Protein AF-A0AAP0GUN0-F1 (afdb_monomer_lite)

InterPro domains:
  IPR056070 Domain of unknown function DUF7653 [PF24670] (326-446)

pLDDT: mean 72.58, std 22.95, range [27.91, 98.5]

Secondary structure (DSSP, 8-state):
------------------------------------SHHHHHHHHHHHHHHHHHHHHHHTT-S-----SSHHHHHHHHHHHHHHHHHHHHHS------SHHHHHHHHHHHHHHTS--PPP-------S-HHHHHHHHHHHHHHHHHHHHHHHHHHHHHHHHHHHHHHHHHHHHHHHHHHHHHHHHHHHHHHHHHHHHHHHHHHHHHHHHHHHHHHHHHHHHHHHHHHHHHHHHHHHHHHHHHHHHHHHHHHHHHHHHHHHHHHHHHHHHHHHHHHHHHHHHHHHHHHHHHHHHHHHHHHHHHHHHHHHHHHHHHHHHHHHHHHHHHHHHHHHHHHHHHHHHHHHHHHHHHHHHHHT-SS--S-SHHHHHHHHHHHHHIIIIIHHHHHHHHHHHHHHHHHHHHS----TTHHHHHHHHHHHHHHHHHHHHHHHHHHHHHHHTTS------------SHHHHHHHHHHHHHHHHHHHHHHHHHHHHHHHHHHHHHHHHHHHHHHHHHHHHHHHHHHHHHHHHHHHHHHHHHHHHHHHHHHHHHHHHHHHHHHHHHHHHHHHHHHHHHHHHHHHHHHHHHHHHHHHHHHHHHHHHHHHHHHHHHHHHHHHTTSPP--------------SS-HHHHHHHHHHHHHHHHTT--SS-TT-----TTS-------TT-----TT---PPPTTHHHHHHHHHHHHHHHH------GGGHHHHHHHHHHHHHHTT-

Structure (mmCIF, N/CA/C/O backbone):
data_AF-A0AAP0GUN0-F1
#
_entry.id   AF-A0AAP0GUN0-F1
#
loop_
_atom_site.group_PDB
_atom_site.id
_atom_site.type_symbol
_atom_site.label_atom_id
_atom_site.label_alt_id
_atom_site.label_comp_id
_atom_site.label_asym_id
_atom_site.label_entity_id
_atom_site.label_seq_id
_atom_site.pdbx_PDB_ins_code
_atom_site.Cartn_x
_atom_site.Cartn_y
_atom_site.Cartn_z
_atom_site.occupancy
_atom_site.B_iso_or_equiv
_atom_site.auth_seq_id
_atom_site.auth_comp_id
_atom_site.auth_asym_id
_atom_site.auth_atom_id
_atom_site.pdbx_PDB_model_num
ATOM 1 N N . MET A 1 1 ? -52.239 26.503 11.716 1.00 34.12 1 MET A N 1
ATOM 2 C CA . MET A 1 1 ? -51.656 26.852 13.036 1.00 34.12 1 MET A CA 1
ATOM 3 C C . MET A 1 1 ? -50.147 26.612 12.945 1.00 34.12 1 MET A C 1
ATOM 5 O O . MET A 1 1 ? -49.777 25.523 12.548 1.00 34.12 1 MET A O 1
ATOM 9 N N . LYS A 1 2 ? -49.296 27.656 12.935 1.00 32.75 2 LYS A N 1
ATOM 10 C CA . LYS A 1 2 ? -48.496 28.153 14.092 1.00 32.75 2 LYS A CA 1
ATOM 11 C C . LYS A 1 2 ? -47.650 27.011 14.714 1.00 32.75 2 LYS A C 1
ATOM 13 O O . LYS A 1 2 ? -48.252 26.089 15.230 1.00 32.75 2 LYS A O 1
ATOM 18 N N . LYS A 1 3 ? -46.307 26.998 14.733 1.00 32.31 3 LYS A N 1
ATOM 19 C CA . LYS A 1 3 ? -45.309 28.076 14.912 1.00 32.31 3 LYS A CA 1
ATOM 20 C C . LYS A 1 3 ? -43.920 27.690 14.353 1.00 32.31 3 LYS A C 1
ATOM 22 O O . LYS A 1 3 ? -43.473 26.567 14.540 1.00 32.31 3 LYS A O 1
ATOM 27 N N . LYS A 1 4 ? -43.237 28.687 13.774 1.00 42.22 4 LYS A N 1
ATOM 28 C CA . LYS A 1 4 ? -41.769 28.820 13.670 1.00 42.22 4 LYS A CA 1
ATOM 29 C C . LYS A 1 4 ? -41.182 29.244 15.028 1.00 42.22 4 LYS A C 1
ATOM 31 O O . LYS A 1 4 ? -41.789 30.092 15.674 1.00 42.22 4 LYS A O 1
ATOM 36 N N . LEU A 1 5 ? -39.997 28.738 15.368 1.00 31.75 5 LEU A N 1
ATOM 37 C CA . LEU A 1 5 ? -38.973 29.270 16.299 1.00 31.75 5 LEU A CA 1
ATOM 38 C C . LEU A 1 5 ? -37.693 28.471 15.936 1.00 31.75 5 LEU A C 1
ATOM 40 O O . LEU A 1 5 ? -37.781 27.251 15.940 1.00 31.75 5 LEU A O 1
ATOM 44 N N . LEU A 1 6 ? -36.547 28.955 15.434 1.00 35.38 6 LEU A N 1
ATOM 45 C CA . LEU A 1 6 ? -35.685 30.133 15.644 1.00 35.38 6 LEU A CA 1
ATOM 46 C C . LEU A 1 6 ? -35.148 30.309 17.075 1.00 35.38 6 LEU A C 1
ATOM 48 O O . LEU A 1 6 ? -35.860 30.811 17.937 1.00 35.38 6 LEU A O 1
ATOM 52 N N . PHE A 1 7 ? -33.863 29.967 17.251 1.00 27.91 7 PHE A N 1
ATOM 53 C CA . PHE A 1 7 ? -32.903 30.493 18.240 1.00 27.91 7 PHE A CA 1
ATOM 54 C C . PHE A 1 7 ? -31.484 30.278 17.652 1.00 27.91 7 PHE A C 1
ATOM 56 O O . PHE A 1 7 ? -31.172 29.157 17.269 1.00 27.91 7 PHE A O 1
ATOM 63 N N . PHE A 1 8 ? -30.730 31.299 17.217 1.00 30.34 8 PHE A N 1
ATOM 64 C CA . PHE A 1 8 ? -29.880 32.275 17.935 1.00 30.34 8 PHE A CA 1
ATOM 65 C C . PHE A 1 8 ? -28.682 31.675 18.693 1.00 30.34 8 PHE A C 1
ATOM 67 O O . PHE A 1 8 ? -28.845 31.132 19.779 1.00 30.34 8 PHE A O 1
ATOM 74 N N . MET A 1 9 ? -27.470 31.908 18.176 1.00 28.75 9 MET A N 1
ATOM 75 C CA . MET A 1 9 ? -26.288 32.179 18.998 1.00 28.75 9 MET A CA 1
ATOM 76 C C . MET A 1 9 ? -25.551 33.394 18.430 1.00 28.75 9 MET A C 1
ATOM 78 O O . MET A 1 9 ? -25.310 33.516 17.231 1.00 28.75 9 MET A O 1
ATOM 82 N N . SER A 1 10 ? -25.303 34.320 19.343 1.00 28.45 10 SER A N 1
ATOM 83 C CA . SER A 1 10 ? -24.866 35.694 19.162 1.00 28.45 10 SER A CA 1
ATOM 84 C C . SER A 1 10 ? -23.376 35.807 18.841 1.00 28.45 10 SER A C 1
ATOM 86 O O . SER A 1 10 ? -22.557 35.041 19.340 1.00 28.45 10 SER A O 1
ATOM 88 N N . SER A 1 11 ? -22.999 36.839 18.091 1.00 28.36 11 SER A N 1
ATOM 89 C CA . SER A 1 11 ? -21.632 37.366 18.073 1.00 28.36 11 SER A CA 1
ATOM 90 C C . SER A 1 11 ? -21.704 38.886 18.047 1.00 28.36 11 SER A C 1
ATOM 92 O O . SER A 1 11 ? -22.058 39.496 17.041 1.00 28.36 11 SER A O 1
ATOM 94 N N . THR A 1 12 ? -21.417 39.497 19.192 1.00 30.53 12 THR A N 1
ATOM 95 C CA . THR A 1 12 ? -21.241 40.941 19.345 1.00 30.53 12 THR A CA 1
ATOM 96 C C . THR A 1 12 ? -19.766 41.301 19.176 1.00 30.53 12 THR A C 1
ATOM 98 O O . THR A 1 12 ? -18.945 40.999 20.034 1.00 30.53 12 THR A O 1
ATOM 101 N N . SER A 1 13 ? -19.478 41.915 18.027 1.00 30.41 13 SER A N 1
ATOM 102 C CA . SER A 1 13 ? -18.683 43.132 17.795 1.00 30.41 13 SER A CA 1
ATOM 103 C C . SER A 1 13 ? -17.649 43.583 18.839 1.00 30.41 13 SER A C 1
ATOM 105 O O . SER A 1 13 ? -18.013 43.943 19.955 1.00 30.41 13 SER A O 1
ATOM 107 N N . SER A 1 14 ? -16.412 43.814 18.373 1.00 30.00 14 SER A N 1
ATOM 108 C CA . SER A 1 14 ? -15.672 45.055 18.669 1.00 30.00 14 SER A CA 1
ATOM 109 C C . SER A 1 14 ? -14.492 45.286 17.704 1.00 30.00 14 SER A C 1
ATOM 111 O O . SER A 1 14 ? -13.454 44.646 17.824 1.00 30.00 14 SER A O 1
ATOM 113 N N . ASN A 1 15 ? -14.706 46.223 16.774 1.00 32.03 15 ASN A N 1
ATOM 114 C CA . ASN A 1 15 ? -13.810 47.179 16.097 1.00 32.03 15 ASN A CA 1
ATOM 115 C C . ASN A 1 15 ? -12.277 47.071 16.178 1.00 32.03 15 ASN A C 1
ATOM 117 O O . ASN A 1 15 ? -11.688 46.967 17.249 1.00 32.03 15 ASN A O 1
ATOM 121 N N . GLY A 1 16 ? -11.643 47.385 15.039 1.00 27.91 16 GLY A N 1
ATOM 122 C CA . GLY A 1 16 ? -10.267 47.881 15.010 1.00 27.91 16 GLY A CA 1
ATOM 123 C C . GLY A 1 16 ? -9.667 48.027 13.612 1.00 27.91 16 GLY A C 1
ATOM 124 O O . GLY A 1 16 ? -8.739 47.313 13.260 1.00 27.91 16 GLY A O 1
ATOM 125 N N . SER A 1 17 ? -10.195 48.944 12.803 1.00 37.00 17 SER A N 1
ATOM 126 C CA . SER A 1 17 ? -9.575 49.409 11.555 1.00 37.00 17 SER A CA 1
ATOM 127 C C . SER A 1 17 ? -8.197 50.034 11.800 1.00 37.00 17 SER A C 1
ATOM 129 O O . SER A 1 17 ? -8.114 50.943 12.618 1.00 37.00 17 SER A O 1
ATOM 131 N N . ASN A 1 18 ? -7.169 49.647 11.034 1.00 30.67 18 ASN A N 1
ATOM 132 C CA . ASN A 1 18 ? -6.021 50.508 10.722 1.00 30.67 18 ASN A CA 1
ATOM 133 C C . ASN A 1 18 ? -5.347 50.081 9.406 1.00 30.67 18 ASN A C 1
ATOM 135 O O . ASN A 1 18 ? -4.685 49.050 9.320 1.00 30.67 18 ASN A O 1
ATOM 139 N N . LYS A 1 19 ? -5.520 50.920 8.376 1.00 40.62 19 LYS A N 1
ATOM 140 C CA . LYS A 1 19 ? -4.608 51.045 7.234 1.00 40.62 19 LYS A CA 1
ATOM 141 C C . LYS A 1 19 ? -3.414 51.878 7.696 1.00 40.62 19 LYS A C 1
ATOM 143 O O . LYS A 1 19 ? -3.620 53.024 8.076 1.00 40.62 19 LYS A O 1
ATOM 148 N N . LEU A 1 20 ? -2.196 51.357 7.583 1.00 30.36 20 LEU A N 1
ATOM 149 C CA . LEU A 1 20 ? -0.983 52.162 7.417 1.00 30.36 20 LEU A CA 1
ATOM 150 C C . LEU A 1 20 ? 0.140 51.285 6.851 1.00 30.36 20 LEU A C 1
ATOM 152 O O . LEU A 1 20 ? 0.294 50.126 7.225 1.00 30.36 20 LEU A O 1
ATOM 156 N N . ALA A 1 21 ? 0.851 51.859 5.883 1.00 40.03 21 ALA A N 1
ATOM 157 C CA . ALA A 1 21 ? 1.939 51.262 5.119 1.00 40.03 21 ALA A CA 1
ATOM 158 C C . ALA A 1 21 ? 3.135 50.835 5.993 1.00 40.03 21 ALA A C 1
ATOM 160 O O . ALA A 1 21 ? 3.287 51.312 7.119 1.00 40.03 21 ALA A O 1
ATOM 161 N N . PRO A 1 22 ? 4.065 50.058 5.412 1.00 31.52 22 PRO A N 1
ATOM 162 C CA . PRO A 1 22 ? 5.413 50.608 5.341 1.00 31.52 22 PRO A CA 1
ATOM 163 C C . PRO A 1 22 ? 6.081 50.432 3.973 1.00 31.52 22 PRO A C 1
ATOM 165 O O . PRO A 1 22 ? 5.889 49.466 3.237 1.00 31.52 22 PRO A O 1
ATOM 168 N N . SER A 1 23 ? 6.887 51.438 3.672 1.00 29.81 23 SER A N 1
ATOM 169 C CA . SER A 1 23 ? 7.844 51.561 2.582 1.00 29.81 23 SER A CA 1
ATOM 170 C C . SER A 1 23 ? 9.169 50.821 2.933 1.00 29.81 23 SER A C 1
ATOM 172 O O . SER A 1 23 ? 9.211 50.077 3.910 1.00 29.81 23 SER A O 1
ATOM 174 N N . PRO A 1 24 ? 10.252 50.909 2.138 1.00 49.31 24 PRO A N 1
ATOM 175 C CA . PRO A 1 24 ? 10.804 49.770 1.405 1.00 49.31 24 PRO A CA 1
ATOM 176 C C . PRO A 1 24 ? 12.186 49.334 1.925 1.00 49.31 24 PRO A C 1
ATOM 178 O O . PRO A 1 24 ? 12.994 50.172 2.316 1.00 49.31 24 PRO A O 1
ATOM 181 N N . SER A 1 25 ? 12.548 48.047 1.856 1.00 29.64 25 SER A N 1
ATOM 182 C CA . SER A 1 25 ? 13.973 47.674 1.735 1.00 29.64 25 SER A CA 1
ATOM 183 C C . SER A 1 25 ? 14.222 46.215 1.334 1.00 29.64 25 SER A C 1
ATOM 185 O O . SER A 1 25 ? 13.905 45.287 2.065 1.00 29.64 25 SER A O 1
ATOM 187 N N . LYS A 1 26 ? 14.951 46.087 0.215 1.00 31.64 26 LYS A N 1
ATOM 188 C CA . LYS A 1 26 ? 15.880 45.008 -0.171 1.00 31.64 26 LYS A CA 1
ATOM 189 C C . LYS A 1 26 ? 15.280 43.659 -0.592 1.00 31.64 26 LYS A C 1
ATOM 191 O O . LYS A 1 26 ? 15.507 42.633 0.037 1.00 31.64 26 LYS A O 1
ATOM 196 N N . ALA A 1 27 ? 14.682 43.661 -1.784 1.00 29.14 27 ALA A N 1
ATOM 197 C CA . ALA A 1 27 ? 14.725 42.508 -2.681 1.00 29.14 27 ALA A CA 1
ATOM 198 C C . ALA A 1 27 ? 16.057 42.511 -3.459 1.00 29.14 27 ALA A C 1
ATOM 200 O O . ALA A 1 27 ? 16.428 43.522 -4.059 1.00 29.14 27 ALA A O 1
ATOM 201 N N . LYS A 1 28 ? 16.777 41.383 -3.440 1.00 34.69 28 LYS A N 1
ATOM 202 C CA . LYS A 1 28 ? 17.797 41.047 -4.441 1.00 34.69 28 LYS A CA 1
ATOM 203 C C . LYS A 1 28 ? 17.108 40.276 -5.569 1.00 34.69 28 LYS A C 1
ATOM 205 O O . LYS A 1 28 ? 16.331 39.365 -5.311 1.00 34.69 28 LYS A O 1
ATOM 210 N N . HIS A 1 29 ? 17.408 40.721 -6.782 1.00 37.25 29 HIS A N 1
ATOM 211 C CA . HIS A 1 29 ? 16.988 40.246 -8.097 1.00 37.25 29 HIS A CA 1
ATOM 212 C C . HIS A 1 29 ? 16.819 38.730 -8.257 1.00 37.25 29 HIS A C 1
ATOM 214 O O . HIS A 1 29 ? 17.721 37.985 -7.895 1.00 37.25 29 HIS A O 1
ATOM 220 N N . PHE A 1 30 ? 15.747 38.326 -8.947 1.00 29.75 30 PHE A N 1
ATOM 221 C CA . PHE A 1 30 ? 15.824 37.617 -10.234 1.00 29.75 30 PHE A CA 1
ATOM 222 C C . PHE A 1 30 ? 14.534 37.899 -11.032 1.00 29.75 30 PHE A C 1
ATOM 224 O O . PHE A 1 30 ? 13.430 37.762 -10.513 1.00 29.75 30 PHE A O 1
ATOM 231 N N . ASN A 1 31 ? 14.697 38.407 -12.256 1.00 30.55 31 ASN A N 1
ATOM 232 C CA . ASN A 1 31 ? 13.640 38.972 -13.099 1.00 30.55 31 ASN A CA 1
ATOM 233 C C . ASN A 1 31 ? 12.749 37.901 -13.746 1.00 30.55 31 ASN A C 1
ATOM 235 O O . ASN A 1 31 ? 13.247 36.894 -14.243 1.00 30.55 31 ASN A O 1
ATOM 239 N N . SER A 1 32 ? 11.453 38.209 -13.848 1.00 32.53 32 SER A N 1
ATOM 240 C CA . SER A 1 32 ? 10.563 37.701 -14.893 1.00 32.53 32 SER A CA 1
ATOM 241 C C . SER A 1 32 ? 10.527 38.694 -16.059 1.00 32.53 32 SER A C 1
ATOM 243 O O . SER A 1 32 ? 10.221 39.866 -15.841 1.00 32.53 32 SER A O 1
ATOM 245 N N . GLU A 1 33 ? 10.730 38.226 -17.287 1.00 30.62 33 GLU A N 1
ATOM 246 C CA . GLU A 1 33 ? 10.251 38.897 -18.499 1.00 30.62 33 GLU A CA 1
ATOM 247 C C . GLU A 1 33 ? 9.205 37.991 -19.155 1.00 30.62 33 GLU A C 1
ATOM 249 O O . GLU A 1 33 ? 9.537 37.010 -19.806 1.00 30.62 33 GLU A O 1
ATOM 254 N N . ASN A 1 34 ? 7.927 38.318 -18.965 1.00 36.47 34 ASN A N 1
ATOM 255 C CA . ASN A 1 34 ? 6.824 37.807 -19.774 1.00 36.47 34 ASN A CA 1
ATOM 256 C C . ASN A 1 34 ? 6.058 39.014 -20.319 1.00 36.47 34 ASN A C 1
ATOM 258 O O . ASN A 1 34 ? 5.115 39.502 -19.704 1.00 36.47 34 ASN A O 1
ATOM 262 N N . SER A 1 35 ? 6.488 39.506 -21.480 1.00 44.06 35 SER A N 1
ATOM 263 C CA . SER A 1 35 ? 5.664 40.345 -22.357 1.00 44.06 35 SER A CA 1
ATOM 264 C C . SER A 1 35 ? 6.167 40.227 -23.799 1.00 44.06 35 SER A C 1
ATOM 266 O O . SER A 1 35 ? 6.931 41.055 -24.272 1.00 44.06 35 SER A O 1
ATOM 268 N N . SER A 1 36 ? 5.808 39.142 -24.496 1.00 41.19 36 SER A N 1
ATOM 269 C CA . SER A 1 36 ? 6.026 39.035 -25.955 1.00 41.19 36 SER A CA 1
ATOM 270 C C . SER A 1 36 ? 5.152 37.968 -26.642 1.00 41.19 36 SER A C 1
ATOM 272 O O . SER A 1 36 ? 5.538 37.378 -27.647 1.00 41.19 36 SER A O 1
ATOM 274 N N . SER A 1 37 ? 3.964 37.663 -26.105 1.00 42.03 37 SER A N 1
ATOM 275 C CA . SER A 1 37 ? 3.093 36.630 -26.703 1.00 42.03 37 SER A CA 1
ATOM 276 C C . SER A 1 37 ? 2.198 37.169 -27.829 1.00 42.03 37 SER A C 1
ATOM 278 O O . SER A 1 37 ? 1.919 36.453 -28.791 1.00 42.03 37 SER A O 1
ATOM 280 N N . ASP A 1 38 ? 1.802 38.444 -27.782 1.00 43.78 38 ASP A N 1
ATOM 281 C CA . ASP A 1 38 ? 0.770 38.956 -28.698 1.00 43.78 38 ASP A CA 1
ATOM 282 C C . ASP A 1 38 ? 1.316 39.364 -30.080 1.00 43.78 38 ASP A C 1
ATOM 284 O O . ASP A 1 38 ? 0.616 39.258 -31.089 1.00 43.78 38 ASP A O 1
ATOM 288 N N . GLY A 1 39 ? 2.601 39.728 -30.177 1.00 41.88 39 GLY A N 1
ATOM 289 C CA . GLY A 1 39 ? 3.251 40.040 -31.460 1.00 41.88 39 GLY A CA 1
ATOM 290 C C . GLY A 1 39 ? 3.504 38.808 -32.342 1.00 41.88 39 GLY A C 1
ATOM 291 O O . GLY A 1 39 ? 3.409 38.877 -33.570 1.00 41.88 39 GLY A O 1
ATOM 292 N N . LEU A 1 40 ? 3.762 37.649 -31.728 1.00 45.19 40 LEU A N 1
ATOM 293 C CA . LEU A 1 40 ? 4.056 36.395 -32.435 1.00 45.19 40 LEU A CA 1
ATOM 294 C C . LEU A 1 40 ? 2.802 35.725 -33.013 1.00 45.19 40 LEU A C 1
ATOM 296 O O . LEU A 1 40 ? 2.883 35.018 -34.021 1.00 45.19 40 LEU A O 1
ATOM 300 N N . GLN A 1 41 ? 1.630 35.975 -32.427 1.00 45.09 41 GLN A N 1
ATOM 301 C CA . GLN A 1 41 ? 0.368 35.411 -32.908 1.00 45.09 41 GLN A CA 1
ATOM 302 C C . GLN A 1 41 ? -0.175 36.163 -34.136 1.00 45.09 41 GLN A C 1
ATOM 304 O O . GLN A 1 41 ? -0.674 35.532 -35.072 1.00 45.09 41 GLN A O 1
ATOM 309 N N . ALA A 1 42 ? 0.022 37.486 -34.200 1.00 42.53 42 ALA A N 1
ATOM 310 C CA . ALA A 1 42 ? -0.305 38.298 -35.375 1.00 42.53 42 ALA A CA 1
ATOM 311 C C . ALA A 1 42 ? 0.614 37.990 -36.577 1.00 42.53 42 ALA A C 1
ATOM 313 O O . ALA A 1 42 ? 0.143 37.872 -37.713 1.00 42.53 42 ALA A O 1
ATOM 314 N N . ALA A 1 43 ? 1.910 37.756 -36.330 1.00 43.44 43 ALA A N 1
ATOM 315 C CA . ALA A 1 43 ? 2.864 37.343 -37.363 1.00 43.44 43 ALA A CA 1
ATOM 316 C C . ALA A 1 43 ? 2.565 35.932 -37.911 1.00 43.44 43 ALA A C 1
ATOM 318 O O . ALA A 1 43 ? 2.613 35.716 -39.124 1.00 43.44 43 ALA A O 1
ATOM 319 N N . A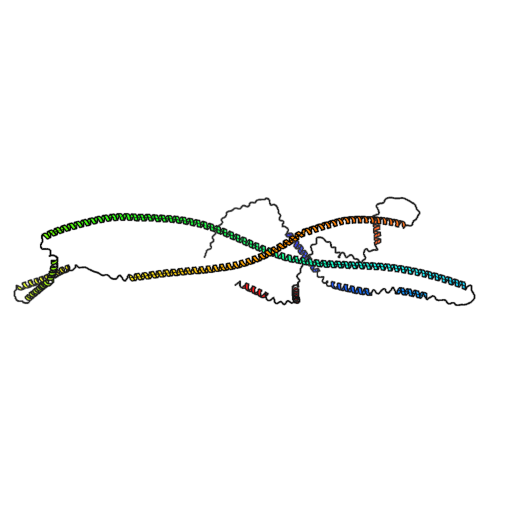RG A 1 44 ? 2.164 34.984 -37.047 1.00 46.84 44 ARG A N 1
ATOM 320 C CA . ARG A 1 44 ? 1.765 33.624 -37.460 1.00 46.84 44 ARG A CA 1
ATOM 321 C C . ARG A 1 44 ? 0.519 33.604 -38.347 1.00 46.84 44 ARG A C 1
ATOM 323 O O . ARG A 1 44 ? 0.487 32.839 -39.310 1.00 46.84 44 ARG A O 1
ATOM 330 N N . LYS A 1 45 ? -0.472 34.464 -38.087 1.00 46.75 45 LYS A N 1
ATOM 331 C CA . LYS A 1 45 ? -1.671 34.573 -38.939 1.00 46.75 45 LYS A CA 1
ATOM 332 C C . LYS A 1 45 ? -1.350 35.145 -40.325 1.00 46.75 45 LYS A C 1
ATOM 334 O O . LYS A 1 45 ? -1.757 34.556 -41.320 1.00 46.75 45 LYS A O 1
ATOM 339 N N . SER A 1 46 ? -0.535 36.202 -40.409 1.00 48.53 46 SER A N 1
ATOM 340 C CA . SER A 1 46 ? -0.142 36.812 -41.695 1.00 48.53 46 SER A CA 1
ATOM 341 C C . SER A 1 46 ? 0.710 35.880 -42.573 1.00 48.53 46 SER A C 1
ATOM 343 O O . SER A 1 46 ? 0.585 35.883 -43.799 1.00 48.53 46 SER A O 1
ATOM 345 N N . ILE A 1 47 ? 1.554 35.045 -41.958 1.00 47.91 47 ILE A N 1
ATOM 346 C CA . ILE A 1 47 ? 2.365 34.045 -42.668 1.00 47.91 47 ILE A CA 1
ATOM 347 C C . ILE A 1 47 ? 1.496 32.871 -43.142 1.00 47.91 47 ILE A C 1
ATOM 349 O O . ILE A 1 47 ? 1.676 32.402 -44.264 1.00 47.91 47 ILE A O 1
ATOM 353 N N . SER A 1 48 ? 0.511 32.445 -42.344 1.00 44.62 48 SER A N 1
ATOM 354 C CA . SER A 1 48 ? -0.435 31.378 -42.703 1.00 44.62 48 SER A CA 1
ATOM 355 C C . SER A 1 48 ? -1.350 31.766 -43.877 1.00 44.62 48 SER A C 1
ATOM 357 O O . SER A 1 48 ? -1.547 30.972 -44.799 1.00 44.62 48 SER A O 1
ATOM 359 N N . GLU A 1 49 ? -1.819 33.016 -43.920 1.00 43.31 49 GLU A N 1
ATOM 360 C CA . GLU A 1 49 ? -2.661 33.537 -45.007 1.00 43.31 49 GLU A CA 1
ATOM 361 C C . GLU A 1 49 ? -1.871 33.709 -46.319 1.00 43.31 49 GLU A C 1
ATOM 363 O O . GLU A 1 49 ? -2.342 33.343 -47.400 1.00 43.31 49 GLU A O 1
ATOM 368 N N . LYS A 1 50 ? -0.608 34.158 -46.229 1.00 44.91 50 LYS A N 1
ATOM 369 C CA . LYS A 1 50 ? 0.313 34.239 -47.378 1.00 44.91 50 LYS A CA 1
ATOM 370 C C . LYS A 1 50 ? 0.753 32.860 -47.884 1.00 44.91 50 LYS A C 1
ATOM 372 O O . LYS A 1 50 ? 0.962 32.708 -49.089 1.00 44.91 50 LYS A O 1
ATOM 377 N N . LEU A 1 51 ? 0.854 31.852 -47.009 1.00 47.25 51 LEU A N 1
ATOM 378 C CA . LEU A 1 51 ? 1.102 30.462 -47.407 1.00 47.25 51 LEU A CA 1
ATOM 379 C C . LEU A 1 51 ? -0.108 29.853 -48.125 1.00 47.25 51 LEU A C 1
ATOM 381 O O . LEU A 1 51 ? 0.087 29.210 -49.150 1.00 47.25 51 LEU A O 1
ATOM 385 N N . CYS A 1 52 ? -1.341 30.098 -47.666 1.00 41.06 52 CYS A N 1
ATOM 386 C CA . CYS A 1 52 ? -2.553 29.562 -48.305 1.00 41.06 52 CYS A CA 1
ATOM 387 C C . CYS A 1 52 ? -2.768 30.098 -49.731 1.00 41.06 52 CYS A C 1
ATOM 389 O O . CYS A 1 52 ? -3.115 29.336 -50.635 1.00 41.06 52 CYS A O 1
ATOM 391 N N . ILE A 1 53 ? -2.490 31.384 -49.975 1.00 45.16 53 ILE A N 1
ATOM 392 C CA . ILE A 1 53 ? -2.594 31.981 -51.320 1.00 45.16 53 ILE A CA 1
ATOM 393 C C . ILE A 1 53 ? -1.514 31.419 -52.263 1.00 45.16 53 ILE A C 1
ATOM 395 O O . ILE A 1 53 ? -1.761 31.220 -53.454 1.00 45.16 53 ILE A O 1
ATOM 399 N N . LYS A 1 54 ? -0.322 31.100 -51.740 1.00 43.34 54 LYS A N 1
ATOM 400 C CA . LYS A 1 54 ? 0.773 30.500 -52.518 1.00 43.34 54 LYS A CA 1
ATOM 401 C C . LYS A 1 54 ? 0.553 29.000 -52.764 1.00 43.34 54 LYS A C 1
ATOM 403 O O . LYS A 1 54 ? 0.886 28.516 -53.840 1.00 43.34 54 LYS A O 1
ATOM 408 N N . PHE A 1 55 ? -0.079 28.301 -51.819 1.00 40.03 55 PHE A N 1
ATOM 409 C CA . PHE A 1 55 ? -0.446 26.885 -51.911 1.00 40.03 55 PHE A CA 1
ATOM 410 C C . PHE A 1 55 ? -1.536 26.641 -52.970 1.00 40.03 55 PHE A C 1
ATOM 412 O O . PHE A 1 55 ? -1.383 25.767 -53.820 1.00 40.03 55 PHE A O 1
ATOM 419 N N . ASN A 1 56 ? -2.568 27.492 -53.031 1.00 37.66 56 ASN A N 1
ATOM 420 C CA . ASN A 1 56 ? -3.609 27.395 -54.067 1.00 37.66 56 ASN A CA 1
ATOM 421 C C . ASN A 1 56 ? -3.100 27.735 -55.481 1.00 37.66 56 ASN A C 1
ATOM 423 O O . ASN A 1 56 ? -3.599 27.195 -56.466 1.00 37.66 56 ASN A O 1
ATOM 427 N N . LYS A 1 57 ? -2.056 28.567 -55.601 1.00 39.38 57 LYS A N 1
ATOM 428 C CA . LYS A 1 57 ? -1.435 28.898 -56.896 1.00 39.38 57 LYS A CA 1
ATOM 429 C C . LYS A 1 57 ? -0.568 27.760 -57.459 1.00 39.38 57 LYS A C 1
ATOM 431 O O . LYS A 1 57 ? -0.419 27.669 -58.671 1.00 39.38 57 LYS A O 1
ATOM 436 N N . VAL A 1 58 ? -0.035 26.889 -56.596 1.00 45.03 58 VAL A N 1
ATOM 437 C CA . VAL A 1 58 ? 0.790 25.723 -56.975 1.00 45.03 58 VAL A CA 1
ATOM 438 C C . VAL A 1 58 ? -0.072 24.496 -57.302 1.00 45.03 58 VAL A C 1
ATOM 440 O O . VAL A 1 58 ? 0.270 23.726 -58.199 1.00 45.03 58 VAL A O 1
ATOM 443 N N . MET A 1 59 ? -1.233 24.350 -56.653 1.00 36.69 59 MET A N 1
ATOM 444 C CA . MET A 1 59 ? -2.178 23.257 -56.925 1.00 36.69 59 MET A CA 1
ATOM 445 C C . MET A 1 59 ? -2.809 23.333 -58.327 1.00 36.69 59 MET A C 1
ATOM 447 O O . MET A 1 59 ? -3.061 22.297 -58.934 1.00 36.69 59 MET A O 1
ATOM 451 N N . HIS A 1 60 ? -2.999 24.530 -58.895 1.00 37.28 60 HIS A N 1
ATOM 452 C CA . HIS A 1 60 ? -3.533 24.673 -60.258 1.00 37.28 60 HIS A CA 1
ATOM 453 C C . HIS A 1 60 ? -2.500 24.463 -61.379 1.00 37.28 60 HIS A C 1
ATOM 455 O O . HIS A 1 60 ? -2.891 24.230 -62.519 1.00 37.28 60 HIS A O 1
ATOM 461 N N . SER A 1 61 ? -1.197 24.470 -61.077 1.00 36.38 61 SER A N 1
ATOM 462 C CA . SER A 1 61 ? -0.133 24.156 -62.049 1.00 36.38 61 SER A CA 1
ATOM 463 C C . SER A 1 61 ? 0.269 22.674 -62.082 1.00 36.38 61 SER A C 1
ATOM 465 O O . SER A 1 61 ? 1.047 22.274 -62.941 1.00 36.38 61 SER A O 1
ATOM 467 N N . GLY A 1 62 ? -0.253 21.848 -61.167 1.00 38.72 62 GLY A N 1
ATOM 468 C CA . GLY A 1 62 ? 0.103 20.428 -61.028 1.00 38.72 62 GLY A CA 1
ATOM 469 C C . GLY A 1 62 ? -0.676 19.451 -61.919 1.00 38.72 62 GLY A C 1
ATOM 470 O O . GLY A 1 62 ? -0.426 18.252 -61.854 1.00 38.72 62 GLY A O 1
ATOM 471 N N . GLN A 1 63 ? -1.602 19.927 -62.758 1.00 41.12 63 GLN A N 1
ATOM 472 C CA . GLN A 1 63 ? -2.461 19.068 -63.590 1.00 41.12 63 GLN A CA 1
ATOM 473 C C . GLN A 1 63 ? -1.874 18.748 -64.985 1.00 41.12 63 GLN A C 1
ATOM 475 O O . GLN A 1 63 ? -2.597 18.293 -65.867 1.00 41.12 63 GLN A O 1
ATOM 480 N N . GLN A 1 64 ? -0.574 18.953 -65.212 1.00 43.12 64 GLN A N 1
ATOM 481 C CA . GLN A 1 64 ? 0.096 18.623 -66.480 1.00 43.12 64 GLN A CA 1
ATOM 482 C C . GLN A 1 64 ? 1.341 17.751 -66.276 1.00 43.12 64 GLN A C 1
ATOM 484 O O . GLN A 1 64 ? 2.433 18.166 -66.629 1.00 43.12 64 GLN A O 1
ATOM 489 N N . VAL A 1 65 ? 1.205 16.542 -65.724 1.00 36.44 65 VAL A N 1
ATOM 490 C CA . VAL A 1 65 ? 2.199 15.470 -65.940 1.00 36.44 65 VAL A CA 1
ATOM 491 C C . VAL A 1 65 ? 1.488 14.111 -65.894 1.00 36.44 65 VAL A C 1
ATOM 493 O O . VAL A 1 65 ? 1.451 13.435 -64.870 1.00 36.44 65 VAL A O 1
ATOM 496 N N . LYS A 1 66 ? 0.886 13.713 -67.018 1.00 45.47 66 LYS A N 1
ATOM 497 C CA . LYS A 1 66 ? 0.554 12.315 -67.329 1.00 45.47 66 LYS A CA 1
ATOM 498 C C . LYS A 1 66 ? 1.432 11.877 -68.501 1.00 45.47 66 LYS A C 1
ATOM 500 O O . LYS A 1 66 ? 0.896 11.635 -69.561 1.00 45.47 66 LYS A O 1
ATOM 505 N N . ASP A 1 67 ? 2.751 11.814 -68.333 1.00 37.56 67 ASP A N 1
ATOM 506 C CA . ASP A 1 67 ? 3.655 11.313 -69.383 1.00 37.56 67 ASP A CA 1
ATOM 507 C C . ASP A 1 67 ? 4.937 10.730 -68.765 1.00 37.56 67 ASP A C 1
ATOM 509 O O . ASP A 1 67 ? 6.025 11.275 -68.908 1.00 37.56 67 ASP A O 1
ATOM 513 N N . LEU A 1 68 ? 4.821 9.621 -68.028 1.00 41.41 68 LEU A N 1
ATOM 514 C CA . LEU A 1 68 ? 5.980 8.818 -67.598 1.00 41.41 68 LEU A CA 1
ATOM 515 C C . LEU A 1 68 ? 5.743 7.312 -67.797 1.00 41.41 68 LEU A C 1
ATOM 517 O O . LEU A 1 68 ? 6.193 6.487 -67.011 1.00 41.41 68 LEU A O 1
ATOM 521 N N . GLN A 1 69 ? 5.075 6.959 -68.899 1.00 42.91 69 GLN A N 1
ATOM 522 C CA . GLN A 1 69 ? 5.081 5.603 -69.467 1.00 42.91 69 GLN A CA 1
ATOM 523 C C . GLN A 1 69 ? 6.106 5.473 -70.622 1.00 42.91 69 GLN A C 1
ATOM 525 O O . GLN A 1 69 ? 6.143 4.456 -71.293 1.00 42.91 69 GLN A O 1
ATOM 530 N N . SER A 1 70 ? 6.945 6.489 -70.881 1.00 52.75 70 SER A N 1
ATOM 531 C CA . SER A 1 70 ? 7.826 6.544 -72.065 1.00 52.75 70 SER A CA 1
ATOM 532 C C . SER A 1 70 ? 9.278 6.105 -71.824 1.00 52.75 70 SER A C 1
ATOM 534 O O . SER A 1 70 ? 10.025 5.909 -72.778 1.00 52.75 70 SER A O 1
ATOM 536 N N . VAL A 1 71 ? 9.717 5.920 -70.574 1.00 42.38 71 VAL A N 1
ATOM 537 C CA . VAL A 1 71 ? 11.138 5.635 -70.278 1.00 42.38 71 VAL A CA 1
ATOM 538 C C . VAL A 1 71 ? 11.488 4.149 -70.463 1.00 42.38 71 VAL A C 1
ATOM 540 O O . VAL A 1 71 ? 12.599 3.838 -70.898 1.00 42.38 71 VAL A O 1
ATOM 543 N N . SER A 1 72 ? 10.547 3.223 -70.227 1.00 45.44 72 SER A N 1
ATOM 544 C CA . SER A 1 72 ? 10.740 1.799 -70.561 1.00 45.44 72 SER A CA 1
ATOM 545 C C . SER A 1 72 ? 10.796 1.566 -72.071 1.00 45.44 72 SER A C 1
ATOM 547 O O . SER A 1 72 ? 11.581 0.744 -72.541 1.00 45.44 72 SER A O 1
ATOM 549 N N . ASP A 1 73 ? 10.030 2.349 -72.830 1.00 44.22 73 ASP A N 1
ATOM 550 C CA . ASP A 1 73 ? 9.952 2.241 -74.287 1.00 44.22 73 ASP A CA 1
ATOM 551 C C . ASP A 1 73 ? 11.225 2.782 -74.949 1.00 44.22 73 ASP A C 1
ATOM 553 O O . ASP A 1 73 ? 11.730 2.191 -75.900 1.00 44.22 73 ASP A O 1
ATOM 557 N N . VAL A 1 74 ? 11.842 3.826 -74.378 1.00 47.47 74 VAL A N 1
ATOM 558 C CA . VAL A 1 74 ? 13.137 4.357 -74.841 1.00 47.47 74 VAL A CA 1
ATOM 559 C C . VAL A 1 74 ? 14.279 3.360 -74.616 1.00 47.47 74 VAL A C 1
ATOM 561 O O . VAL A 1 74 ? 15.178 3.273 -75.453 1.00 47.47 74 VAL A O 1
ATOM 564 N N . LYS A 1 75 ? 14.247 2.548 -73.550 1.00 41.69 75 LYS A N 1
ATOM 565 C CA . LYS A 1 75 ? 15.288 1.535 -73.308 1.00 41.69 75 LYS A CA 1
ATOM 566 C C . LYS A 1 75 ? 15.225 0.390 -74.326 1.00 41.69 75 LYS A C 1
ATOM 568 O O . LYS A 1 75 ? 16.260 0.001 -74.864 1.00 41.69 75 LYS A O 1
ATOM 573 N N . VAL A 1 76 ? 14.018 -0.064 -74.671 1.00 52.22 76 VAL A N 1
ATOM 574 C CA . VAL A 1 76 ? 13.796 -1.071 -75.725 1.00 52.22 76 VAL A CA 1
ATOM 575 C C . VAL A 1 76 ? 14.096 -0.498 -77.121 1.00 52.22 76 VAL A C 1
ATOM 577 O O . VAL A 1 76 ? 14.654 -1.199 -77.965 1.00 52.22 76 VAL A O 1
ATOM 580 N N . GLN A 1 77 ? 13.826 0.791 -77.361 1.00 45.06 77 GLN A N 1
ATOM 581 C CA . GLN A 1 77 ? 14.156 1.477 -78.618 1.00 45.06 77 GLN A CA 1
ATOM 582 C C . GLN A 1 77 ? 15.675 1.641 -78.819 1.00 45.06 77 GLN A C 1
ATOM 584 O O . GLN A 1 77 ? 16.168 1.478 -79.934 1.00 45.06 77 GLN A O 1
ATOM 589 N N . VAL A 1 78 ? 16.432 1.940 -77.757 1.00 46.31 78 VAL A N 1
ATOM 590 C CA . VAL A 1 78 ? 17.898 2.106 -77.810 1.00 46.31 78 VAL A CA 1
ATOM 591 C C . VAL A 1 78 ? 18.604 0.767 -78.019 1.00 46.31 78 VAL A C 1
ATOM 593 O O . VAL A 1 78 ? 19.524 0.688 -78.835 1.00 46.31 78 VAL A O 1
ATOM 596 N N . ASP A 1 79 ? 18.131 -0.300 -77.373 1.00 44.59 79 ASP A N 1
ATOM 597 C CA . ASP A 1 79 ? 18.700 -1.637 -77.555 1.00 44.59 79 ASP A CA 1
ATOM 598 C C . ASP A 1 79 ? 18.345 -2.209 -78.958 1.00 44.59 79 ASP A C 1
ATOM 600 O O . ASP A 1 79 ? 19.170 -2.883 -79.583 1.00 44.59 79 ASP A O 1
ATOM 604 N N . LYS A 1 80 ? 17.188 -1.834 -79.539 1.00 45.00 80 LYS A N 1
ATOM 605 C CA . LYS A 1 80 ? 16.802 -2.152 -80.932 1.00 45.00 80 LYS A CA 1
ATOM 606 C C . LYS A 1 80 ? 17.595 -1.351 -81.979 1.00 45.00 80 LYS A C 1
ATOM 608 O O . LYS A 1 80 ? 18.066 -1.924 -82.960 1.00 45.00 80 LYS A O 1
ATOM 613 N N . MET A 1 81 ? 17.829 -0.054 -81.754 1.00 46.53 81 MET A N 1
ATOM 614 C CA . MET A 1 81 ? 18.667 0.778 -82.634 1.00 46.53 81 MET A CA 1
ATOM 615 C C . MET A 1 81 ? 20.154 0.386 -82.580 1.00 46.53 81 MET A C 1
ATOM 617 O O . MET A 1 81 ? 20.850 0.505 -83.590 1.00 46.53 81 MET A O 1
ATOM 621 N N . GLY A 1 82 ? 20.638 -0.128 -81.443 1.00 48.53 82 GLY A N 1
ATOM 622 C CA . GLY A 1 82 ? 21.996 -0.666 -81.302 1.00 48.53 82 GLY A CA 1
ATOM 623 C C . GLY A 1 82 ? 22.231 -1.933 -82.133 1.00 48.53 82 GLY A C 1
ATOM 624 O O . GLY A 1 82 ? 23.249 -2.037 -82.822 1.00 48.53 82 GLY A O 1
ATOM 625 N N . ALA A 1 83 ? 21.265 -2.857 -82.144 1.00 46.81 83 ALA A N 1
ATOM 626 C CA . ALA A 1 83 ? 21.327 -4.079 -82.950 1.00 46.81 83 ALA A CA 1
ATOM 627 C C . ALA A 1 83 ? 21.172 -3.801 -84.460 1.00 46.81 83 ALA A C 1
ATOM 629 O O . ALA A 1 83 ? 21.890 -4.375 -85.283 1.00 46.81 83 ALA A O 1
ATOM 630 N N . GLU A 1 84 ? 20.302 -2.864 -84.846 1.00 44.31 84 GLU A N 1
ATOM 631 C CA . GLU A 1 84 ? 20.133 -2.470 -86.251 1.00 44.31 84 GLU A CA 1
ATOM 632 C C . GLU A 1 84 ? 21.336 -1.673 -86.799 1.00 44.31 84 GLU A C 1
ATOM 634 O O . GLU A 1 84 ? 21.650 -1.783 -87.984 1.00 44.31 84 GLU A O 1
ATOM 639 N N . SER A 1 85 ? 22.051 -0.917 -85.954 1.00 44.44 85 SER A N 1
ATOM 640 C CA . SER A 1 85 ? 23.263 -0.174 -86.340 1.00 44.44 85 SER A CA 1
ATOM 641 C C . SER A 1 85 ? 24.469 -1.095 -86.566 1.00 44.44 85 SER A C 1
ATOM 643 O O . SER A 1 85 ? 25.176 -0.948 -87.561 1.00 44.44 85 SER A O 1
ATOM 645 N N . LEU A 1 86 ? 24.653 -2.122 -85.724 1.00 43.38 86 LEU A N 1
ATOM 646 C CA . LEU A 1 86 ? 25.697 -3.138 -85.926 1.00 43.38 86 LEU A CA 1
ATOM 647 C C . LEU A 1 86 ? 25.448 -3.992 -87.181 1.00 43.38 86 LEU A C 1
ATOM 649 O O . LEU A 1 86 ? 26.399 -4.352 -87.873 1.00 43.38 86 LEU A O 1
ATOM 653 N N . THR A 1 87 ? 24.182 -4.248 -87.523 1.00 46.94 87 THR A N 1
ATOM 654 C CA . THR A 1 87 ? 23.810 -4.988 -88.742 1.00 46.94 87 THR A CA 1
ATOM 655 C C . THR A 1 87 ? 23.985 -4.131 -90.007 1.00 46.94 87 THR A C 1
ATOM 657 O O . THR A 1 87 ? 24.426 -4.640 -91.034 1.00 46.94 87 THR A O 1
ATOM 660 N N . ARG A 1 88 ? 23.743 -2.810 -89.932 1.00 45.03 88 ARG A N 1
ATOM 661 C CA . ARG A 1 88 ? 24.040 -1.858 -91.022 1.00 45.03 88 ARG A CA 1
ATOM 662 C C . ARG A 1 88 ? 25.546 -1.651 -91.234 1.00 45.03 88 ARG A C 1
ATOM 664 O O . ARG A 1 88 ? 25.998 -1.673 -92.372 1.00 45.03 88 ARG A O 1
ATOM 671 N N . SER A 1 89 ? 26.341 -1.551 -90.165 1.00 42.22 89 SER A N 1
ATOM 672 C CA . SER A 1 89 ? 27.802 -1.410 -90.281 1.00 42.22 89 SER A CA 1
ATOM 673 C C . SER A 1 89 ? 28.515 -2.680 -90.769 1.00 42.22 89 SER A C 1
ATOM 675 O O . SER A 1 89 ? 29.561 -2.569 -91.400 1.00 42.22 89 SER A O 1
ATOM 677 N N . LEU A 1 90 ? 27.957 -3.877 -90.547 1.00 44.41 90 LEU A N 1
ATOM 678 C CA . LEU A 1 90 ? 28.475 -5.124 -91.136 1.00 44.41 90 LEU A CA 1
ATOM 679 C C . LEU A 1 90 ? 28.121 -5.286 -92.628 1.00 44.41 90 LEU A C 1
ATOM 681 O O . LEU A 1 90 ? 28.834 -5.992 -93.340 1.00 44.41 90 LEU A O 1
ATOM 685 N N . GLN A 1 91 ? 27.080 -4.606 -93.123 1.00 45.38 91 GLN A N 1
ATOM 686 C CA . GLN A 1 91 ? 26.712 -4.576 -94.546 1.00 45.38 91 GLN A CA 1
ATOM 687 C C . GLN A 1 91 ? 27.578 -3.581 -95.353 1.00 45.38 91 GLN A C 1
ATOM 689 O O . GLN A 1 91 ? 27.885 -3.843 -96.515 1.00 45.38 91 GLN A O 1
ATOM 694 N N . ASP A 1 92 ? 28.045 -2.498 -94.719 1.00 37.28 92 ASP A N 1
ATOM 695 C CA . ASP A 1 92 ? 28.904 -1.469 -95.335 1.00 37.28 92 ASP A CA 1
ATOM 696 C C . ASP A 1 92 ? 30.413 -1.808 -95.301 1.00 37.28 92 ASP A C 1
ATOM 698 O O . ASP A 1 92 ? 31.237 -1.098 -95.879 1.00 37.28 92 ASP A O 1
ATOM 702 N N . CYS A 1 93 ? 30.801 -2.936 -94.692 1.00 39.00 93 CYS A N 1
ATOM 703 C CA . CYS A 1 93 ? 32.177 -3.452 -94.680 1.00 39.00 93 CYS A CA 1
ATOM 704 C C . CYS A 1 93 ? 32.457 -4.521 -95.760 1.00 39.00 93 CYS A C 1
ATOM 706 O O . CYS A 1 93 ? 33.276 -5.414 -95.554 1.00 39.00 93 CYS A O 1
ATOM 708 N N . LYS A 1 94 ? 31.846 -4.410 -96.948 1.00 45.69 94 LYS A N 1
ATOM 709 C CA . LYS A 1 94 ? 32.355 -5.035 -98.188 1.00 45.69 94 LYS A CA 1
ATOM 710 C C . LYS A 1 94 ? 32.977 -3.980 -99.103 1.00 45.69 94 LYS A C 1
ATOM 712 O O . LYS A 1 94 ? 32.478 -3.714 -100.185 1.00 45.69 94 LYS A O 1
ATOM 717 N N . CYS A 1 95 ? 34.087 -3.387 -98.677 1.00 39.91 95 CYS A N 1
ATOM 718 C CA . CYS A 1 95 ? 34.951 -2.609 -99.564 1.00 39.91 95 CYS A CA 1
ATOM 719 C C . CYS A 1 95 ? 36.399 -2.668 -99.068 1.00 39.91 95 CYS A C 1
ATOM 721 O O . CYS A 1 95 ? 36.848 -1.816 -98.308 1.00 39.91 95 CYS A O 1
ATOM 723 N N . SER A 1 96 ? 37.129 -3.703 -99.485 1.00 43.97 96 SER A N 1
ATOM 724 C CA . SER A 1 96 ? 38.554 -3.616 -99.857 1.00 43.97 96 SER A CA 1
ATOM 725 C C . SER A 1 96 ? 39.079 -4.962 -100.379 1.00 43.97 96 SER A C 1
ATOM 727 O O . SER A 1 96 ? 40.113 -5.455 -99.954 1.00 43.97 96 SER A O 1
ATOM 729 N N . GLU A 1 97 ? 38.412 -5.517 -101.393 1.00 39.69 97 GLU A N 1
ATOM 730 C CA . GLU A 1 97 ? 39.038 -6.452 -102.351 1.00 39.69 97 GLU A CA 1
ATOM 731 C C . GLU A 1 97 ? 39.689 -5.685 -103.527 1.00 39.69 97 GLU A C 1
ATOM 733 O O . GLU A 1 97 ? 39.880 -6.202 -104.618 1.00 39.69 97 GLU A O 1
ATOM 738 N N . GLY A 1 98 ? 40.036 -4.409 -103.316 1.00 41.88 98 GLY A N 1
ATOM 739 C CA . GLY A 1 98 ? 40.532 -3.496 -104.354 1.00 41.88 98 GLY A CA 1
ATOM 740 C C . GLY A 1 98 ? 42.052 -3.334 -104.420 1.00 41.88 98 GLY A C 1
ATOM 741 O O . GLY A 1 98 ? 42.517 -2.450 -105.128 1.00 41.88 98 GLY A O 1
ATOM 742 N N . VAL A 1 99 ? 42.829 -4.132 -103.677 1.00 44.75 99 VAL A N 1
ATOM 743 C CA . VAL A 1 99 ? 44.308 -4.052 -103.690 1.00 44.75 99 VAL A CA 1
ATOM 744 C C . VAL A 1 99 ? 44.944 -5.184 -104.509 1.00 44.75 99 VAL A C 1
ATOM 746 O O . VAL A 1 99 ? 46.074 -5.044 -104.957 1.00 44.75 99 VAL A O 1
ATOM 749 N N . VAL A 1 100 ? 44.207 -6.258 -104.818 1.00 45.16 100 VAL A N 1
ATOM 750 C CA . VAL A 1 100 ? 44.712 -7.370 -105.653 1.00 45.16 100 VAL A CA 1
ATOM 751 C C . VAL A 1 100 ? 44.450 -7.139 -107.156 1.00 45.16 100 VAL A C 1
ATOM 753 O O . VAL A 1 100 ? 45.215 -7.596 -108.002 1.00 45.16 100 VAL A O 1
ATOM 756 N N . GLU A 1 101 ? 43.438 -6.344 -107.525 1.00 42.34 101 GLU A N 1
ATOM 757 C CA . GLU A 1 101 ? 43.132 -6.030 -108.935 1.00 42.34 101 GLU A CA 1
ATOM 758 C C . GLU A 1 101 ? 44.032 -4.950 -109.564 1.00 42.34 101 GLU A C 1
ATOM 760 O O . GLU A 1 101 ? 44.136 -4.869 -110.791 1.00 42.34 101 GLU A O 1
ATOM 765 N N . SER A 1 102 ? 44.697 -4.120 -108.758 1.00 45.34 102 SER A N 1
ATOM 766 C CA . SER A 1 102 ? 45.638 -3.098 -109.241 1.00 45.34 102 SER A CA 1
ATOM 767 C C . SER A 1 102 ? 47.006 -3.676 -109.612 1.00 45.34 102 SER A C 1
ATOM 769 O O . SER A 1 102 ? 47.603 -3.218 -110.588 1.00 45.34 102 SER A O 1
ATOM 771 N N . ASP A 1 103 ? 47.457 -4.724 -108.917 1.00 42.56 103 ASP A N 1
ATOM 772 C CA . ASP A 1 103 ? 48.713 -5.415 -109.238 1.00 42.56 103 ASP A CA 1
ATOM 773 C C . ASP A 1 103 ? 48.555 -6.318 -110.476 1.00 42.56 103 ASP A C 1
ATOM 775 O O . ASP A 1 103 ? 49.414 -6.318 -111.355 1.00 42.56 103 ASP A O 1
ATOM 779 N N . SER A 1 104 ? 47.396 -6.971 -110.648 1.00 50.47 104 SER A N 1
ATOM 780 C CA . SER A 1 104 ? 47.075 -7.758 -111.855 1.00 50.47 104 SER A CA 1
ATOM 781 C C . SER A 1 104 ? 47.030 -6.911 -113.141 1.00 50.47 104 SER A C 1
ATOM 783 O O . SER A 1 104 ? 47.514 -7.342 -114.191 1.00 50.47 104 SER A O 1
ATOM 785 N N . LYS A 1 105 ? 46.511 -5.675 -113.073 1.00 50.31 105 LYS A N 1
ATOM 786 C CA . LYS A 1 105 ? 46.467 -4.753 -114.226 1.00 50.31 105 LYS A CA 1
ATOM 787 C C . LYS A 1 105 ? 47.841 -4.160 -114.562 1.00 50.31 105 LYS A C 1
ATOM 789 O O . LYS A 1 105 ? 48.114 -3.909 -115.734 1.00 50.31 105 LYS A O 1
ATOM 794 N N . ALA A 1 106 ? 48.719 -3.978 -113.574 1.00 50.34 106 ALA A N 1
ATOM 795 C CA . ALA A 1 106 ? 50.096 -3.534 -113.797 1.00 50.34 106 ALA A CA 1
ATOM 796 C C . ALA A 1 106 ? 50.982 -4.644 -114.405 1.00 50.34 106 ALA A C 1
ATOM 798 O O . ALA A 1 106 ? 51.810 -4.353 -115.271 1.00 50.34 106 ALA A O 1
ATOM 799 N N . GLU A 1 107 ? 50.767 -5.909 -114.021 1.00 51.41 107 GLU A N 1
ATOM 800 C CA . GLU A 1 107 ? 51.423 -7.085 -114.617 1.00 51.41 107 GLU A CA 1
ATOM 801 C C . GLU A 1 107 ? 50.976 -7.291 -116.081 1.00 51.41 107 GLU A C 1
ATOM 803 O O . GLU A 1 107 ? 51.816 -7.443 -116.970 1.00 51.41 107 GLU A O 1
ATOM 808 N N . ALA A 1 108 ? 49.667 -7.179 -116.362 1.00 52.62 108 ALA A N 1
ATOM 809 C CA . ALA A 1 108 ? 49.092 -7.340 -117.705 1.00 52.62 108 ALA A CA 1
ATOM 810 C C . ALA A 1 108 ? 49.529 -6.245 -118.702 1.00 52.62 108 ALA A C 1
ATOM 812 O O . ALA A 1 108 ? 49.737 -6.524 -119.886 1.00 52.62 108 ALA A O 1
ATOM 813 N N . LEU A 1 109 ? 49.726 -5.004 -118.238 1.00 56.69 109 LEU A N 1
ATOM 814 C CA . LEU A 1 109 ? 50.232 -3.907 -119.076 1.00 56.69 109 LEU A CA 1
ATOM 815 C C . LEU A 1 109 ? 51.731 -4.047 -119.398 1.00 56.69 109 LEU A C 1
ATOM 817 O O . LEU A 1 109 ? 52.154 -3.656 -120.486 1.00 56.69 109 LEU A O 1
ATOM 821 N N . ARG A 1 110 ? 52.530 -4.672 -118.519 1.00 54.38 110 ARG A N 1
ATOM 822 C CA . ARG A 1 110 ? 53.937 -5.009 -118.813 1.00 54.38 110 ARG A CA 1
ATOM 823 C C . ARG A 1 110 ? 54.070 -6.153 -119.823 1.00 54.38 110 ARG A C 1
ATOM 825 O O . ARG A 1 110 ? 55.025 -6.157 -120.595 1.00 54.38 110 ARG A O 1
ATOM 832 N N . THR A 1 111 ? 53.113 -7.086 -119.875 1.00 57.81 111 THR A N 1
ATOM 833 C CA . THR A 1 111 ? 53.127 -8.193 -120.854 1.00 57.81 111 THR A CA 1
ATOM 834 C C . THR A 1 111 ? 52.676 -7.766 -122.259 1.00 57.81 111 THR A C 1
ATOM 836 O O . THR A 1 111 ? 53.137 -8.340 -123.244 1.00 57.81 111 THR A O 1
ATOM 839 N N . LEU A 1 112 ? 51.815 -6.747 -122.382 1.00 53.75 112 LEU A N 1
ATOM 840 C CA . LEU A 1 112 ? 51.338 -6.247 -123.682 1.00 53.75 112 LEU A CA 1
ATOM 841 C C . LEU A 1 112 ? 52.355 -5.338 -124.399 1.00 53.75 112 LEU A C 1
ATOM 843 O O . LEU A 1 112 ? 52.479 -5.425 -125.616 1.00 53.75 112 LEU A O 1
ATOM 847 N N . LEU A 1 113 ? 53.159 -4.558 -123.666 1.00 52.56 113 LEU A N 1
ATOM 848 C CA . LEU A 1 113 ? 54.218 -3.706 -124.240 1.00 52.56 113 LEU A CA 1
ATOM 849 C C . LEU A 1 113 ? 55.436 -4.487 -124.779 1.00 52.56 113 LEU A C 1
ATOM 851 O O . LEU A 1 113 ? 56.178 -3.972 -125.610 1.00 52.56 113 LEU A O 1
ATOM 855 N N . ALA A 1 114 ? 55.635 -5.745 -124.366 1.00 51.03 114 ALA A N 1
ATOM 856 C CA . ALA A 1 114 ? 56.722 -6.597 -124.862 1.00 51.03 114 ALA A CA 1
ATOM 857 C C . ALA A 1 114 ? 56.401 -7.319 -126.191 1.00 51.03 114 ALA A C 1
ATOM 859 O O . ALA A 1 114 ? 57.291 -7.930 -126.782 1.00 51.03 114 ALA A O 1
ATOM 860 N N . ARG A 1 115 ? 55.151 -7.257 -126.683 1.00 50.94 115 ARG A N 1
ATOM 861 C CA . ARG A 1 115 ? 54.688 -7.988 -127.882 1.00 50.94 115 ARG A CA 1
ATOM 862 C C . ARG A 1 115 ? 54.586 -7.124 -129.149 1.00 50.94 115 ARG A C 1
ATOM 864 O O . ARG A 1 115 ? 54.293 -7.652 -130.216 1.00 50.94 115 ARG A O 1
ATOM 871 N N . GLU A 1 116 ? 54.890 -5.829 -129.066 1.00 41.81 116 GLU A N 1
ATOM 872 C CA . GLU A 1 116 ? 54.721 -4.864 -130.164 1.00 41.81 116 GLU A CA 1
ATOM 873 C C . GLU A 1 116 ? 56.061 -4.251 -130.621 1.00 41.81 116 GLU A C 1
ATOM 875 O O . GLU A 1 116 ? 56.209 -3.046 -130.784 1.00 41.81 116 GLU A O 1
ATOM 880 N N . LYS A 1 117 ? 57.076 -5.100 -130.845 1.00 42.53 117 LYS A N 1
ATOM 881 C CA . LYS A 1 117 ? 58.217 -4.773 -131.718 1.00 42.53 117 LYS A CA 1
ATOM 882 C C . LYS A 1 117 ? 57.980 -5.426 -133.079 1.00 42.53 117 LYS A C 1
ATOM 884 O O . LYS A 1 117 ? 58.366 -6.567 -133.318 1.00 42.53 117 LYS A O 1
ATOM 889 N N . LEU A 1 118 ? 57.276 -4.703 -133.947 1.00 39.75 118 LEU A N 1
ATOM 890 C CA . LEU A 1 118 ? 57.093 -5.044 -135.355 1.00 39.75 118 LEU A CA 1
ATOM 891 C C . LEU A 1 118 ? 58.442 -4.981 -136.088 1.00 39.75 118 LEU A C 1
ATOM 893 O O . LEU A 1 118 ? 59.113 -3.954 -136.097 1.00 39.75 118 LEU A O 1
ATOM 897 N N . SER A 1 119 ? 58.806 -6.107 -136.700 1.00 37.75 119 SER A N 1
ATOM 898 C CA . SER A 1 119 ? 59.859 -6.261 -137.706 1.00 37.75 119 SER A CA 1
ATOM 899 C C . SER A 1 119 ? 59.497 -5.484 -138.985 1.00 37.75 119 SER A C 1
ATOM 901 O O . SER A 1 119 ? 58.405 -5.690 -139.523 1.00 37.75 119 SER A O 1
ATOM 903 N N . PRO A 1 120 ? 60.399 -4.642 -139.524 1.00 41.59 120 PRO A N 1
ATOM 904 C CA . PRO A 1 120 ? 60.339 -4.234 -140.920 1.00 41.59 120 PRO A CA 1
ATOM 905 C C . PRO A 1 120 ? 61.194 -5.170 -141.782 1.00 41.59 120 PRO A C 1
ATOM 907 O O . PRO A 1 120 ? 62.385 -5.356 -141.549 1.00 41.59 120 PRO A O 1
ATOM 910 N N . LYS A 1 121 ? 60.509 -5.757 -142.761 1.00 39.59 121 LYS A N 1
ATOM 911 C CA . LYS A 1 121 ? 60.966 -6.598 -143.869 1.00 39.59 121 LYS A CA 1
ATOM 912 C C . LYS A 1 121 ? 62.208 -6.053 -144.587 1.00 39.59 121 LYS A C 1
ATOM 914 O O . LYS A 1 121 ? 62.217 -4.899 -145.006 1.00 39.59 121 LYS A O 1
ATOM 919 N N . GLU A 1 122 ? 63.176 -6.937 -144.816 1.00 32.62 122 GLU A N 1
ATOM 920 C CA . GLU A 1 122 ? 64.173 -6.821 -145.883 1.00 32.62 122 GLU A CA 1
ATOM 921 C C . GLU A 1 122 ? 63.467 -6.907 -147.246 1.00 32.62 122 GLU A C 1
ATOM 923 O O . GLU A 1 122 ? 62.654 -7.804 -147.483 1.00 32.62 122 GLU A O 1
ATOM 928 N N . VAL A 1 123 ? 63.746 -5.946 -148.126 1.00 41.50 123 VAL A N 1
ATOM 929 C CA . VAL A 1 123 ? 63.411 -5.990 -149.553 1.00 41.50 123 VAL A CA 1
ATOM 930 C C . VAL A 1 123 ? 64.669 -5.559 -150.295 1.00 41.50 123 VAL A C 1
ATOM 932 O O . VAL A 1 123 ? 65.035 -4.384 -150.268 1.00 41.50 123 VAL A O 1
ATOM 935 N N . ASP A 1 124 ? 65.329 -6.533 -150.915 1.00 34.72 124 ASP A N 1
ATOM 936 C CA . ASP A 1 124 ? 66.433 -6.335 -151.847 1.00 34.72 124 ASP A CA 1
ATOM 937 C C . ASP A 1 124 ? 65.898 -5.744 -153.155 1.00 34.72 124 ASP A C 1
ATOM 939 O O . ASP A 1 124 ? 65.073 -6.359 -153.834 1.00 34.72 124 ASP A O 1
ATOM 943 N N . ILE A 1 125 ? 66.380 -4.555 -153.519 1.00 47.44 125 ILE A N 1
ATOM 944 C CA . ILE A 1 125 ? 66.373 -4.066 -154.900 1.00 47.44 125 ILE A CA 1
ATOM 945 C C . ILE A 1 125 ? 67.758 -3.476 -155.162 1.00 47.44 125 ILE A C 1
ATOM 947 O O . ILE A 1 125 ? 68.106 -2.404 -154.667 1.00 47.44 125 ILE A O 1
ATOM 951 N N . GLU A 1 126 ? 68.551 -4.222 -155.926 1.00 33.69 126 GLU A N 1
ATOM 952 C CA . GLU A 1 126 ? 69.758 -3.746 -156.589 1.00 33.69 126 GLU A CA 1
ATOM 953 C C . GLU A 1 126 ? 69.370 -2.716 -157.663 1.00 33.69 126 GLU A C 1
ATOM 955 O O . GLU A 1 126 ? 68.693 -3.061 -158.629 1.00 33.69 126 GLU A O 1
ATOM 960 N N . SER A 1 127 ? 69.808 -1.463 -157.519 1.00 40.75 127 SER A N 1
ATOM 961 C CA . SER A 1 127 ? 70.157 -0.599 -158.656 1.00 40.75 127 SER A CA 1
ATOM 962 C C . SER A 1 127 ? 70.915 0.645 -158.178 1.00 40.75 127 SER A C 1
ATOM 964 O O . SER A 1 127 ? 70.396 1.429 -157.387 1.00 40.75 127 SER A O 1
ATOM 966 N N . GLU A 1 128 ? 72.150 0.760 -158.659 1.00 40.31 128 GLU A N 1
ATOM 967 C CA . GLU A 1 128 ? 72.987 1.951 -158.879 1.00 40.31 128 GLU A CA 1
ATOM 968 C C . GLU A 1 128 ? 72.435 3.316 -158.408 1.00 40.31 128 GLU A C 1
ATOM 970 O O . GLU A 1 128 ? 71.614 3.932 -159.075 1.00 40.31 128 GLU A O 1
ATOM 975 N N . ASP A 1 129 ? 72.910 3.767 -157.239 1.00 40.75 129 ASP A N 1
ATOM 976 C CA . ASP A 1 129 ? 73.460 5.112 -156.959 1.00 40.75 129 ASP A CA 1
ATOM 977 C C . ASP A 1 129 ? 73.812 5.181 -155.451 1.00 40.75 129 ASP A C 1
ATOM 979 O O . ASP A 1 129 ? 73.050 5.623 -154.587 1.00 40.75 129 ASP A O 1
ATOM 983 N N . SER A 1 130 ? 74.998 4.647 -155.131 1.00 50.22 130 SER A N 1
ATOM 984 C CA . SER A 1 130 ? 75.542 4.334 -153.790 1.00 50.22 130 SER A CA 1
ATOM 985 C C . SER A 1 130 ? 75.643 5.525 -152.818 1.00 50.22 130 SER A C 1
ATOM 987 O O . SER A 1 130 ? 75.601 5.350 -151.595 1.00 50.22 130 SER A O 1
ATOM 989 N N . ASP A 1 131 ? 75.721 6.753 -153.328 1.00 52.00 131 ASP A N 1
ATOM 990 C CA . ASP A 1 131 ? 76.208 7.880 -152.522 1.00 52.00 131 ASP A CA 1
ATOM 991 C C . ASP A 1 131 ? 75.089 8.819 -152.022 1.00 52.00 131 ASP A C 1
ATOM 993 O O . ASP A 1 131 ? 75.314 9.639 -151.132 1.00 52.00 131 ASP A O 1
ATOM 997 N N . GLY A 1 132 ? 73.849 8.657 -152.506 1.00 55.97 132 GLY A N 1
ATOM 998 C CA . GLY A 1 132 ? 72.664 9.372 -151.994 1.00 55.97 132 GLY A CA 1
ATOM 999 C C . GLY A 1 132 ? 71.887 8.605 -150.913 1.00 55.97 132 GLY A C 1
ATOM 1000 O O . GLY A 1 132 ? 71.347 9.197 -149.974 1.00 55.97 132 GLY A O 1
ATOM 1001 N N . ILE A 1 133 ? 71.866 7.272 -151.006 1.00 59.00 133 ILE A N 1
ATOM 1002 C CA . ILE A 1 133 ? 71.118 6.387 -150.097 1.00 59.00 133 ILE A CA 1
ATOM 1003 C C . ILE A 1 133 ? 71.802 6.299 -148.725 1.00 59.00 133 ILE A C 1
ATOM 1005 O O . ILE A 1 133 ? 71.128 6.261 -147.697 1.00 59.00 133 ILE A O 1
ATOM 1009 N N . THR A 1 134 ? 73.134 6.342 -148.679 1.00 59.34 134 THR A N 1
ATOM 1010 C CA . THR A 1 134 ? 73.917 6.327 -147.431 1.00 59.34 134 THR A CA 1
ATOM 1011 C C . THR A 1 134 ? 73.682 7.573 -146.571 1.00 59.34 134 THR A C 1
ATOM 1013 O O . THR A 1 134 ? 73.586 7.464 -145.347 1.00 59.34 134 THR A O 1
ATOM 1016 N N . LEU A 1 135 ? 73.501 8.743 -147.189 1.00 61.22 135 LEU A N 1
ATOM 1017 C CA . LEU A 1 135 ? 73.295 10.020 -146.496 1.00 61.22 135 LEU A CA 1
ATOM 1018 C C . LEU A 1 135 ? 71.860 10.166 -145.957 1.00 61.22 135 LEU A C 1
ATOM 1020 O O . LEU A 1 135 ? 71.665 10.594 -144.819 1.00 61.22 135 LEU A O 1
ATOM 1024 N N . LEU A 1 136 ? 70.855 9.728 -146.726 1.00 62.56 136 LEU A N 1
ATOM 1025 C CA . LEU A 1 136 ? 69.459 9.668 -146.269 1.00 62.56 136 LEU A CA 1
ATOM 1026 C C . LEU A 1 136 ? 69.248 8.602 -145.183 1.00 62.56 136 LEU A C 1
ATOM 1028 O O . LEU A 1 136 ? 68.496 8.838 -144.237 1.00 62.56 136 LEU A O 1
ATOM 1032 N N . LYS A 1 137 ? 69.955 7.467 -145.263 1.00 66.00 137 LYS A N 1
ATOM 1033 C CA . LYS A 1 137 ? 69.939 6.424 -144.228 1.00 66.00 137 LYS A CA 1
ATOM 1034 C C . LYS A 1 137 ? 70.591 6.910 -142.933 1.00 66.00 137 LYS A C 1
ATOM 1036 O O . LYS A 1 137 ? 69.972 6.809 -141.883 1.00 66.00 137 LYS A O 1
ATOM 1041 N N . ALA A 1 138 ? 71.753 7.563 -143.009 1.00 66.88 138 ALA A N 1
ATOM 1042 C CA . ALA A 1 138 ? 72.389 8.185 -141.845 1.00 66.88 138 ALA A CA 1
ATOM 1043 C C . ALA A 1 138 ? 71.532 9.306 -141.221 1.00 66.88 138 ALA A C 1
ATOM 1045 O O . ALA A 1 138 ? 71.504 9.453 -139.999 1.00 66.88 138 ALA A O 1
ATOM 1046 N N . GLY A 1 139 ? 70.803 10.075 -142.040 1.00 70.44 139 GLY A N 1
ATOM 1047 C CA . GLY A 1 139 ? 69.841 11.078 -141.573 1.00 70.44 139 GLY A CA 1
ATOM 1048 C C . GLY A 1 139 ? 68.626 10.464 -140.866 1.00 70.44 139 GLY A C 1
ATOM 1049 O O . GLY A 1 139 ? 68.254 10.915 -139.783 1.00 70.44 139 GLY A O 1
ATOM 1050 N N . SER A 1 140 ? 68.053 9.396 -141.429 1.00 63.59 140 SER A N 1
ATOM 1051 C CA . SER A 1 140 ? 66.970 8.625 -140.802 1.00 63.59 140 SER A CA 1
ATOM 1052 C C . SER A 1 140 ? 67.428 7.947 -139.503 1.00 63.59 140 SER A C 1
ATOM 1054 O O . SER A 1 140 ? 66.694 7.931 -138.516 1.00 63.59 140 SER A O 1
ATOM 1056 N N . ASP A 1 141 ? 68.659 7.438 -139.461 1.00 71.50 141 ASP A N 1
ATOM 1057 C CA . ASP A 1 141 ? 69.257 6.817 -138.274 1.00 71.50 141 ASP A CA 1
ATOM 1058 C C . ASP A 1 141 ? 69.560 7.845 -137.170 1.00 71.50 141 ASP A C 1
ATOM 1060 O O . ASP A 1 141 ? 69.472 7.543 -135.978 1.00 71.50 141 ASP A O 1
ATOM 1064 N N . LEU A 1 142 ? 69.893 9.086 -137.534 1.00 78.25 142 LEU A N 1
ATOM 1065 C CA . LEU A 1 142 ? 70.065 10.169 -136.567 1.00 78.25 142 LEU A CA 1
ATOM 1066 C C . LEU A 1 142 ? 68.722 10.596 -135.954 1.00 78.25 142 LEU A C 1
ATOM 1068 O O . LEU A 1 142 ? 68.648 10.816 -134.743 1.00 78.25 142 LEU A O 1
ATOM 1072 N N . GLU A 1 143 ? 67.664 10.688 -136.763 1.00 76.12 143 GLU A N 1
ATOM 1073 C CA . GLU A 1 143 ? 66.331 11.076 -136.288 1.00 76.12 143 GLU A CA 1
ATOM 1074 C C . GLU A 1 143 ? 65.681 9.973 -135.437 1.00 76.12 143 GLU A C 1
ATOM 1076 O O . GLU A 1 143 ? 65.102 10.279 -134.395 1.00 76.12 143 GLU A O 1
ATOM 1081 N N . THR A 1 144 ? 65.855 8.690 -135.782 1.00 75.31 144 THR A N 1
ATOM 1082 C CA . THR A 1 144 ? 65.396 7.572 -134.933 1.00 75.31 144 THR A CA 1
ATOM 1083 C C . THR A 1 144 ? 66.124 7.545 -133.595 1.00 75.31 144 THR A C 1
ATOM 1085 O O . THR A 1 144 ? 65.471 7.432 -132.563 1.00 75.31 144 THR A O 1
ATOM 1088 N N . ARG A 1 145 ? 67.448 7.761 -133.569 1.00 77.69 145 ARG A N 1
ATOM 1089 C CA . ARG A 1 145 ? 68.214 7.889 -132.314 1.00 77.69 145 ARG A CA 1
ATOM 1090 C C . ARG A 1 145 ? 67.769 9.081 -131.476 1.00 77.69 145 ARG A C 1
ATOM 1092 O O . ARG A 1 145 ? 67.744 9.005 -130.251 1.00 77.69 145 ARG A O 1
ATOM 1099 N N . LYS A 1 146 ? 67.426 10.204 -132.108 1.00 82.06 146 LYS A N 1
ATOM 1100 C CA . LYS A 1 146 ? 66.923 11.393 -131.410 1.00 82.06 146 LYS A CA 1
ATOM 1101 C C . LYS A 1 146 ? 65.538 11.147 -130.812 1.00 82.06 146 LYS A C 1
ATOM 1103 O O . LYS A 1 146 ? 65.316 11.497 -129.654 1.00 82.06 146 LYS A O 1
ATOM 1108 N N . GLN A 1 147 ? 64.639 10.515 -131.563 1.00 76.94 147 GLN A N 1
ATOM 1109 C CA . GLN A 1 147 ? 63.325 10.102 -131.071 1.00 76.94 147 GLN A CA 1
ATOM 1110 C C . GLN A 1 147 ? 63.448 9.056 -129.959 1.00 76.94 147 GLN A C 1
ATOM 1112 O O . GLN A 1 147 ? 62.801 9.196 -128.928 1.00 76.94 147 GLN A O 1
ATOM 1117 N N . GLU A 1 148 ? 64.328 8.068 -130.103 1.00 81.75 148 GLU A N 1
ATOM 1118 C CA . GLU A 1 148 ? 64.616 7.063 -129.078 1.00 81.75 148 GLU A CA 1
ATOM 1119 C C . GLU A 1 148 ? 65.137 7.719 -127.793 1.00 81.75 148 GLU A C 1
ATOM 1121 O O . GLU A 1 148 ? 64.617 7.470 -126.709 1.00 81.75 148 GLU A O 1
ATOM 1126 N N . ASN A 1 149 ? 66.084 8.651 -127.901 1.00 84.44 149 ASN A N 1
ATOM 1127 C CA . ASN A 1 149 ? 66.574 9.404 -126.751 1.00 84.44 149 ASN A CA 1
ATOM 1128 C C . ASN A 1 149 ? 65.471 10.231 -126.079 1.00 84.44 149 ASN A C 1
ATOM 1130 O O . ASN A 1 149 ? 65.413 10.268 -124.851 1.00 84.44 149 ASN A O 1
ATOM 1134 N N . GLU A 1 150 ? 64.575 10.859 -126.845 1.00 86.00 150 GLU A N 1
ATOM 1135 C CA . GLU A 1 150 ? 63.459 11.614 -126.269 1.00 86.00 150 GLU A CA 1
ATOM 1136 C C . GLU A 1 150 ? 62.407 10.688 -125.637 1.00 86.00 150 GLU A C 1
ATOM 1138 O O . GLU A 1 150 ? 61.921 10.985 -124.546 1.00 86.00 150 GLU A O 1
ATOM 1143 N N . THR A 1 151 ? 62.112 9.526 -126.233 1.00 85.12 151 THR A N 1
ATOM 1144 C CA . THR A 1 151 ? 61.226 8.511 -125.628 1.00 85.12 151 THR A CA 1
ATOM 1145 C C . THR A 1 151 ? 61.809 7.953 -124.333 1.00 85.12 151 THR A C 1
ATOM 1147 O O . THR A 1 151 ? 61.110 7.928 -123.323 1.00 85.12 151 THR A O 1
ATOM 1150 N N . ASN A 1 152 ? 63.104 7.633 -124.303 1.00 89.56 152 ASN A N 1
ATOM 1151 C CA . ASN A 1 152 ? 63.813 7.211 -123.096 1.00 89.56 152 ASN A CA 1
ATOM 1152 C C . ASN A 1 152 ? 63.835 8.321 -122.033 1.00 89.56 152 ASN A C 1
ATOM 1154 O O . ASN A 1 152 ? 63.663 8.054 -120.843 1.00 89.56 152 ASN A O 1
ATOM 1158 N N . ARG A 1 153 ? 63.999 9.588 -122.441 1.00 87.88 153 ARG A N 1
ATOM 1159 C CA . ARG A 1 153 ? 63.963 10.744 -121.532 1.00 87.88 153 ARG A CA 1
ATOM 1160 C C . ARG A 1 153 ? 62.580 10.927 -120.910 1.00 87.88 153 ARG A C 1
ATOM 1162 O O . ARG A 1 153 ? 62.484 11.128 -119.698 1.00 87.88 153 ARG A O 1
ATOM 1169 N N . LEU A 1 154 ? 61.518 10.835 -121.711 1.00 91.25 154 LEU A N 1
ATOM 1170 C CA . LEU A 1 154 ? 60.133 10.905 -121.242 1.00 91.25 154 LEU A CA 1
ATOM 1171 C C . LEU A 1 154 ? 59.778 9.711 -120.351 1.00 91.25 154 LEU A C 1
ATOM 1173 O O . LEU A 1 154 ? 59.180 9.909 -119.293 1.00 91.25 154 LEU A O 1
ATOM 1177 N N . GLN A 1 155 ? 60.202 8.503 -120.725 1.00 90.81 155 GLN A N 1
ATOM 1178 C CA . GLN A 1 155 ? 60.026 7.294 -119.926 1.00 90.81 155 GLN A CA 1
ATOM 1179 C C . GLN A 1 155 ? 60.711 7.435 -118.563 1.00 90.81 155 GLN A C 1
ATOM 1181 O O . GLN A 1 155 ? 60.065 7.241 -117.537 1.00 90.81 155 GLN A O 1
ATOM 1186 N N . MET A 1 156 ? 61.972 7.874 -118.527 1.00 91.12 156 MET A N 1
ATOM 1187 C CA . MET A 1 156 ? 62.695 8.107 -117.275 1.00 91.12 156 MET A CA 1
ATOM 1188 C C . MET A 1 156 ? 61.990 9.155 -116.396 1.00 91.12 156 MET A C 1
ATOM 1190 O O . MET A 1 156 ? 61.919 8.992 -115.176 1.00 91.12 156 MET A O 1
ATOM 1194 N N . THR A 1 157 ? 61.474 10.243 -116.975 1.00 90.81 157 THR A N 1
ATOM 1195 C CA . THR A 1 157 ? 60.728 11.259 -116.213 1.00 90.81 157 THR A CA 1
ATOM 1196 C C . THR A 1 157 ? 59.414 10.699 -115.662 1.00 90.81 157 THR A C 1
ATOM 1198 O O . THR A 1 157 ? 59.083 10.961 -114.503 1.00 90.81 157 THR A O 1
ATOM 1201 N N . LEU A 1 158 ? 58.687 9.895 -116.443 1.00 92.06 158 LEU A N 1
ATOM 1202 C CA . LEU A 1 158 ? 57.458 9.237 -115.999 1.00 92.06 158 LEU A CA 1
ATOM 1203 C C . LEU A 1 158 ? 57.731 8.222 -114.880 1.00 92.06 158 LEU A C 1
ATOM 1205 O O . LEU A 1 158 ? 57.038 8.239 -113.867 1.00 92.06 158 LEU A O 1
ATOM 1209 N N . GLU A 1 159 ? 58.758 7.383 -115.021 1.00 92.12 159 GLU A N 1
ATOM 1210 C CA . GLU A 1 159 ? 59.177 6.412 -114.002 1.00 92.12 159 GLU A CA 1
ATOM 1211 C C . GLU A 1 159 ? 59.575 7.103 -112.693 1.00 92.12 159 GLU A C 1
ATOM 1213 O O . GLU A 1 159 ? 59.155 6.677 -111.615 1.00 92.12 159 GLU A O 1
ATOM 1218 N N . LYS A 1 160 ? 60.311 8.220 -112.770 1.00 93.75 160 LYS A N 1
ATOM 1219 C CA . LYS A 1 160 ? 60.646 9.042 -111.598 1.00 93.75 160 LYS A CA 1
ATOM 1220 C C . LYS A 1 160 ? 59.403 9.622 -110.926 1.00 93.75 160 LYS A C 1
ATOM 1222 O O . LYS A 1 160 ? 59.321 9.597 -109.700 1.00 93.75 160 LYS A O 1
ATOM 1227 N N . GLU A 1 161 ? 58.428 10.114 -111.688 1.00 92.94 161 GLU A N 1
ATOM 1228 C CA . GLU A 1 161 ? 57.184 10.654 -111.123 1.00 92.94 161 GLU A CA 1
ATOM 1229 C C . GLU A 1 161 ? 56.293 9.551 -110.529 1.00 92.94 161 GLU A C 1
ATOM 1231 O O . GLU A 1 161 ? 55.699 9.748 -109.467 1.00 92.94 161 GLU A O 1
ATOM 1236 N N . LEU A 1 162 ? 56.242 8.365 -111.144 1.00 91.44 162 LEU A N 1
ATOM 1237 C CA . LEU A 1 162 ? 55.563 7.196 -110.580 1.00 91.44 162 LEU A CA 1
ATOM 1238 C C . LEU A 1 162 ? 56.233 6.729 -109.286 1.00 91.44 162 LEU A C 1
ATOM 1240 O O . LEU A 1 162 ? 55.537 6.490 -108.301 1.00 91.44 162 LEU A O 1
ATOM 1244 N N . ALA A 1 163 ? 57.565 6.672 -109.239 1.00 91.94 163 ALA A N 1
ATOM 1245 C CA . ALA A 1 163 ? 58.309 6.356 -108.022 1.00 91.94 163 ALA A CA 1
ATOM 1246 C C . ALA A 1 163 ? 58.086 7.418 -106.928 1.00 91.94 163 ALA A C 1
ATOM 1248 O O . ALA A 1 163 ? 57.842 7.080 -105.766 1.00 91.94 163 ALA A O 1
ATOM 1249 N N . ARG A 1 164 ? 58.080 8.710 -107.288 1.00 96.06 164 ARG A N 1
ATOM 1250 C CA . ARG A 1 164 ? 57.784 9.816 -106.363 1.00 96.06 164 ARG A CA 1
ATOM 1251 C C . ARG A 1 164 ? 56.361 9.727 -105.803 1.00 96.06 164 ARG A C 1
ATOM 1253 O O . ARG A 1 164 ? 56.169 9.866 -104.600 1.00 96.06 164 ARG A O 1
ATOM 1260 N N . ARG A 1 165 ? 55.352 9.463 -106.639 1.00 95.12 165 ARG A N 1
ATOM 1261 C CA . ARG A 1 165 ? 53.962 9.283 -106.180 1.00 95.12 165 ARG A CA 1
ATOM 1262 C C . ARG A 1 165 ? 53.790 8.015 -105.360 1.00 95.12 165 ARG A C 1
ATOM 1264 O O . ARG A 1 165 ? 53.111 8.059 -104.343 1.00 95.12 165 ARG A O 1
ATOM 1271 N N . SER A 1 166 ? 54.411 6.912 -105.767 1.00 90.75 166 SER A N 1
ATOM 1272 C CA . SER A 1 166 ? 54.381 5.649 -105.025 1.00 90.75 166 SER A CA 1
ATOM 1273 C C . SER A 1 166 ? 54.960 5.822 -103.619 1.00 90.75 166 SER A C 1
ATOM 1275 O O . SER A 1 166 ? 54.326 5.440 -102.635 1.00 90.75 166 SER A O 1
ATOM 1277 N N . THR A 1 167 ? 56.104 6.500 -103.495 1.00 94.50 167 THR A N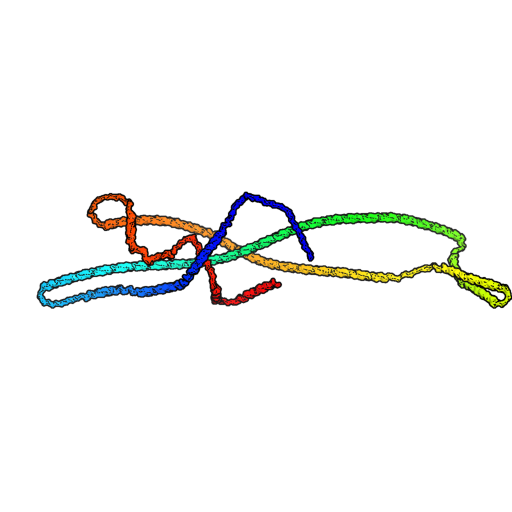 1
ATOM 1278 C CA . THR A 1 167 ? 56.698 6.828 -102.190 1.00 94.50 167 THR A CA 1
ATOM 1279 C C . THR A 1 167 ? 55.832 7.805 -101.388 1.00 94.50 167 THR A C 1
ATOM 1281 O O . THR A 1 167 ? 55.616 7.577 -100.199 1.00 94.50 167 THR A O 1
ATOM 1284 N N . GLU A 1 168 ? 55.259 8.841 -102.011 1.00 96.19 168 GLU A N 1
ATOM 1285 C CA . GLU A 1 168 ? 54.341 9.779 -101.346 1.00 96.19 168 GLU A CA 1
ATOM 1286 C C . GLU A 1 168 ? 53.084 9.079 -100.796 1.00 96.19 168 GLU A C 1
ATOM 1288 O O . GLU A 1 168 ? 52.702 9.296 -99.642 1.00 96.19 168 GLU A O 1
ATOM 1293 N N . TRP A 1 169 ? 52.453 8.212 -101.592 1.00 95.88 169 TRP A N 1
ATOM 1294 C CA . TRP A 1 169 ? 51.283 7.435 -101.181 1.00 95.88 169 TRP A CA 1
ATOM 1295 C C . TRP A 1 169 ? 51.625 6.383 -100.130 1.00 95.88 169 TRP A C 1
ATOM 1297 O O . TRP A 1 169 ? 50.874 6.241 -99.169 1.00 95.88 169 TRP A O 1
ATOM 1307 N N . SER A 1 170 ? 52.775 5.717 -100.245 1.00 94.44 170 SER A N 1
ATOM 1308 C CA . SER A 1 170 ? 53.258 4.773 -99.230 1.00 94.44 170 SER A CA 1
ATOM 1309 C C . SER A 1 170 ? 53.496 5.473 -97.890 1.00 94.44 170 SER A C 1
ATOM 1311 O O . SER A 1 170 ? 53.050 4.989 -96.852 1.00 94.44 170 SER A O 1
ATOM 1313 N N . MET A 1 171 ? 54.102 6.666 -97.896 1.00 93.56 171 MET A N 1
ATOM 1314 C CA . MET A 1 171 ? 54.272 7.475 -96.684 1.00 93.56 171 MET A CA 1
ATOM 1315 C C . MET A 1 171 ? 52.932 7.931 -96.088 1.00 93.56 171 MET A C 1
ATOM 1317 O O . MET A 1 171 ? 52.773 7.914 -94.865 1.00 93.56 171 MET A O 1
ATOM 1321 N N . LYS A 1 172 ? 51.956 8.331 -96.920 1.00 96.88 172 LYS A N 1
ATOM 1322 C CA . LYS A 1 172 ? 50.599 8.681 -96.456 1.00 96.88 172 LYS A CA 1
ATOM 1323 C C . LYS A 1 172 ? 49.888 7.475 -95.850 1.00 96.88 172 LYS A C 1
ATOM 1325 O O . LYS A 1 172 ? 49.330 7.602 -94.764 1.00 96.88 172 LYS A O 1
ATOM 1330 N N . LEU A 1 173 ? 49.949 6.318 -96.505 1.00 92.50 173 LEU A N 1
ATOM 1331 C CA . LEU A 1 173 ? 49.380 5.071 -96.001 1.00 92.50 173 LEU A CA 1
ATOM 1332 C C . LEU A 1 173 ? 49.987 4.704 -94.645 1.00 92.50 173 LEU A C 1
ATOM 1334 O O . LEU A 1 173 ? 49.252 4.430 -93.703 1.00 92.50 173 LEU A O 1
ATOM 1338 N N . GLU A 1 174 ? 51.311 4.783 -94.513 1.00 94.56 174 GLU A N 1
ATOM 1339 C CA . GLU A 1 174 ? 51.995 4.476 -93.257 1.00 94.56 174 GLU A CA 1
ATOM 1340 C C . GLU A 1 174 ? 51.663 5.486 -92.148 1.00 94.56 174 GLU A C 1
ATOM 1342 O O . GLU A 1 174 ? 51.558 5.138 -90.972 1.00 94.56 174 GLU A O 1
ATOM 1347 N N . LYS A 1 175 ? 51.441 6.759 -92.502 1.00 96.56 175 LYS A N 1
ATOM 1348 C CA . LYS A 1 175 ? 50.931 7.766 -91.563 1.00 96.56 175 LYS A CA 1
ATOM 1349 C C . LYS A 1 175 ? 49.513 7.432 -91.094 1.00 96.56 175 LYS A C 1
ATOM 1351 O O . LYS A 1 175 ? 49.250 7.528 -89.898 1.00 96.56 175 LYS A O 1
ATOM 1356 N N . TYR A 1 176 ? 48.618 7.038 -92.001 1.00 95.25 176 TYR A N 1
ATOM 1357 C CA . TYR A 1 176 ? 47.249 6.667 -91.644 1.00 95.25 176 TYR A CA 1
ATOM 1358 C C . TYR A 1 176 ? 47.192 5.387 -90.809 1.00 95.25 176 TYR A C 1
ATOM 1360 O O . TYR A 1 176 ? 46.470 5.369 -89.821 1.00 95.25 176 TYR A O 1
ATOM 1368 N N . LYS A 1 177 ? 48.005 4.369 -91.119 1.00 93.75 177 LYS A N 1
ATOM 1369 C CA . LYS A 1 177 ? 48.107 3.141 -90.312 1.00 93.75 177 LYS A CA 1
ATOM 1370 C C . LYS A 1 177 ? 48.567 3.420 -88.882 1.00 93.75 177 LYS A C 1
ATOM 1372 O O . LYS A 1 177 ? 47.980 2.902 -87.936 1.00 93.75 177 LYS A O 1
ATOM 1377 N N . ARG A 1 178 ? 49.583 4.274 -88.704 1.00 92.31 178 ARG A N 1
ATOM 1378 C CA . ARG A 1 178 ? 50.037 4.693 -87.366 1.00 92.31 178 ARG A CA 1
ATOM 1379 C C . ARG A 1 178 ? 48.953 5.445 -86.598 1.00 92.31 178 ARG A C 1
ATOM 1381 O O . ARG A 1 178 ? 48.765 5.195 -85.412 1.00 92.31 178 ARG A O 1
ATOM 1388 N N . GLU A 1 179 ? 48.227 6.335 -87.268 1.00 94.31 179 GLU A N 1
ATOM 1389 C CA . GLU A 1 179 ? 47.133 7.079 -86.640 1.00 94.31 179 GLU A CA 1
ATOM 1390 C C . GLU A 1 179 ? 45.947 6.173 -86.282 1.00 94.31 179 GLU A C 1
ATOM 1392 O O . GLU A 1 179 ? 45.390 6.284 -85.194 1.00 94.31 179 GLU A O 1
ATOM 1397 N N . GLU A 1 180 ? 45.600 5.221 -87.148 1.00 93.00 180 GLU A N 1
ATOM 1398 C CA . GLU A 1 180 ? 44.598 4.196 -86.865 1.00 93.00 180 GLU A CA 1
ATOM 1399 C C . GLU A 1 180 ? 44.995 3.355 -85.646 1.00 93.00 180 GLU A C 1
ATOM 1401 O O . GLU A 1 180 ? 44.174 3.135 -84.754 1.00 93.00 180 GLU A O 1
ATOM 1406 N N . HIS A 1 181 ? 46.257 2.924 -85.567 1.00 94.44 181 HIS A N 1
ATOM 1407 C CA . HIS A 1 181 ? 46.763 2.177 -84.419 1.00 94.44 181 HIS A CA 1
ATOM 1408 C C . HIS A 1 181 ? 46.642 2.983 -83.120 1.00 94.44 181 HIS A C 1
ATOM 1410 O O . HIS A 1 181 ? 46.072 2.488 -82.149 1.00 94.44 181 HIS A O 1
ATOM 1416 N N . ARG A 1 182 ? 47.060 4.256 -83.141 1.00 97.75 182 ARG A N 1
ATOM 1417 C CA . ARG A 1 182 ? 46.948 5.186 -82.007 1.00 97.75 182 ARG A CA 1
ATOM 1418 C C . ARG A 1 182 ? 45.497 5.369 -81.549 1.00 97.75 182 ARG A C 1
ATOM 1420 O O . ARG A 1 182 ? 45.212 5.394 -80.353 1.00 97.75 182 ARG A O 1
ATOM 1427 N N . LEU A 1 183 ? 44.558 5.499 -82.490 1.00 96.81 183 LEU A N 1
ATOM 1428 C CA . LEU A 1 183 ? 43.132 5.611 -82.172 1.00 96.81 183 LEU A CA 1
ATOM 1429 C C . LEU A 1 183 ? 42.573 4.304 -81.594 1.00 96.81 183 LEU A C 1
ATOM 1431 O O . LEU A 1 183 ? 41.819 4.350 -80.623 1.00 96.81 183 LEU A O 1
ATOM 1435 N N . ARG A 1 184 ? 42.964 3.141 -82.129 1.00 96.25 184 ARG A N 1
ATOM 1436 C CA . ARG A 1 184 ? 42.575 1.827 -81.587 1.00 96.25 184 ARG A CA 1
ATOM 1437 C C . ARG A 1 184 ? 43.099 1.620 -80.166 1.00 96.25 184 ARG A C 1
ATOM 1439 O O . ARG A 1 184 ? 42.355 1.126 -79.323 1.00 96.25 184 ARG A O 1
ATOM 1446 N N . GLU A 1 185 ? 44.337 2.020 -79.886 1.00 95.88 185 GLU A N 1
ATOM 1447 C CA . GLU A 1 185 ? 44.899 2.027 -78.529 1.00 95.88 185 GLU A CA 1
ATOM 1448 C C . GLU A 1 185 ? 44.088 2.919 -77.595 1.00 95.88 185 GLU A C 1
ATOM 1450 O O . GLU A 1 185 ? 43.652 2.458 -76.543 1.00 95.88 185 GLU A O 1
ATOM 1455 N N . ARG A 1 186 ? 43.767 4.145 -78.023 1.00 97.69 186 ARG A N 1
ATOM 1456 C CA . ARG A 1 186 ? 42.945 5.056 -77.222 1.00 97.69 186 ARG A CA 1
ATOM 1457 C C . ARG A 1 186 ? 41.555 4.491 -76.918 1.00 97.69 186 ARG A C 1
ATOM 1459 O O . ARG A 1 186 ? 41.046 4.676 -75.815 1.00 97.69 186 ARG A O 1
ATOM 1466 N N . VAL A 1 187 ? 40.932 3.802 -77.876 1.00 95.50 187 VAL A N 1
ATOM 1467 C CA . VAL A 1 187 ? 39.644 3.122 -77.665 1.00 95.50 187 VAL A CA 1
ATOM 1468 C C . VAL A 1 187 ? 39.782 1.975 -76.660 1.00 95.50 187 VAL A C 1
ATOM 1470 O O . VAL A 1 187 ? 38.915 1.839 -75.797 1.00 95.50 187 VAL A O 1
ATOM 1473 N N . ARG A 1 188 ? 40.867 1.188 -76.718 1.00 95.25 188 ARG A N 1
ATOM 1474 C CA . ARG A 1 188 ? 41.138 0.133 -75.725 1.00 95.25 188 ARG A CA 1
ATOM 1475 C C . ARG A 1 188 ? 41.310 0.706 -74.319 1.00 95.25 188 ARG A C 1
ATOM 1477 O O . ARG A 1 188 ? 40.636 0.240 -73.408 1.00 95.25 188 ARG A O 1
ATOM 1484 N N . GLU A 1 189 ? 42.114 1.755 -74.158 1.00 96.31 189 GLU A N 1
ATOM 1485 C CA . GLU A 1 189 ? 42.297 2.436 -72.866 1.00 96.31 189 GLU A CA 1
ATOM 1486 C C . GLU A 1 189 ? 40.968 2.936 -72.285 1.00 96.31 189 GLU A C 1
ATOM 1488 O O . GLU A 1 189 ? 40.680 2.732 -71.107 1.00 96.31 189 GLU A O 1
ATOM 1493 N N . LEU A 1 190 ? 40.133 3.582 -73.108 1.00 95.56 190 LEU A N 1
ATOM 1494 C CA . LEU A 1 190 ? 38.819 4.064 -72.675 1.00 95.56 190 LEU A CA 1
ATOM 1495 C C . LEU A 1 190 ? 37.885 2.908 -72.292 1.00 95.56 190 LEU A C 1
ATOM 1497 O O . LEU A 1 190 ? 37.138 3.027 -71.323 1.00 95.56 190 LEU A O 1
ATOM 1501 N N . ALA A 1 191 ? 37.933 1.784 -73.010 1.00 92.88 191 ALA A N 1
ATOM 1502 C CA . ALA A 1 191 ? 37.164 0.592 -72.664 1.00 92.88 191 ALA A CA 1
ATOM 1503 C C . ALA A 1 191 ? 37.617 -0.007 -71.320 1.00 92.88 191 ALA A C 1
ATOM 1505 O O . ALA A 1 191 ? 36.777 -0.318 -70.477 1.00 92.88 191 ALA A O 1
ATOM 1506 N N . GLU A 1 192 ? 38.925 -0.102 -71.074 1.00 95.62 192 GLU A N 1
ATOM 1507 C CA . GLU A 1 192 ? 39.477 -0.562 -69.794 1.00 95.62 192 GLU A CA 1
ATOM 1508 C C . GLU A 1 192 ? 39.097 0.370 -68.636 1.00 95.62 192 GLU A C 1
ATOM 1510 O O . GLU A 1 192 ? 38.674 -0.095 -67.573 1.00 95.62 192 GLU A O 1
ATOM 1515 N N . GLN A 1 193 ? 39.176 1.688 -68.846 1.00 97.38 193 GLN A N 1
ATOM 1516 C CA . GLN A 1 193 ? 38.722 2.682 -67.872 1.00 97.38 193 GLN A CA 1
ATOM 1517 C C . GLN A 1 193 ? 37.224 2.550 -67.589 1.00 97.38 193 GLN A C 1
ATOM 1519 O O . GLN A 1 193 ? 36.831 2.553 -66.423 1.00 97.38 193 GLN A O 1
ATOM 1524 N N . ASN A 1 194 ? 36.393 2.368 -68.616 1.00 96.56 194 ASN A N 1
ATOM 1525 C CA . ASN A 1 194 ? 34.955 2.161 -68.451 1.00 96.56 194 ASN A CA 1
ATOM 1526 C C . ASN A 1 194 ? 34.646 0.890 -67.655 1.00 96.56 194 ASN A C 1
ATOM 1528 O O . ASN A 1 194 ? 33.824 0.936 -66.743 1.00 96.56 194 ASN A O 1
ATOM 1532 N N . VAL A 1 195 ? 35.333 -0.223 -67.928 1.00 97.56 195 VAL A N 1
ATOM 1533 C CA . VAL A 1 195 ? 35.178 -1.464 -67.150 1.00 97.56 195 VAL A CA 1
ATOM 1534 C C . VAL A 1 195 ? 35.635 -1.262 -65.701 1.00 97.56 195 VAL A C 1
ATOM 1536 O O . VAL A 1 195 ? 34.969 -1.713 -64.770 1.00 97.56 195 VAL A O 1
ATOM 1539 N N . SER A 1 196 ? 36.742 -0.548 -65.479 1.00 95.81 196 SER A N 1
ATOM 1540 C CA . SER A 1 196 ? 37.218 -0.195 -64.135 1.00 95.81 196 SER A CA 1
ATOM 1541 C C . SER A 1 196 ? 36.203 0.666 -63.373 1.00 95.81 196 SER A C 1
ATOM 1543 O O . SER A 1 196 ? 35.911 0.396 -62.207 1.00 95.81 196 SER A O 1
ATOM 1545 N N . LEU A 1 197 ? 35.604 1.661 -64.034 1.00 96.31 197 LEU A N 1
ATOM 1546 C CA . LEU A 1 197 ? 34.543 2.491 -63.463 1.00 96.31 197 LEU A CA 1
ATOM 1547 C C . LEU A 1 197 ? 33.282 1.678 -63.168 1.00 96.31 197 LEU A C 1
ATOM 1549 O O . LEU A 1 197 ? 32.744 1.806 -62.075 1.00 96.31 197 LEU A O 1
ATOM 1553 N N . GLN A 1 198 ? 32.850 0.797 -64.073 1.00 95.94 198 GLN A N 1
ATOM 1554 C CA . GLN A 1 198 ? 31.710 -0.093 -63.835 1.00 95.94 198 GLN A CA 1
ATOM 1555 C C . GLN A 1 198 ? 31.933 -0.977 -62.607 1.00 95.94 198 GLN A C 1
ATOM 1557 O O . GLN A 1 198 ? 31.060 -1.046 -61.750 1.00 95.94 198 GLN A O 1
ATOM 1562 N N . ARG A 1 199 ? 33.126 -1.569 -62.453 1.00 96.38 199 ARG A N 1
ATOM 1563 C CA . ARG A 1 199 ? 33.477 -2.342 -61.248 1.00 96.38 199 ARG A CA 1
ATOM 1564 C C . ARG A 1 199 ? 33.404 -1.493 -59.979 1.00 96.38 199 ARG A C 1
ATOM 1566 O O . ARG A 1 199 ? 32.884 -1.955 -58.969 1.00 96.38 199 ARG A O 1
ATOM 1573 N N . LYS A 1 200 ? 33.898 -0.248 -60.021 1.00 96.31 200 LYS A N 1
ATOM 1574 C CA . LYS A 1 200 ? 33.789 0.687 -58.887 1.00 96.31 200 LYS A CA 1
ATOM 1575 C C . LYS A 1 200 ? 32.333 1.031 -58.573 1.00 96.31 200 LYS A C 1
ATOM 1577 O O . LYS A 1 200 ? 31.977 1.065 -57.402 1.00 96.31 200 LYS A O 1
ATOM 1582 N N . VAL A 1 201 ? 31.498 1.251 -59.589 1.00 94.50 201 VAL A N 1
ATOM 1583 C CA . VAL A 1 201 ? 30.058 1.507 -59.424 1.00 94.50 201 VAL A CA 1
ATOM 1584 C C . VAL A 1 201 ? 29.357 0.295 -58.809 1.00 94.50 201 VAL A C 1
ATOM 1586 O O . VAL A 1 201 ? 28.601 0.473 -57.862 1.00 94.50 201 VAL A O 1
ATOM 1589 N N . SER A 1 202 ? 29.652 -0.927 -59.262 1.00 95.88 202 SER A N 1
ATOM 1590 C CA . SER A 1 202 ? 29.114 -2.156 -58.661 1.00 95.88 202 SER A CA 1
ATOM 1591 C C . SER A 1 202 ? 29.526 -2.305 -57.196 1.00 95.88 202 SER A C 1
ATOM 1593 O O . SER A 1 202 ? 28.668 -2.523 -56.348 1.00 95.88 202 SER A O 1
ATOM 1595 N N . LEU A 1 203 ? 30.808 -2.093 -56.877 1.00 95.81 203 LEU A N 1
ATOM 1596 C CA . LEU A 1 203 ? 31.304 -2.148 -55.499 1.00 95.81 203 LEU A CA 1
ATOM 1597 C C . LEU A 1 203 ? 30.640 -1.092 -54.600 1.00 95.81 203 LEU A C 1
ATOM 1599 O O . LEU A 1 203 ? 30.343 -1.359 -53.437 1.00 95.81 203 LEU A O 1
ATOM 1603 N N . LEU A 1 204 ? 30.423 0.122 -55.116 1.00 94.75 204 LEU A N 1
ATOM 1604 C CA . LEU A 1 204 ? 29.693 1.163 -54.392 1.00 94.75 204 LEU A CA 1
ATOM 1605 C C . LEU A 1 204 ? 28.219 0.788 -54.208 1.00 94.75 204 LEU A C 1
ATOM 1607 O O . LEU A 1 204 ? 27.689 1.017 -53.129 1.00 94.75 204 LEU A O 1
ATOM 1611 N N . GLY A 1 205 ? 27.586 0.166 -55.206 1.00 96.25 205 GLY A N 1
ATOM 1612 C CA . GLY A 1 205 ? 26.220 -0.348 -55.109 1.00 96.25 205 GLY A CA 1
ATOM 1613 C C . GLY A 1 205 ? 26.066 -1.437 -54.044 1.00 96.25 205 GLY A C 1
ATOM 1614 O O . GLY A 1 205 ? 25.136 -1.380 -53.247 1.00 96.25 205 GLY A O 1
ATOM 1615 N N . GLU A 1 206 ? 27.003 -2.385 -53.962 1.00 95.69 206 GLU A N 1
ATOM 1616 C CA . GLU A 1 206 ? 27.020 -3.411 -52.906 1.00 95.69 206 GLU A CA 1
ATOM 1617 C C . GLU A 1 206 ? 27.174 -2.791 -51.511 1.00 95.69 206 GLU A C 1
ATOM 1619 O O . GLU A 1 206 ? 26.434 -3.139 -50.590 1.00 95.69 206 GLU A O 1
ATOM 1624 N N . LYS A 1 207 ? 28.093 -1.827 -51.357 1.00 96.00 207 LYS A N 1
ATOM 1625 C CA . LYS A 1 207 ? 28.265 -1.085 -50.098 1.00 96.00 207 LYS A CA 1
ATOM 1626 C C . LYS A 1 207 ? 27.028 -0.274 -49.729 1.00 96.00 207 LYS A C 1
ATOM 1628 O O . LYS A 1 207 ? 26.682 -0.202 -48.555 1.00 96.00 207 LYS A O 1
ATOM 1633 N N . GLU A 1 208 ? 26.372 0.335 -50.709 1.00 94.56 208 GLU A N 1
ATOM 1634 C CA . GLU A 1 208 ? 25.134 1.080 -50.502 1.00 94.56 208 GLU A CA 1
ATOM 1635 C C . GLU A 1 208 ? 24.010 0.154 -50.022 1.00 94.56 208 GLU A C 1
ATOM 1637 O O . GLU A 1 208 ? 23.331 0.478 -49.052 1.00 94.56 208 GLU A O 1
ATOM 1642 N N . LEU A 1 209 ? 23.861 -1.039 -50.608 1.00 95.62 209 LEU A N 1
ATOM 1643 C CA . LEU A 1 209 ? 22.884 -2.033 -50.151 1.00 95.62 209 LEU A CA 1
ATOM 1644 C C . LEU A 1 209 ? 23.180 -2.544 -48.731 1.00 95.62 209 LEU A C 1
ATOM 1646 O O . LEU A 1 209 ? 22.263 -2.642 -47.910 1.00 95.62 209 LEU A O 1
ATOM 1650 N N . ASP A 1 210 ? 24.446 -2.827 -48.411 1.00 96.00 210 ASP A N 1
ATOM 1651 C CA . ASP A 1 210 ? 24.866 -3.202 -47.055 1.00 96.00 210 ASP A CA 1
ATOM 1652 C C . ASP A 1 210 ? 24.552 -2.080 -46.049 1.00 96.00 210 ASP A C 1
ATOM 1654 O O . ASP A 1 210 ? 23.917 -2.322 -45.019 1.00 96.00 210 ASP A O 1
ATOM 1658 N N . ASN A 1 211 ? 24.881 -0.829 -46.381 1.00 94.19 211 ASN A N 1
ATOM 1659 C CA . ASN A 1 211 ? 24.554 0.332 -45.555 1.00 94.19 211 ASN A CA 1
ATOM 1660 C C . ASN A 1 211 ? 23.041 0.515 -45.382 1.00 94.19 211 ASN A C 1
ATOM 1662 O O . ASN A 1 211 ? 22.581 0.734 -44.263 1.00 94.19 211 ASN A O 1
ATOM 1666 N N . GLN A 1 212 ? 22.248 0.368 -46.445 1.00 96.81 212 GLN A N 1
ATOM 1667 C CA . GLN A 1 212 ? 20.787 0.424 -46.367 1.00 96.81 212 GLN A CA 1
ATOM 1668 C C . GLN A 1 212 ? 20.222 -0.661 -45.446 1.00 96.81 212 GLN A C 1
ATOM 1670 O O . GLN A 1 212 ? 19.294 -0.394 -44.679 1.00 96.81 212 GLN A O 1
ATOM 1675 N N . SER A 1 213 ? 20.785 -1.873 -45.475 1.00 95.38 213 SER A N 1
ATOM 1676 C CA . SER A 1 213 ? 20.383 -2.954 -44.571 1.00 95.38 213 SER A CA 1
ATOM 1677 C C . SER A 1 213 ? 20.704 -2.624 -43.106 1.00 95.38 213 SER A C 1
ATOM 1679 O O . SER A 1 213 ? 19.841 -2.774 -42.236 1.00 95.38 213 SER A O 1
ATOM 1681 N N . LYS A 1 214 ? 21.894 -2.065 -42.839 1.00 97.50 214 LYS A N 1
ATOM 1682 C CA . LYS A 1 214 ? 22.326 -1.614 -41.507 1.00 97.50 214 LYS A CA 1
ATOM 1683 C C . LYS A 1 214 ? 21.450 -0.484 -40.977 1.00 97.50 214 LYS A C 1
ATOM 1685 O O . LYS A 1 214 ? 21.025 -0.547 -39.826 1.00 97.50 214 LYS A O 1
ATOM 1690 N N . VAL A 1 215 ? 21.133 0.505 -41.814 1.00 95.25 215 VAL A N 1
ATOM 1691 C CA . VAL A 1 215 ? 20.233 1.621 -41.477 1.00 95.25 215 VAL A CA 1
ATOM 1692 C C . VAL A 1 215 ? 18.816 1.121 -41.199 1.00 95.25 215 VAL A C 1
ATOM 1694 O O . VAL A 1 215 ? 18.169 1.592 -40.267 1.00 95.25 215 VAL A O 1
ATOM 1697 N N . ARG A 1 216 ? 18.322 0.136 -41.959 1.00 96.88 216 ARG A N 1
ATOM 1698 C CA . ARG A 1 216 ? 17.003 -0.461 -41.709 1.00 96.88 216 ARG A CA 1
ATOM 1699 C C . ARG A 1 216 ? 16.963 -1.190 -40.366 1.00 96.88 216 ARG A C 1
ATOM 1701 O O . ARG A 1 216 ? 16.013 -1.010 -39.611 1.00 96.88 216 ARG A O 1
ATOM 1708 N N . HIS A 1 217 ? 17.988 -1.984 -40.064 1.00 97.19 217 HIS A N 1
ATOM 1709 C CA . HIS A 1 217 ? 18.090 -2.712 -38.801 1.00 97.19 217 HIS A CA 1
ATOM 1710 C C . HIS A 1 217 ? 18.215 -1.765 -37.599 1.00 97.19 217 HIS A C 1
ATOM 1712 O O . HIS A 1 217 ? 17.459 -1.903 -36.641 1.00 97.19 217 HIS A O 1
ATOM 1718 N N . SER A 1 218 ? 19.100 -0.763 -37.658 1.00 95.12 218 SER A N 1
ATOM 1719 C CA . SER A 1 218 ? 19.215 0.234 -36.585 1.00 95.12 218 SER A CA 1
ATOM 1720 C C . SER A 1 218 ? 17.940 1.070 -36.445 1.00 95.12 218 SER A C 1
ATOM 1722 O O . SER A 1 218 ? 17.497 1.325 -35.330 1.00 95.12 218 SER A O 1
ATOM 1724 N N . GLY A 1 219 ? 17.286 1.421 -37.556 1.00 96.44 219 GLY A N 1
ATOM 1725 C CA . GLY A 1 219 ? 15.981 2.078 -37.549 1.00 96.44 219 GLY A CA 1
ATOM 1726 C C . GLY A 1 219 ? 14.895 1.243 -36.865 1.00 96.44 219 GLY A C 1
ATOM 1727 O O . GLY A 1 219 ? 14.082 1.798 -36.129 1.00 96.44 219 GLY A O 1
ATOM 1728 N N . GLN A 1 220 ? 14.893 -0.081 -37.051 1.00 97.25 220 GLN A N 1
ATOM 1729 C CA . GLN A 1 220 ? 13.975 -0.972 -36.337 1.00 97.25 220 GLN A CA 1
ATOM 1730 C C . GLN A 1 220 ? 14.297 -1.038 -34.840 1.00 97.25 220 GLN A C 1
ATOM 1732 O O . GLN A 1 220 ? 13.391 -0.897 -34.027 1.00 97.25 220 GLN A O 1
ATOM 1737 N N . GLN A 1 221 ? 15.575 -1.156 -34.466 1.00 97.75 221 GLN A N 1
ATOM 1738 C CA . GLN A 1 221 ? 15.980 -1.130 -33.057 1.00 97.75 221 GLN A CA 1
ATOM 1739 C C . GLN A 1 221 ? 15.555 0.163 -32.357 1.00 97.75 221 GLN A C 1
ATOM 1741 O O . GLN A 1 221 ? 15.076 0.119 -31.227 1.00 97.75 221 GLN A O 1
ATOM 1746 N N . VAL A 1 222 ? 15.697 1.311 -33.028 1.00 96.12 222 VAL A N 1
ATOM 1747 C CA . VAL A 1 222 ? 15.234 2.597 -32.496 1.00 96.12 222 VAL A CA 1
ATOM 1748 C C . VAL A 1 222 ? 13.725 2.570 -32.274 1.00 96.12 222 VAL A C 1
ATOM 1750 O O . VAL A 1 222 ? 13.292 2.950 -31.195 1.00 96.12 222 VAL A O 1
ATOM 1753 N N . LYS A 1 223 ? 12.928 2.063 -33.225 1.00 97.94 223 LYS A N 1
ATOM 1754 C CA . LYS A 1 223 ? 11.470 1.932 -33.052 1.00 97.94 223 LYS A CA 1
ATOM 1755 C C . LYS A 1 223 ? 11.106 1.045 -31.863 1.00 97.94 223 LYS A C 1
ATOM 1757 O O . LYS A 1 223 ? 10.274 1.440 -31.053 1.00 97.94 223 LYS A O 1
ATOM 1762 N N . ASP A 1 224 ? 11.745 -0.114 -31.733 1.00 97.44 224 ASP A N 1
ATOM 1763 C CA . ASP A 1 224 ? 11.474 -1.047 -30.636 1.00 97.44 224 ASP A CA 1
ATOM 1764 C C . ASP A 1 224 ? 11.831 -0.423 -29.277 1.00 97.44 224 ASP A C 1
ATOM 1766 O O . ASP A 1 224 ? 11.096 -0.572 -28.299 1.00 97.44 224 ASP A O 1
ATOM 1770 N N . LEU A 1 225 ? 12.945 0.316 -29.210 1.00 97.25 225 LEU A N 1
ATOM 1771 C CA . LEU A 1 225 ? 13.332 1.074 -28.021 1.00 97.25 225 LEU A CA 1
ATOM 1772 C C . LEU A 1 225 ? 12.369 2.231 -27.734 1.00 97.25 225 LEU A C 1
ATOM 1774 O O . LEU A 1 225 ? 12.065 2.474 -26.570 1.00 97.25 225 LEU A O 1
ATOM 1778 N N . THR A 1 226 ? 11.863 2.919 -28.759 1.00 97.44 226 THR A N 1
ATOM 1779 C CA . THR A 1 226 ? 10.852 3.973 -28.604 1.00 97.44 226 THR A CA 1
ATOM 1780 C C . THR A 1 226 ? 9.561 3.418 -28.008 1.00 97.44 226 THR A C 1
ATOM 1782 O O . THR A 1 226 ? 9.072 3.984 -27.038 1.00 97.44 226 THR A O 1
ATOM 1785 N N . VAL A 1 227 ? 9.060 2.279 -28.496 1.00 98.00 227 VAL A N 1
ATOM 1786 C CA . VAL A 1 227 ? 7.850 1.640 -27.942 1.00 98.00 227 VAL A CA 1
ATOM 1787 C C . VAL A 1 227 ? 8.055 1.242 -26.478 1.00 98.00 227 VAL A C 1
ATOM 1789 O O . VAL A 1 227 ? 7.220 1.551 -25.631 1.00 98.00 227 VAL A O 1
ATOM 1792 N N . LYS A 1 228 ? 9.196 0.623 -26.145 1.00 98.25 228 LYS A N 1
ATOM 1793 C CA . LYS A 1 228 ? 9.526 0.287 -24.748 1.00 98.25 228 LYS A CA 1
ATOM 1794 C C . LYS A 1 228 ? 9.632 1.528 -23.861 1.00 98.25 228 LYS A C 1
ATOM 1796 O O . LYS A 1 228 ? 9.234 1.493 -22.702 1.00 98.25 228 LYS A O 1
ATOM 1801 N N . MET A 1 229 ? 10.172 2.625 -24.389 1.00 97.00 229 MET A N 1
ATOM 1802 C CA . MET A 1 229 ? 10.251 3.895 -23.670 1.00 97.00 229 MET A CA 1
ATOM 1803 C C . MET A 1 229 ? 8.856 4.464 -23.385 1.00 97.00 229 MET A C 1
ATOM 1805 O O . MET A 1 229 ? 8.606 4.901 -22.267 1.00 97.00 229 MET A O 1
ATOM 1809 N N . GLU A 1 230 ? 7.942 4.429 -24.357 1.00 97.56 230 GLU A N 1
ATOM 1810 C CA . GLU A 1 230 ? 6.548 4.862 -24.182 1.00 97.56 230 GLU A CA 1
ATOM 1811 C C . GLU A 1 230 ? 5.809 4.020 -23.130 1.00 97.56 230 GLU A C 1
ATOM 1813 O O . GLU A 1 230 ? 5.100 4.572 -22.287 1.00 97.56 230 GLU A O 1
ATOM 1818 N N . GLU A 1 231 ? 6.022 2.702 -23.120 1.00 98.06 231 GLU A N 1
ATOM 1819 C CA . GLU A 1 231 ? 5.468 1.797 -22.105 1.00 98.06 231 GLU A CA 1
ATOM 1820 C C . GLU A 1 231 ? 5.981 2.140 -20.697 1.00 98.06 231 GLU A C 1
ATOM 1822 O O . GLU A 1 231 ? 5.188 2.344 -19.779 1.00 98.06 231 GLU A O 1
ATOM 1827 N N . VAL A 1 232 ? 7.296 2.328 -20.539 1.00 97.31 232 VAL A N 1
ATOM 1828 C CA . VAL A 1 232 ? 7.902 2.733 -19.257 1.00 97.31 232 VAL A CA 1
ATOM 1829 C C . VAL A 1 232 ? 7.412 4.110 -18.800 1.00 97.31 232 VAL A C 1
ATOM 1831 O O . VAL A 1 232 ? 7.214 4.330 -17.603 1.00 97.31 232 VAL A O 1
ATOM 1834 N N . VAL A 1 233 ? 7.203 5.053 -19.724 1.00 98.06 233 VAL A N 1
ATOM 1835 C CA . VAL A 1 233 ? 6.633 6.372 -19.405 1.00 98.06 233 VAL A CA 1
ATOM 1836 C C . VAL A 1 233 ? 5.209 6.224 -18.871 1.00 98.06 233 VAL A C 1
ATOM 1838 O O . VAL A 1 233 ? 4.901 6.794 -17.825 1.00 98.06 233 VAL A O 1
ATOM 1841 N N . LYS A 1 234 ? 4.375 5.406 -19.517 1.00 98.12 234 LYS A N 1
ATOM 1842 C CA . LYS A 1 234 ? 3.007 5.133 -19.062 1.00 98.12 234 LYS A CA 1
ATOM 1843 C C . LYS A 1 234 ? 2.983 4.456 -17.690 1.00 98.12 234 LYS A C 1
ATOM 1845 O O . LYS A 1 234 ? 2.200 4.840 -16.823 1.00 98.12 234 LYS A O 1
ATOM 1850 N N . ASP A 1 235 ? 3.861 3.485 -17.456 1.00 97.56 235 ASP A N 1
ATOM 1851 C CA . ASP A 1 235 ? 3.975 2.821 -16.156 1.00 97.56 235 ASP A CA 1
ATOM 1852 C C . ASP A 1 235 ? 4.428 3.784 -15.059 1.00 97.56 235 ASP A C 1
ATOM 1854 O O . ASP A 1 235 ? 3.890 3.768 -13.951 1.00 97.56 235 ASP A O 1
ATOM 1858 N N . LYS A 1 236 ? 5.368 4.683 -15.367 1.00 97.69 236 LYS A N 1
ATOM 1859 C CA . LYS A 1 236 ? 5.778 5.752 -14.452 1.00 97.69 236 LYS A CA 1
ATOM 1860 C C . LYS A 1 236 ? 4.610 6.680 -14.108 1.00 97.69 236 LYS A C 1
ATOM 1862 O O . LYS A 1 236 ? 4.464 7.042 -12.942 1.00 97.69 236 LYS A O 1
ATOM 1867 N N . GLU A 1 237 ? 3.798 7.072 -15.087 1.00 98.00 237 GLU A N 1
ATOM 1868 C CA . GLU A 1 237 ? 2.606 7.901 -14.866 1.00 98.00 237 GLU A CA 1
ATOM 1869 C C . GLU A 1 237 ? 1.583 7.185 -13.973 1.00 98.00 237 GLU A C 1
ATOM 1871 O O . GLU A 1 237 ? 1.117 7.766 -12.993 1.00 98.00 237 GLU A O 1
ATOM 1876 N N . ASN A 1 238 ? 1.319 5.899 -14.230 1.00 98.19 238 ASN A N 1
ATOM 1877 C CA . ASN A 1 238 ? 0.446 5.071 -13.392 1.00 98.19 238 ASN A CA 1
ATOM 1878 C C . ASN A 1 238 ? 0.968 4.963 -11.950 1.00 98.19 238 ASN A C 1
ATOM 1880 O O . ASN A 1 238 ? 0.208 5.104 -10.993 1.00 98.19 238 ASN A O 1
ATOM 1884 N N . LEU A 1 239 ? 2.273 4.729 -11.774 1.00 97.62 239 LEU A N 1
ATOM 1885 C CA . LEU A 1 239 ? 2.901 4.672 -10.452 1.00 97.62 239 LEU A CA 1
ATOM 1886 C C . LEU A 1 239 ? 2.821 6.013 -9.723 1.00 97.62 239 LEU A C 1
ATOM 1888 O O . LEU A 1 239 ? 2.591 6.030 -8.516 1.00 97.62 239 LEU A O 1
ATOM 1892 N N . HIS A 1 240 ? 2.985 7.127 -10.436 1.00 97.94 240 HIS A N 1
ATOM 1893 C CA . HIS A 1 240 ? 2.859 8.456 -9.849 1.00 97.94 240 HIS A CA 1
ATOM 1894 C C . HIS A 1 240 ? 1.427 8.723 -9.373 1.00 97.94 240 HIS A C 1
ATOM 1896 O O . HIS A 1 240 ? 1.242 9.150 -8.237 1.00 97.94 240 HIS A O 1
ATOM 1902 N N . GLN A 1 241 ? 0.425 8.373 -10.185 1.00 97.94 241 GLN A N 1
ATOM 1903 C CA . GLN A 1 241 ? -0.986 8.471 -9.809 1.00 97.94 241 GLN A CA 1
ATOM 1904 C C . GLN A 1 241 ? -1.302 7.627 -8.562 1.00 97.94 241 GLN A C 1
ATOM 1906 O O . GLN A 1 241 ? -1.896 8.126 -7.607 1.00 97.94 241 GLN A O 1
ATOM 1911 N N . ASN A 1 242 ? -0.833 6.376 -8.527 1.00 98.00 242 ASN A N 1
ATOM 1912 C CA . ASN A 1 242 ? -1.005 5.492 -7.372 1.00 98.00 242 ASN A CA 1
ATOM 1913 C C . ASN A 1 242 ? -0.329 6.042 -6.107 1.00 98.00 242 ASN A C 1
ATOM 1915 O O . ASN A 1 242 ? -0.876 5.916 -5.011 1.00 98.00 242 ASN A O 1
ATOM 1919 N N . LEU A 1 243 ? 0.860 6.640 -6.246 1.00 97.62 243 LEU A N 1
ATOM 1920 C CA . LEU A 1 243 ? 1.571 7.267 -5.134 1.00 97.62 243 LEU A CA 1
ATOM 1921 C C . LEU A 1 243 ? 0.772 8.448 -4.578 1.00 97.62 243 LEU A C 1
ATOM 1923 O O . LEU A 1 243 ? 0.567 8.510 -3.370 1.00 97.62 243 LEU A O 1
ATOM 1927 N N . THR A 1 244 ? 0.269 9.329 -5.445 1.00 97.88 244 THR A N 1
ATOM 1928 C CA . THR A 1 244 ? -0.571 10.457 -5.028 1.00 97.88 244 THR A CA 1
ATOM 1929 C C . THR A 1 244 ? -1.820 9.967 -4.297 1.00 97.88 244 THR A C 1
ATOM 1931 O O . THR A 1 244 ? -2.083 10.413 -3.185 1.00 97.88 244 THR A O 1
ATOM 1934 N N . GLU A 1 245 ? -2.546 8.983 -4.832 1.00 98.38 245 GLU A N 1
ATOM 1935 C CA . GLU A 1 245 ? -3.722 8.415 -4.154 1.00 98.38 245 GLU A CA 1
ATOM 1936 C C . GLU A 1 245 ? -3.392 7.805 -2.783 1.00 98.38 245 GLU A C 1
ATOM 1938 O O . GLU A 1 245 ? -4.185 7.898 -1.840 1.00 98.38 245 GLU A O 1
ATOM 1943 N N . LEU A 1 246 ? -2.226 7.166 -2.650 1.00 97.69 246 LEU A N 1
ATOM 1944 C CA . LEU A 1 246 ? -1.774 6.606 -1.380 1.00 97.69 246 LEU A CA 1
ATOM 1945 C C . LEU A 1 246 ? -1.415 7.705 -0.369 1.00 97.69 246 LEU A C 1
ATOM 1947 O O . LEU A 1 246 ? -1.766 7.582 0.804 1.00 97.69 246 LEU A O 1
ATOM 1951 N N . GLU A 1 247 ? -0.770 8.784 -0.811 1.00 98.00 247 GLU A N 1
ATOM 1952 C CA . GLU A 1 247 ? -0.469 9.959 0.015 1.00 98.00 247 GLU A CA 1
ATOM 1953 C C . GLU A 1 247 ? -1.749 10.638 0.523 1.00 98.00 247 GLU A C 1
ATOM 1955 O O . GLU A 1 247 ? -1.821 11.033 1.689 1.00 98.00 247 GLU A O 1
ATOM 1960 N N . GLU A 1 248 ? -2.792 10.733 -0.307 1.00 98.00 248 GLU A N 1
ATOM 1961 C CA . GLU A 1 248 ? -4.091 11.269 0.115 1.00 98.00 248 GLU A CA 1
ATOM 1962 C C . GLU A 1 248 ? -4.771 10.391 1.166 1.00 98.00 248 GLU A C 1
ATOM 1964 O O . GLU A 1 248 ? -5.247 10.903 2.183 1.00 98.00 248 GLU A O 1
ATOM 1969 N N . LYS A 1 249 ? -4.769 9.066 0.967 1.00 98.12 249 LYS A N 1
ATOM 1970 C CA . LYS A 1 249 ? -5.297 8.107 1.952 1.00 98.12 249 LYS A CA 1
ATOM 1971 C C . LYS A 1 249 ? -4.515 8.154 3.260 1.00 98.12 249 LYS A C 1
ATOM 1973 O O . LYS A 1 249 ? -5.115 8.081 4.330 1.00 98.12 249 LYS A O 1
ATOM 1978 N N . HIS A 1 250 ? -3.191 8.288 3.185 1.00 96.75 250 HIS A N 1
ATOM 1979 C CA . HIS A 1 250 ? -2.351 8.432 4.365 1.00 96.75 250 HIS A CA 1
ATOM 1980 C C . HIS A 1 250 ? -2.716 9.697 5.143 1.00 96.75 250 HIS A C 1
ATOM 1982 O O . HIS A 1 250 ? -2.994 9.609 6.335 1.00 96.75 250 HIS A O 1
ATOM 1988 N N . ARG A 1 251 ? -2.817 10.842 4.458 1.00 98.44 251 ARG A N 1
ATOM 1989 C CA . ARG A 1 251 ? -3.225 12.116 5.061 1.00 98.44 251 ARG A CA 1
ATOM 1990 C C . ARG A 1 251 ? -4.593 12.022 5.745 1.00 98.44 251 ARG A C 1
ATOM 1992 O O . ARG A 1 251 ? -4.721 12.454 6.885 1.00 98.44 251 ARG A O 1
ATOM 1999 N N . ALA A 1 252 ? -5.585 11.402 5.104 1.00 97.94 252 ALA A N 1
ATOM 2000 C CA . ALA A 1 252 ? -6.901 11.184 5.712 1.00 97.94 252 ALA A CA 1
ATOM 2001 C C . ALA A 1 252 ? -6.820 10.319 6.987 1.00 97.94 252 ALA A C 1
ATOM 2003 O O . ALA A 1 252 ? -7.407 10.657 8.013 1.00 97.94 252 ALA A O 1
ATOM 2004 N N . ALA A 1 253 ? -6.034 9.238 6.965 1.00 97.56 253 ALA A N 1
ATOM 2005 C CA . ALA A 1 253 ? -5.828 8.395 8.142 1.00 97.56 253 ALA A CA 1
ATOM 2006 C C . ALA A 1 253 ? -5.096 9.129 9.284 1.00 97.56 253 ALA A C 1
ATOM 2008 O O . ALA A 1 253 ? -5.356 8.864 10.460 1.00 97.56 253 ALA A O 1
ATOM 2009 N N . GLU A 1 254 ? -4.184 10.054 8.968 1.00 97.56 254 GLU A N 1
ATOM 2010 C CA . GLU A 1 254 ? -3.553 10.916 9.971 1.00 97.56 254 GLU A CA 1
ATOM 2011 C C . GLU A 1 254 ? -4.554 11.880 10.615 1.00 97.56 254 GLU A C 1
ATOM 2013 O O . GLU A 1 254 ? -4.557 12.025 11.840 1.00 97.56 254 GLU A O 1
ATOM 2018 N N . GLU A 1 255 ? -5.433 12.487 9.815 1.00 98.00 255 GLU A N 1
ATOM 2019 C CA . GLU A 1 255 ? -6.510 13.350 10.305 1.00 98.00 255 GLU A CA 1
ATOM 2020 C C . GLU A 1 255 ? -7.461 12.581 11.237 1.00 98.00 255 GLU A C 1
ATOM 2022 O O . GLU A 1 255 ? -7.771 13.062 12.333 1.00 98.00 255 GLU A O 1
ATOM 2027 N N . ASP A 1 256 ? -7.848 11.356 10.866 1.00 97.94 256 ASP A N 1
ATOM 2028 C CA . ASP A 1 256 ? -8.665 10.465 11.697 1.00 97.94 256 ASP A CA 1
ATOM 2029 C C . ASP A 1 256 ? -7.963 10.098 13.008 1.00 97.94 256 ASP A C 1
ATOM 2031 O O . ASP A 1 256 ? -8.553 10.189 14.089 1.00 97.94 256 ASP A O 1
ATOM 2035 N N . ARG A 1 257 ? -6.678 9.727 12.951 1.00 98.00 257 ARG A N 1
ATOM 2036 C CA . ARG A 1 257 ? -5.865 9.443 14.144 1.00 98.00 257 ARG A CA 1
ATOM 2037 C C . ARG A 1 257 ? -5.847 10.640 15.092 1.00 98.00 257 ARG A C 1
ATOM 2039 O O . ARG A 1 257 ? -6.003 10.469 16.305 1.00 98.00 257 ARG A O 1
ATOM 2046 N N . ASP A 1 258 ? -5.682 11.844 14.560 1.00 98.06 258 ASP A N 1
ATOM 2047 C CA . ASP A 1 258 ? -5.676 13.069 15.352 1.00 98.06 258 ASP A CA 1
ATOM 2048 C C . ASP A 1 258 ? -7.061 13.381 15.939 1.00 98.06 258 ASP A C 1
ATOM 2050 O O . ASP A 1 258 ? -7.162 13.831 17.085 1.00 98.06 258 ASP A O 1
ATOM 2054 N N . LEU A 1 259 ? -8.143 13.112 15.200 1.00 98.06 259 LEU A N 1
ATOM 2055 C CA . LEU A 1 259 ? -9.514 13.199 15.714 1.00 98.06 259 LEU A CA 1
ATOM 2056 C C . LEU A 1 259 ? -9.738 12.225 16.873 1.00 98.06 259 LEU A C 1
ATOM 2058 O O . LEU A 1 259 ? -10.205 12.644 17.937 1.00 98.06 259 LEU A O 1
ATOM 2062 N N . PHE A 1 260 ? -9.348 10.959 16.717 1.00 97.62 260 PHE A N 1
ATOM 2063 C CA . PHE A 1 260 ? -9.420 9.974 17.794 1.00 97.62 260 PHE A CA 1
ATOM 2064 C C . PHE A 1 260 ? -8.618 10.425 19.008 1.00 97.62 260 PHE A C 1
ATOM 2066 O O . PHE A 1 260 ? -9.149 10.418 20.117 1.00 97.62 260 PHE A O 1
ATOM 2073 N N . LYS A 1 261 ? -7.380 10.888 18.815 1.00 98.44 261 LYS A N 1
ATOM 2074 C CA . LYS A 1 261 ? -6.528 11.370 19.906 1.00 98.44 261 LYS A CA 1
ATOM 2075 C C . LYS A 1 261 ? -7.202 12.487 20.709 1.00 98.44 261 LYS A C 1
ATOM 2077 O O . LYS A 1 261 ? -7.296 12.380 21.930 1.00 98.44 261 LYS A O 1
ATOM 2082 N N . ARG A 1 262 ? -7.745 13.512 20.040 1.00 98.12 262 ARG A N 1
ATOM 2083 C CA . ARG A 1 262 ? -8.473 14.610 20.710 1.00 98.12 262 ARG A CA 1
ATOM 2084 C C . ARG A 1 262 ? -9.708 14.104 21.462 1.00 98.12 262 ARG A C 1
ATOM 2086 O O . ARG A 1 262 ? -9.957 14.539 22.587 1.00 98.12 262 ARG A O 1
ATOM 2093 N N . ASN A 1 263 ? -10.459 13.171 20.876 1.00 98.19 263 ASN A N 1
ATOM 2094 C CA . ASN A 1 263 ? -11.634 12.572 21.515 1.00 98.19 263 ASN A CA 1
ATOM 2095 C C . ASN A 1 263 ? -11.263 11.763 22.765 1.00 98.19 263 ASN A C 1
ATOM 2097 O O . ASN A 1 263 ? -11.909 11.911 23.803 1.00 98.19 263 ASN A O 1
ATOM 2101 N N . PHE A 1 264 ? -10.206 10.952 22.699 1.00 97.38 264 PHE A N 1
ATOM 2102 C CA . PHE A 1 264 ? -9.694 10.208 23.850 1.00 97.38 264 PHE A CA 1
ATOM 2103 C C . PHE A 1 264 ? -9.228 11.145 24.964 1.00 97.38 264 PHE A C 1
ATOM 2105 O O . PHE A 1 264 ? -9.591 10.939 26.119 1.00 97.38 264 PHE A O 1
ATOM 2112 N N . GLU A 1 265 ? -8.493 12.209 24.636 1.00 98.25 265 GLU A N 1
ATOM 2113 C CA . GLU A 1 265 ? -8.073 13.216 25.616 1.00 98.25 265 GLU A CA 1
ATOM 2114 C C . GLU A 1 265 ? -9.269 13.925 26.273 1.00 98.25 265 GLU A C 1
ATOM 2116 O O . GLU A 1 265 ? -9.257 14.184 27.479 1.00 98.25 265 GLU A O 1
ATOM 2121 N N . ALA A 1 266 ? -10.323 14.230 25.509 1.00 98.12 266 ALA A N 1
ATOM 2122 C CA . ALA A 1 266 ? -11.554 14.803 26.049 1.00 98.12 266 ALA A CA 1
ATOM 2123 C C . ALA A 1 266 ? -12.270 13.826 26.998 1.00 98.12 266 ALA A C 1
ATOM 2125 O O . ALA A 1 266 ? -12.691 14.221 28.088 1.00 98.12 266 ALA A O 1
ATOM 2126 N N . LYS A 1 267 ? -12.356 12.544 26.625 1.00 98.00 267 LYS A N 1
ATOM 2127 C CA . LYS A 1 267 ? -12.973 11.502 27.457 1.00 98.00 267 LYS A CA 1
ATOM 2128 C C . LYS A 1 267 ? -12.170 11.191 28.713 1.00 98.00 267 LYS A C 1
ATOM 2130 O O . LYS A 1 267 ? -12.760 11.032 29.776 1.00 98.00 267 LYS A O 1
ATOM 2135 N N . ASP A 1 268 ? -10.844 11.196 28.644 1.00 98.25 268 ASP A N 1
ATOM 2136 C CA . ASP A 1 268 ? -9.988 11.061 29.825 1.00 98.25 268 ASP A CA 1
ATOM 2137 C C . ASP A 1 268 ? -10.221 12.205 30.829 1.00 98.25 268 ASP A C 1
ATOM 2139 O O . ASP A 1 268 ? -10.353 11.966 32.033 1.00 98.25 268 ASP A O 1
ATOM 2143 N N . LYS A 1 269 ? -10.363 13.449 30.346 1.00 98.38 269 LYS A N 1
ATOM 2144 C CA . LYS A 1 269 ? -10.736 14.593 31.197 1.00 98.38 269 LYS A CA 1
ATOM 2145 C C . LYS A 1 269 ? -12.102 14.383 31.857 1.00 98.38 269 LYS A C 1
ATOM 2147 O O . LYS A 1 269 ? -12.216 14.574 33.066 1.00 98.38 269 LYS A O 1
ATOM 2152 N N . GLU A 1 270 ? -13.109 13.937 31.107 1.00 98.31 270 GLU A N 1
ATOM 2153 C CA . GLU A 1 270 ? -14.440 13.612 31.643 1.00 98.31 270 GLU A CA 1
ATOM 2154 C C . GLU A 1 270 ? -14.364 12.515 32.721 1.00 98.31 270 GLU A C 1
ATOM 2156 O O . GLU A 1 270 ? -14.899 12.678 33.819 1.00 98.31 270 GLU A O 1
ATOM 2161 N N . CYS A 1 271 ? -13.617 11.436 32.471 1.00 97.50 271 CYS A N 1
ATOM 2162 C CA . CYS A 1 271 ? -13.396 10.368 33.444 1.00 97.50 271 CYS A CA 1
ATOM 2163 C C . CYS A 1 271 ? -12.700 10.870 34.716 1.00 97.50 271 CYS A C 1
ATOM 2165 O O . CYS A 1 271 ? -13.050 10.441 35.818 1.00 97.50 271 CYS A O 1
ATOM 2167 N N . LYS A 1 272 ? -11.725 11.778 34.598 1.00 98.44 272 LYS A N 1
ATOM 2168 C CA . LYS A 1 272 ? -11.064 12.403 35.754 1.00 98.44 272 LYS A CA 1
ATOM 2169 C C . LYS A 1 272 ? -12.047 13.231 36.581 1.00 98.44 272 LYS A C 1
ATOM 2171 O O . LYS A 1 272 ? -12.035 13.119 37.808 1.00 98.44 272 LYS A O 1
ATOM 2176 N N . GLU A 1 273 ? -12.921 14.006 35.945 1.00 98.31 273 GLU A N 1
ATOM 2177 C CA . GLU A 1 273 ? -13.955 14.775 36.649 1.00 98.31 273 GLU A CA 1
ATOM 2178 C C . GLU A 1 273 ? -15.007 13.875 37.311 1.00 98.31 273 GLU A C 1
ATOM 2180 O O . GLU A 1 273 ? -15.364 14.098 38.472 1.00 98.31 273 GLU A O 1
ATOM 2185 N N . LEU A 1 274 ? -15.427 12.798 36.642 1.00 98.31 274 LEU A N 1
ATOM 2186 C CA . LEU A 1 274 ? -16.316 11.789 37.222 1.00 98.31 274 LEU A CA 1
ATOM 2187 C C . LEU A 1 274 ? -15.685 11.110 38.441 1.00 98.31 274 LEU A C 1
ATOM 2189 O O . LEU A 1 274 ? -16.324 11.020 39.487 1.00 98.31 274 LEU A O 1
ATOM 2193 N N . ARG A 1 275 ? -14.409 10.708 38.371 1.00 98.06 275 ARG A N 1
ATOM 2194 C CA . ARG A 1 275 ? -13.684 10.154 39.530 1.00 98.06 275 ARG A CA 1
ATOM 2195 C C . ARG A 1 275 ? -13.654 11.145 40.695 1.00 98.06 275 ARG A C 1
ATOM 2197 O O . ARG A 1 275 ? -13.936 10.757 41.825 1.00 98.06 275 ARG A O 1
ATOM 2204 N N . LYS A 1 276 ? -13.387 12.432 40.438 1.00 98.50 276 LYS A N 1
ATOM 2205 C CA . LYS A 1 276 ? -13.456 13.482 41.474 1.00 98.50 276 LYS A CA 1
ATOM 2206 C C . LYS A 1 276 ? -14.862 13.617 42.067 1.00 98.50 276 LYS A C 1
ATOM 2208 O O . LYS A 1 276 ? -14.990 13.880 43.263 1.00 98.50 276 LYS A O 1
ATOM 2213 N N . ALA A 1 277 ? -15.916 13.485 41.261 1.00 98.25 277 ALA A N 1
ATOM 2214 C CA . ALA A 1 277 ? -17.300 13.510 41.736 1.00 98.25 277 ALA A CA 1
ATOM 2215 C C . ALA A 1 277 ? -17.626 12.293 42.616 1.00 98.25 277 ALA A C 1
ATOM 2217 O O . ALA A 1 277 ? -18.147 12.471 43.715 1.00 98.25 277 ALA A O 1
ATOM 2218 N N . VAL A 1 278 ? -17.228 11.086 42.204 1.00 98.31 278 VAL A N 1
ATOM 2219 C CA . VAL A 1 278 ? -17.387 9.855 42.996 1.00 98.31 278 VAL A CA 1
ATOM 2220 C C . VAL A 1 278 ? -16.664 9.968 44.336 1.00 98.31 278 VAL A C 1
ATOM 2222 O O . VAL A 1 278 ? -17.262 9.700 45.372 1.00 98.31 278 VAL A O 1
ATOM 2225 N N . THR A 1 279 ? -15.418 10.449 44.357 1.00 98.31 279 THR A N 1
ATOM 2226 C CA . THR A 1 279 ? -14.680 10.652 45.615 1.00 98.31 279 THR A CA 1
ATOM 2227 C C . THR A 1 279 ? -15.376 11.655 46.540 1.00 98.31 279 THR A C 1
ATOM 2229 O O . THR A 1 279 ? -15.379 11.471 47.756 1.00 98.31 279 THR A O 1
ATOM 2232 N N . ARG A 1 280 ? -15.984 12.718 45.990 1.00 98.31 280 ARG A N 1
ATOM 2233 C CA . ARG A 1 280 ? -16.788 13.669 46.778 1.00 98.31 280 ARG A CA 1
ATOM 2234 C C . ARG A 1 280 ? -18.035 13.004 47.360 1.00 98.31 280 ARG A C 1
ATOM 2236 O O . ARG A 1 280 ? -18.305 13.195 48.541 1.00 98.31 280 ARG A O 1
ATOM 2243 N N . LEU A 1 281 ? -18.748 12.210 46.562 1.00 97.94 281 LEU A N 1
ATOM 2244 C CA . LEU A 1 281 ? -19.949 11.499 46.996 1.00 97.94 281 LEU A CA 1
ATOM 2245 C C . LEU A 1 281 ? -19.638 10.444 48.062 1.00 97.94 281 LEU A C 1
ATOM 2247 O O . LEU A 1 281 ? -20.325 10.395 49.073 1.00 97.94 281 LEU A O 1
ATOM 2251 N N . LEU A 1 282 ? -18.565 9.666 47.898 1.00 97.88 282 LEU A N 1
ATOM 2252 C CA . LEU A 1 282 ? -18.107 8.706 48.908 1.00 97.88 282 LEU A CA 1
ATOM 2253 C C . LEU A 1 282 ? -17.759 9.389 50.233 1.00 97.88 282 LEU A C 1
ATOM 2255 O O . LEU A 1 282 ? -18.100 8.880 51.297 1.00 97.88 282 LEU A O 1
ATOM 2259 N N . ARG A 1 283 ? -17.107 10.559 50.184 1.00 97.75 283 ARG A N 1
ATOM 2260 C CA . ARG A 1 283 ? -16.827 11.339 51.395 1.00 97.75 283 ARG A CA 1
ATOM 2261 C C . ARG A 1 283 ? -18.119 11.774 52.085 1.00 97.75 283 ARG A C 1
ATOM 2263 O O . ARG A 1 283 ? -18.242 11.565 53.285 1.00 97.75 283 ARG A O 1
ATOM 2270 N N . ALA A 1 284 ? -19.072 12.314 51.325 1.00 97.75 284 ALA A N 1
ATOM 2271 C CA . ALA A 1 284 ? -20.369 12.727 51.853 1.00 97.75 284 ALA A CA 1
ATOM 2272 C C . ALA A 1 284 ? -21.158 11.541 52.437 1.00 97.75 284 ALA A C 1
ATOM 2274 O O . ALA A 1 284 ? -21.708 11.664 53.524 1.00 97.75 284 ALA A O 1
ATOM 2275 N N . SER A 1 285 ? -21.154 10.382 51.769 1.00 97.06 285 SER A N 1
ATOM 2276 C CA . SER A 1 285 ? -21.772 9.152 52.282 1.00 97.06 285 SER A CA 1
ATOM 2277 C C . SER A 1 285 ? -21.135 8.728 53.600 1.00 97.06 285 SER A C 1
ATOM 2279 O O . SER A 1 285 ? -21.841 8.537 54.577 1.00 97.06 285 SER A O 1
ATOM 2281 N N . ASN A 1 286 ? -19.802 8.689 53.680 1.00 97.38 286 ASN A N 1
ATOM 2282 C CA . ASN A 1 286 ? -19.106 8.345 54.922 1.00 97.38 286 ASN A CA 1
ATOM 2283 C C . ASN A 1 286 ? -19.400 9.338 56.062 1.00 97.38 286 ASN A C 1
ATOM 2285 O O . ASN A 1 286 ? -19.446 8.951 57.227 1.00 97.38 286 ASN A O 1
ATOM 2289 N N . GLU A 1 287 ? -19.553 10.629 55.762 1.00 97.56 287 GLU A N 1
ATOM 2290 C CA . GLU A 1 287 ? -19.961 11.641 56.747 1.00 97.56 287 GLU A CA 1
ATOM 2291 C C . GLU A 1 287 ? -21.411 11.423 57.208 1.00 97.56 287 GLU A C 1
ATOM 2293 O O . GLU A 1 287 ? -21.699 11.511 58.407 1.00 97.56 287 GLU A O 1
ATOM 2298 N N . GLN A 1 288 ? -22.311 11.083 56.282 1.00 96.69 288 GLN A N 1
ATOM 2299 C CA . GLN A 1 288 ? -23.691 10.718 56.594 1.00 96.69 288 GLN A CA 1
ATOM 2300 C C . GLN A 1 288 ? -23.753 9.442 57.438 1.00 96.69 288 GLN A C 1
ATOM 2302 O O . GLN A 1 288 ? -24.445 9.439 58.450 1.00 96.69 288 GLN A O 1
ATOM 2307 N N . ASP A 1 289 ? -22.978 8.412 57.107 1.00 96.44 289 ASP A N 1
ATOM 2308 C CA . ASP A 1 289 ? -22.903 7.160 57.865 1.00 96.44 289 ASP A CA 1
ATOM 2309 C C . ASP A 1 289 ? -22.409 7.400 59.292 1.00 96.44 289 ASP A C 1
ATOM 2311 O O . ASP A 1 289 ? -23.019 6.920 60.244 1.00 96.44 289 ASP A O 1
ATOM 2315 N N . LYS A 1 290 ? -21.370 8.227 59.474 1.00 97.19 290 LYS A N 1
ATOM 2316 C CA . LYS A 1 290 ? -20.917 8.650 60.812 1.00 97.19 290 LYS A CA 1
ATOM 2317 C C . LYS A 1 290 ? -22.006 9.393 61.582 1.00 97.19 290 LYS A C 1
ATOM 2319 O O . LYS A 1 290 ? -22.141 9.203 62.788 1.00 97.19 290 LYS A O 1
ATOM 2324 N N . THR A 1 291 ? -22.774 10.242 60.902 1.00 96.88 291 THR A N 1
ATOM 2325 C CA . THR A 1 291 ? -23.889 10.975 61.518 1.00 96.88 291 THR A CA 1
ATOM 2326 C C . THR A 1 291 ? -25.002 10.017 61.941 1.00 96.88 291 THR A C 1
ATOM 2328 O O . THR A 1 291 ? -25.506 10.113 63.057 1.00 96.88 291 THR A O 1
ATOM 2331 N N . ILE A 1 292 ? -25.358 9.064 61.077 1.00 96.56 292 ILE A N 1
ATOM 2332 C CA . ILE A 1 292 ? -26.349 8.023 61.359 1.00 96.56 292 ILE A CA 1
ATOM 2333 C C . ILE A 1 292 ? -25.891 7.155 62.531 1.00 96.56 292 ILE A C 1
ATOM 2335 O O . ILE A 1 292 ? -26.686 6.913 63.434 1.00 96.56 292 ILE A O 1
ATOM 2339 N N . GLU A 1 293 ? -24.631 6.723 62.558 1.00 95.50 293 GLU A N 1
ATOM 2340 C CA . GLU A 1 293 ? -24.075 5.928 63.656 1.00 95.50 293 GLU A CA 1
ATOM 2341 C C . GLU A 1 293 ? -24.112 6.706 64.977 1.00 95.50 293 GLU A C 1
ATOM 2343 O O . GLU A 1 293 ? -24.607 6.201 65.983 1.00 95.50 293 GLU A O 1
ATOM 2348 N N . GLY A 1 294 ? -23.714 7.983 64.959 1.00 94.69 294 GLY A N 1
ATOM 2349 C CA . GLY A 1 294 ? -23.820 8.866 66.122 1.00 94.69 294 GLY A CA 1
ATOM 2350 C C . GLY A 1 294 ? -25.260 9.023 66.629 1.00 94.69 294 GLY A C 1
ATOM 2351 O O . GLY A 1 294 ? -25.499 8.967 67.837 1.00 94.69 294 GLY A O 1
ATOM 2352 N N . LEU A 1 295 ? -26.238 9.160 65.724 1.00 94.00 295 LEU A N 1
ATOM 2353 C CA . LEU A 1 295 ? -27.660 9.184 66.082 1.00 94.00 295 LEU A CA 1
ATOM 2354 C C . LEU A 1 295 ? -28.117 7.842 66.671 1.00 94.00 295 LEU A C 1
ATOM 2356 O O . LEU A 1 295 ? -28.783 7.832 67.705 1.00 94.00 295 LEU A O 1
ATOM 2360 N N . ARG A 1 296 ? -27.741 6.709 66.061 1.00 93.62 296 ARG A N 1
ATOM 2361 C CA . ARG A 1 296 ? -28.064 5.359 66.559 1.00 93.62 296 ARG A CA 1
ATOM 2362 C C . ARG A 1 296 ? -27.502 5.130 67.960 1.00 93.62 296 ARG A C 1
ATOM 2364 O O . ARG A 1 296 ? -28.228 4.648 68.829 1.00 93.62 296 ARG A O 1
ATOM 2371 N N . GLU A 1 297 ? -26.251 5.511 68.207 1.00 91.94 297 GLU A N 1
ATOM 2372 C CA . GLU A 1 297 ? -25.644 5.445 69.537 1.00 91.94 297 GLU A CA 1
ATOM 2373 C C . GLU A 1 297 ? -26.348 6.358 70.544 1.00 91.94 297 GLU A C 1
ATOM 2375 O O . GLU A 1 297 ? -26.573 5.947 71.687 1.00 91.94 297 GLU A O 1
ATOM 2380 N N . GLY A 1 298 ? -26.694 7.584 70.133 1.00 88.75 298 GLY A N 1
ATOM 2381 C CA . GLY A 1 298 ? -27.439 8.546 70.945 1.00 88.75 298 GLY A CA 1
ATOM 2382 C C . GLY A 1 298 ? -28.776 7.972 71.413 1.00 88.75 298 GLY A C 1
ATOM 2383 O O . GLY A 1 298 ? -29.003 7.849 72.618 1.00 88.75 298 GLY A O 1
ATOM 2384 N N . PHE A 1 299 ? -29.600 7.500 70.473 1.00 82.94 299 PHE A N 1
ATOM 2385 C CA . PHE A 1 299 ? -30.864 6.825 70.780 1.00 82.94 299 PHE A CA 1
ATOM 2386 C C . PHE A 1 299 ? -30.658 5.563 71.625 1.00 82.94 299 PHE A C 1
ATOM 2388 O O . PHE A 1 299 ? -31.396 5.326 72.579 1.00 82.94 299 PHE A O 1
ATOM 2395 N N . GLY A 1 300 ? -29.628 4.760 71.344 1.00 85.44 300 GLY A N 1
ATOM 2396 C CA . GLY A 1 300 ? -29.319 3.567 72.134 1.00 85.44 300 GLY A CA 1
ATOM 2397 C C . GLY A 1 300 ? -28.962 3.879 73.595 1.00 85.44 300 GLY A C 1
ATOM 2398 O O . GLY A 1 300 ? -29.339 3.132 74.501 1.00 85.44 300 GLY A O 1
ATOM 2399 N N . LYS A 1 301 ? -28.249 4.984 73.855 1.00 84.25 301 LYS A N 1
ATOM 2400 C CA . LYS A 1 301 ? -27.971 5.476 75.218 1.00 84.25 301 LYS A CA 1
ATOM 2401 C C . LYS A 1 301 ? -29.250 5.955 75.903 1.00 84.25 301 LYS A C 1
ATOM 2403 O O . LYS A 1 301 ? -29.475 5.608 77.058 1.00 84.25 301 LYS A O 1
ATOM 2408 N N . GLU A 1 302 ? -30.099 6.688 75.194 1.00 80.69 302 GLU A N 1
ATOM 2409 C CA . GLU A 1 302 ? -31.358 7.209 75.731 1.00 80.69 302 GLU A CA 1
ATOM 2410 C C . GLU A 1 302 ? -32.345 6.087 76.098 1.00 80.69 302 GLU A C 1
ATOM 2412 O O . GLU A 1 302 ? -32.890 6.079 77.202 1.00 80.69 302 GLU A O 1
ATOM 2417 N N . VAL A 1 303 ? -32.473 5.062 75.248 1.00 76.69 303 VAL A N 1
ATOM 2418 C CA . VAL A 1 303 ? -33.279 3.857 75.522 1.00 76.69 303 VAL A CA 1
ATOM 2419 C C . VAL A 1 303 ? -32.729 3.065 76.713 1.00 76.69 303 VAL A C 1
ATOM 2421 O O . VAL A 1 303 ? -33.501 2.627 77.568 1.00 76.69 303 VAL A O 1
ATOM 2424 N N . ARG A 1 304 ? -31.401 2.897 76.822 1.00 77.75 304 ARG A N 1
ATOM 2425 C CA . ARG A 1 304 ? -30.787 2.254 78.000 1.00 77.75 304 ARG A CA 1
ATOM 2426 C C . ARG A 1 304 ? -31.062 3.035 79.282 1.00 77.75 304 ARG A C 1
ATOM 2428 O O . ARG A 1 304 ? -31.463 2.428 80.270 1.00 77.75 304 ARG A O 1
ATOM 2435 N N . ASN A 1 305 ? -30.913 4.358 79.255 1.00 74.94 305 ASN A N 1
ATOM 2436 C CA . ASN A 1 305 ? -31.200 5.215 80.404 1.00 74.94 305 ASN A CA 1
ATOM 2437 C C . ASN A 1 305 ? -32.681 5.158 80.803 1.00 74.94 305 ASN A C 1
ATOM 2439 O O . ASN A 1 305 ? -32.992 5.110 81.992 1.00 74.94 305 ASN A O 1
ATOM 2443 N N . PHE A 1 306 ? -33.596 5.115 79.830 1.00 67.69 306 PHE A N 1
ATOM 2444 C CA . PHE A 1 306 ? -35.026 4.954 80.084 1.00 67.69 306 PHE A CA 1
ATOM 2445 C C . PHE A 1 306 ? -35.330 3.618 80.772 1.00 67.69 306 PHE A C 1
ATOM 2447 O O . PHE A 1 306 ? -35.950 3.607 81.836 1.00 67.69 306 PHE A O 1
ATOM 2454 N N . ASN A 1 307 ? -34.810 2.509 80.233 1.00 70.62 307 ASN A N 1
ATOM 2455 C CA . ASN A 1 307 ? -34.974 1.182 80.827 1.00 70.62 307 ASN A CA 1
ATOM 2456 C C . ASN A 1 307 ? -34.368 1.099 82.229 1.00 70.62 307 ASN A C 1
ATOM 2458 O O . ASN A 1 307 ? -35.003 0.568 83.134 1.00 70.62 307 ASN A O 1
ATOM 2462 N N . GLN A 1 308 ? -33.179 1.663 82.445 1.00 71.69 308 GLN A N 1
ATOM 2463 C CA . GLN A 1 308 ? -32.521 1.621 83.749 1.00 71.69 308 GLN A CA 1
ATOM 2464 C C . GLN A 1 308 ? -33.263 2.476 84.788 1.00 71.69 308 GLN A C 1
ATOM 2466 O O . GLN A 1 308 ? -33.452 2.040 85.925 1.00 71.69 308 GLN A O 1
ATOM 2471 N N . ASN A 1 309 ? -33.779 3.647 84.401 1.00 72.25 309 ASN A N 1
ATOM 2472 C CA . ASN A 1 309 ? -34.636 4.463 85.264 1.00 72.25 309 ASN A CA 1
ATOM 2473 C C . ASN A 1 309 ? -35.962 3.764 85.592 1.00 72.25 309 ASN A C 1
ATOM 2475 O O . ASN A 1 309 ? -36.428 3.824 86.730 1.00 72.25 309 ASN A O 1
ATOM 2479 N N . GLN A 1 310 ? -36.575 3.086 84.621 1.00 73.56 310 GLN A N 1
ATOM 2480 C CA . GLN A 1 310 ? -37.821 2.350 84.826 1.00 73.56 310 GLN A CA 1
ATOM 2481 C C . GLN A 1 310 ? -37.604 1.106 85.700 1.00 73.56 310 GLN A C 1
ATOM 2483 O O . GLN A 1 310 ? -38.395 0.844 86.603 1.00 73.56 310 GLN A O 1
ATOM 2488 N N . GLN A 1 311 ? -36.485 0.403 85.514 1.00 71.44 311 GLN A N 1
ATOM 2489 C CA . GLN A 1 311 ? -36.061 -0.718 86.350 1.00 71.44 311 GLN A CA 1
ATOM 2490 C C . GLN A 1 311 ? -35.768 -0.271 87.787 1.00 71.44 311 GLN A C 1
ATOM 2492 O O . GLN A 1 311 ? -36.215 -0.926 88.725 1.00 71.44 311 GLN A O 1
ATOM 2497 N N . SER A 1 312 ? -35.112 0.878 87.971 1.00 75.88 312 SER A N 1
ATOM 2498 C CA . SER A 1 312 ? -34.849 1.458 89.296 1.00 75.88 312 SER A CA 1
ATOM 2499 C C . SER A 1 312 ? -36.155 1.842 90.005 1.00 75.88 312 SER A C 1
ATOM 2501 O O . SER A 1 312 ? -36.338 1.535 91.180 1.00 75.88 312 SER A O 1
ATOM 2503 N N . LYS A 1 313 ? -37.116 2.439 89.283 1.00 81.50 313 LYS A N 1
ATOM 2504 C CA . LYS A 1 313 ? -38.459 2.736 89.815 1.00 81.50 313 LYS A CA 1
ATOM 2505 C C . LYS A 1 313 ? -39.225 1.470 90.203 1.00 81.50 313 LYS A C 1
ATOM 2507 O O . LYS A 1 313 ? -39.811 1.430 91.281 1.00 81.50 313 LYS A O 1
ATOM 2512 N N . MET A 1 314 ? -39.201 0.433 89.363 1.00 74.06 314 MET A N 1
ATOM 2513 C CA . MET A 1 314 ? -39.851 -0.843 89.677 1.00 74.06 314 MET A CA 1
ATOM 2514 C C . MET A 1 314 ? -39.205 -1.545 90.874 1.00 74.06 314 MET A C 1
ATOM 2516 O O . MET A 1 314 ? -39.924 -2.099 91.695 1.00 74.06 314 MET A O 1
ATOM 2520 N N . GLN A 1 315 ? -37.879 -1.487 91.020 1.00 79.06 315 GLN A N 1
ATOM 2521 C CA . GLN A 1 315 ? -37.187 -2.050 92.183 1.00 79.06 315 GLN A CA 1
ATOM 2522 C C . GLN A 1 315 ? -37.582 -1.345 93.486 1.00 79.06 315 GLN A C 1
ATOM 2524 O O . GLN A 1 315 ? -37.841 -2.013 94.484 1.00 79.06 315 GLN A O 1
ATOM 2529 N N . VAL A 1 316 ? -37.681 -0.011 93.483 1.00 82.94 316 VAL A N 1
ATOM 2530 C CA . VAL A 1 316 ? -38.149 0.757 94.652 1.00 82.94 316 VAL A CA 1
ATOM 2531 C C . VAL A 1 316 ? -39.593 0.396 95.003 1.00 82.94 316 VAL A C 1
ATOM 2533 O O . VAL A 1 316 ? -39.906 0.173 96.173 1.00 82.94 316 VAL A O 1
ATOM 2536 N N . GLU A 1 317 ? -40.464 0.275 94.002 1.00 84.94 317 GLU A N 1
ATOM 2537 C CA . GLU A 1 317 ? -41.864 -0.089 94.224 1.00 84.94 317 GLU A CA 1
ATOM 2538 C C . GLU A 1 317 ? -42.015 -1.538 94.704 1.00 84.94 317 GLU A C 1
ATOM 2540 O O . GLU A 1 317 ? -42.805 -1.814 95.604 1.00 84.94 317 GLU A O 1
ATOM 2545 N N . GLN A 1 318 ? -41.196 -2.460 94.195 1.00 83.94 318 GLN A N 1
ATOM 2546 C CA . GLN A 1 318 ? -41.127 -3.836 94.683 1.00 83.94 318 GLN A CA 1
ATOM 2547 C C . GLN A 1 318 ? -40.711 -3.891 96.160 1.00 83.94 318 GLN A C 1
ATOM 2549 O O . GLN A 1 318 ? -41.286 -4.656 96.938 1.00 83.94 318 GLN A O 1
ATOM 2554 N N . LEU A 1 319 ? -39.747 -3.061 96.567 1.00 88.12 319 LEU A N 1
ATOM 2555 C CA . LEU A 1 319 ? -39.301 -2.964 97.958 1.00 88.12 319 LEU A CA 1
ATOM 2556 C C . LEU A 1 319 ? -40.410 -2.399 98.859 1.00 88.12 319 LEU A C 1
ATOM 2558 O O . LEU A 1 319 ? -40.671 -2.940 99.934 1.00 88.12 319 LEU A O 1
ATOM 2562 N N . ARG A 1 320 ? -41.121 -1.366 98.387 1.00 95.38 320 ARG A N 1
ATOM 2563 C CA . ARG A 1 320 ? -42.283 -0.783 99.075 1.00 95.38 320 ARG A CA 1
ATOM 2564 C C . ARG A 1 320 ? -43.393 -1.815 99.270 1.00 95.38 320 ARG A C 1
ATOM 2566 O O . ARG A 1 320 ? -43.873 -1.988 100.389 1.00 95.38 320 ARG A O 1
ATOM 2573 N N . LEU A 1 321 ? -43.774 -2.520 98.204 1.00 90.94 321 LEU A N 1
ATOM 2574 C CA . LEU A 1 321 ? -44.818 -3.547 98.233 1.00 90.94 321 LEU A CA 1
ATOM 2575 C C . LEU A 1 321 ? -44.441 -4.721 99.141 1.00 90.94 321 LEU A C 1
ATOM 2577 O O . LEU A 1 321 ? -45.288 -5.187 99.896 1.00 90.94 321 LEU A O 1
ATOM 2581 N N . SER A 1 322 ? -43.174 -5.141 99.144 1.00 90.69 322 SER A N 1
ATOM 2582 C CA . SER A 1 322 ? -42.680 -6.174 100.067 1.00 90.69 322 SER A CA 1
ATOM 2583 C C . SER A 1 322 ? -42.774 -5.724 101.531 1.00 90.69 322 SER A C 1
ATOM 2585 O O . SER A 1 322 ? -43.136 -6.509 102.403 1.00 90.69 322 SER A O 1
ATOM 2587 N N . GLY A 1 323 ? -42.511 -4.444 101.824 1.00 89.81 323 GLY A N 1
ATOM 2588 C CA . GLY A 1 323 ? -42.701 -3.886 103.169 1.00 89.81 323 GLY A CA 1
ATOM 2589 C C . GLY A 1 323 ? -44.170 -3.883 103.616 1.00 89.81 323 GLY A C 1
ATOM 2590 O O . GLY A 1 323 ? -44.474 -4.219 104.765 1.00 89.81 323 GLY A O 1
ATOM 2591 N N . VAL A 1 324 ? -45.092 -3.561 102.702 1.00 93.00 324 VAL A N 1
ATOM 2592 C CA . VAL A 1 324 ? -46.543 -3.633 102.953 1.00 93.00 324 VAL A CA 1
ATOM 2593 C C . VAL A 1 324 ? -46.974 -5.080 103.192 1.00 93.00 324 VAL A C 1
ATOM 2595 O O . VAL A 1 324 ? -47.654 -5.366 104.172 1.00 93.00 324 VAL A O 1
ATOM 2598 N N . GLU A 1 325 ? -46.529 -6.007 102.348 1.00 92.94 325 GLU A N 1
ATOM 2599 C CA . GLU A 1 325 ? -46.823 -7.436 102.465 1.00 92.94 325 GLU A CA 1
ATOM 2600 C C . GLU A 1 325 ? -46.328 -8.024 103.795 1.00 92.94 325 GLU A C 1
ATOM 2602 O O . GLU A 1 325 ? -47.082 -8.712 104.483 1.00 92.94 325 GLU A O 1
ATOM 2607 N N . GLN A 1 326 ? -45.107 -7.697 104.227 1.00 90.50 326 GLN A N 1
ATOM 2608 C CA . GLN A 1 326 ? -44.601 -8.107 105.541 1.00 90.50 326 GLN A CA 1
ATOM 2609 C C . GLN A 1 326 ? -45.422 -7.533 106.701 1.00 90.50 326 GLN A C 1
ATOM 2611 O O . GLN A 1 326 ? -45.614 -8.214 107.709 1.00 90.50 326 GLN A O 1
ATOM 2616 N N . SER A 1 327 ? -45.906 -6.296 106.576 1.00 91.75 327 SER A N 1
ATOM 2617 C CA . SER A 1 327 ? -46.758 -5.664 107.592 1.00 91.75 327 SER A CA 1
ATOM 2618 C C . SER A 1 327 ? -48.107 -6.376 107.690 1.00 91.75 327 SER A C 1
ATOM 2620 O O . SER A 1 327 ? -48.510 -6.766 108.783 1.00 91.75 327 SER A O 1
ATOM 2622 N N . LEU A 1 328 ? -48.730 -6.662 106.545 1.00 92.38 328 LEU A N 1
ATOM 2623 C CA . LEU A 1 328 ? -49.970 -7.434 106.470 1.00 92.38 328 LEU A CA 1
ATOM 2624 C C . LEU A 1 328 ? -49.794 -8.855 107.018 1.00 92.38 328 LEU A C 1
ATOM 2626 O O . LEU A 1 328 ? -50.648 -9.332 107.756 1.00 92.38 328 LEU A O 1
ATOM 2630 N N . ARG A 1 329 ? -48.672 -9.534 106.735 1.00 93.38 329 ARG A N 1
ATOM 2631 C CA . ARG A 1 329 ? -48.380 -10.855 107.326 1.00 93.38 329 ARG A CA 1
ATOM 2632 C C . ARG A 1 329 ? -48.305 -10.803 108.853 1.00 93.38 329 ARG A C 1
ATOM 2634 O O . ARG A 1 329 ? -48.821 -11.705 109.504 1.00 93.38 329 ARG A O 1
ATOM 2641 N N . LYS A 1 330 ? -47.682 -9.767 109.429 1.00 93.06 330 LYS A N 1
ATOM 2642 C CA . LYS A 1 330 ? -47.622 -9.577 110.892 1.00 93.06 330 LYS A CA 1
ATOM 2643 C C . LYS A 1 330 ? -49.002 -9.310 111.487 1.00 93.06 330 LYS A C 1
ATOM 2645 O O . LYS A 1 330 ? -49.306 -9.820 112.559 1.00 93.06 330 LYS A O 1
ATOM 2650 N N . GLU A 1 331 ? -49.827 -8.537 110.793 1.00 90.31 331 GLU A N 1
ATOM 2651 C CA . GLU A 1 331 ? -51.196 -8.236 111.208 1.00 90.31 331 GLU A CA 1
ATOM 2652 C C . GLU A 1 331 ? -52.083 -9.489 111.170 1.00 90.31 331 GLU A C 1
ATOM 2654 O O . GLU A 1 331 ? -52.747 -9.806 112.154 1.00 90.31 331 GLU A O 1
ATOM 2659 N N . VAL A 1 332 ? -51.999 -10.282 110.097 1.00 91.62 332 VAL A N 1
ATOM 2660 C CA . VAL A 1 332 ? -52.660 -11.593 109.999 1.00 91.62 332 VAL A CA 1
ATOM 2661 C C . VAL A 1 332 ? -52.210 -12.530 111.119 1.00 91.62 332 VAL A C 1
ATOM 2663 O O . VAL A 1 332 ? -53.046 -13.198 111.721 1.00 91.62 332 VAL A O 1
ATOM 2666 N N . GLU A 1 333 ? -50.916 -12.571 111.436 1.00 91.81 333 GLU A N 1
ATOM 2667 C CA . GLU A 1 333 ? -50.398 -13.395 112.532 1.00 91.81 333 GLU A CA 1
ATOM 2668 C C . GLU A 1 333 ? -50.891 -12.908 113.904 1.00 91.81 333 GLU A C 1
ATOM 2670 O O . GLU A 1 333 ? -51.248 -13.720 114.755 1.00 91.81 333 GLU A O 1
ATOM 2675 N N . SER A 1 334 ? -50.999 -11.592 114.103 1.00 91.75 334 SER A N 1
ATOM 2676 C CA . SER A 1 334 ? -51.612 -11.006 115.299 1.00 91.75 334 SER A CA 1
ATOM 2677 C C . SER A 1 334 ? -53.078 -11.419 115.435 1.00 91.75 334 SER A C 1
ATOM 2679 O O . SER A 1 334 ? -53.484 -11.887 116.497 1.00 91.75 334 SER A O 1
ATOM 2681 N N . TYR A 1 335 ? -53.863 -11.321 114.357 1.00 92.25 335 TYR A N 1
ATOM 2682 C CA . TYR A 1 335 ? -55.252 -11.785 114.354 1.00 92.25 335 TYR A CA 1
ATOM 2683 C C . TYR A 1 335 ? -55.356 -13.291 114.583 1.00 92.25 335 TYR A C 1
ATOM 2685 O O . TYR A 1 335 ? -56.259 -13.750 115.276 1.00 92.25 335 TYR A O 1
ATOM 2693 N N . ARG A 1 336 ? -54.424 -14.083 114.046 1.00 95.31 336 ARG A N 1
ATOM 2694 C CA . ARG A 1 336 ? -54.363 -15.528 114.291 1.00 95.31 336 ARG A CA 1
ATOM 2695 C C . ARG A 1 336 ? -54.158 -15.825 115.779 1.00 95.31 336 ARG A C 1
ATOM 2697 O O . ARG A 1 336 ? -54.869 -16.663 116.327 1.00 95.31 336 ARG A O 1
ATOM 2704 N N . LEU A 1 337 ? -53.230 -15.125 116.434 1.00 91.06 337 LEU A N 1
ATOM 2705 C CA . LEU A 1 337 ? -52.982 -15.248 117.874 1.00 91.06 337 LEU A CA 1
ATOM 2706 C C . LEU A 1 337 ? -54.179 -14.784 118.713 1.00 91.06 337 LEU A C 1
ATOM 2708 O O . LEU A 1 337 ? -54.502 -15.417 119.717 1.00 91.06 337 LEU A O 1
ATOM 2712 N N . GLU A 1 338 ? -54.866 -13.721 118.297 1.00 91.94 338 GLU A N 1
ATOM 2713 C CA . GLU A 1 338 ? -56.099 -13.255 118.939 1.00 91.94 338 GLU A CA 1
ATOM 2714 C C . GLU A 1 338 ? -57.216 -14.296 118.820 1.00 91.94 338 GLU A C 1
ATOM 2716 O O . GLU A 1 338 ? -57.834 -14.654 119.820 1.00 91.94 338 GLU A O 1
ATOM 2721 N N . VAL A 1 339 ? -57.425 -14.858 117.627 1.00 90.31 339 VAL A N 1
ATOM 2722 C CA . VAL A 1 339 ? -58.372 -15.957 117.406 1.00 90.31 339 VAL A CA 1
ATOM 2723 C C . VAL A 1 339 ? -58.013 -17.168 118.262 1.00 90.31 339 VAL A C 1
ATOM 2725 O O . VAL A 1 339 ? -58.907 -17.768 118.853 1.00 90.31 339 VAL A O 1
ATOM 2728 N N . ASP A 1 340 ? -56.734 -17.531 118.366 1.00 89.44 340 ASP A N 1
ATOM 2729 C CA . ASP A 1 340 ? -56.296 -18.624 119.235 1.00 89.44 340 ASP A CA 1
ATOM 2730 C C . ASP A 1 340 ? -56.560 -18.306 120.713 1.00 89.44 340 ASP A C 1
ATOM 2732 O O . ASP A 1 340 ? -57.061 -19.170 121.431 1.00 89.44 340 ASP A O 1
ATOM 2736 N N . SER A 1 341 ? -56.305 -17.079 121.173 1.00 91.62 341 SER A N 1
ATOM 2737 C CA . SER A 1 341 ? -56.626 -16.631 122.536 1.00 91.62 341 SER A CA 1
ATOM 2738 C C . SER A 1 341 ? -58.130 -16.716 122.816 1.00 91.62 341 SER A C 1
ATOM 2740 O O . SER A 1 341 ? -58.552 -17.364 123.776 1.00 91.62 341 SER A O 1
ATOM 2742 N N . LEU A 1 342 ? -58.954 -16.177 121.912 1.00 90.25 342 LEU A N 1
ATOM 2743 C CA . LEU A 1 342 ? -60.415 -16.250 121.975 1.00 90.25 342 LEU A CA 1
ATOM 2744 C C . LEU A 1 342 ? -60.919 -17.696 121.912 1.00 90.25 342 LEU A C 1
ATOM 2746 O O . LEU A 1 342 ? -61.913 -18.039 122.550 1.00 90.25 342 LEU A O 1
ATOM 2750 N N . ARG A 1 343 ? -60.252 -18.581 121.163 1.00 88.38 343 ARG A N 1
ATOM 2751 C CA . ARG A 1 343 ? -60.547 -20.021 121.158 1.00 88.38 343 ARG A CA 1
ATOM 2752 C C . ARG A 1 343 ? -60.233 -20.655 122.507 1.00 88.38 343 ARG A C 1
ATOM 2754 O O . ARG A 1 343 ? -61.071 -21.400 123.004 1.00 88.38 343 ARG A O 1
ATOM 2761 N N . HIS A 1 344 ? -59.087 -20.357 123.115 1.00 85.12 344 HIS A N 1
ATOM 2762 C CA . HIS A 1 344 ? -58.744 -20.858 124.451 1.00 85.12 344 HIS A CA 1
ATOM 2763 C C . HIS A 1 344 ? -59.711 -20.333 125.519 1.00 85.12 344 HIS A C 1
ATOM 2765 O O . HIS A 1 344 ? -60.144 -21.095 126.383 1.00 85.12 344 HIS A O 1
ATOM 2771 N N . GLU A 1 345 ? -60.119 -19.067 125.436 1.00 85.56 345 GLU A N 1
ATOM 2772 C CA . GLU A 1 345 ? -61.127 -18.488 126.323 1.00 85.56 345 GLU A CA 1
ATOM 2773 C C . GLU A 1 345 ? -62.498 -19.147 126.129 1.00 85.56 345 GLU A C 1
ATOM 2775 O O . GLU A 1 345 ? -63.122 -19.561 127.105 1.00 85.56 345 GLU A O 1
ATOM 2780 N N . ASN A 1 346 ? -62.932 -19.355 124.883 1.00 84.81 346 ASN A N 1
ATOM 2781 C CA . ASN A 1 346 ? -64.150 -20.105 124.577 1.00 84.81 346 ASN A CA 1
ATOM 2782 C C . ASN A 1 346 ? -64.080 -21.551 125.078 1.00 84.81 346 ASN A C 1
ATOM 2784 O O . ASN A 1 346 ? -65.071 -22.054 125.599 1.00 84.81 346 ASN A O 1
ATOM 2788 N N . ILE A 1 347 ? -62.927 -22.220 124.980 1.00 84.81 347 ILE A N 1
ATOM 2789 C CA . ILE A 1 347 ? -62.714 -23.555 125.556 1.00 84.81 347 ILE A CA 1
ATOM 2790 C C . ILE A 1 347 ? -62.836 -23.497 127.083 1.00 84.81 347 ILE A C 1
ATOM 2792 O O . ILE A 1 347 ? -63.505 -24.347 127.662 1.00 84.81 347 ILE A O 1
ATOM 2796 N N . ASN A 1 348 ? -62.276 -22.483 127.744 1.00 79.00 348 ASN A N 1
ATOM 2797 C CA . ASN A 1 348 ? -62.417 -22.295 129.189 1.00 79.00 348 ASN A CA 1
ATOM 2798 C C . ASN A 1 348 ? -63.868 -22.001 129.605 1.00 79.00 348 ASN A C 1
ATOM 2800 O O . ASN A 1 348 ? -64.352 -22.568 130.585 1.00 79.00 348 ASN A O 1
ATOM 2804 N N . LEU A 1 349 ? -64.596 -21.174 128.851 1.00 80.12 349 LEU A N 1
ATOM 2805 C CA . LEU A 1 349 ? -66.030 -20.938 129.046 1.00 80.12 349 LEU A CA 1
ATOM 2806 C C . LEU A 1 349 ? -66.841 -22.217 128.824 1.00 80.12 349 LEU A C 1
ATOM 2808 O O . LEU A 1 349 ? -67.734 -22.523 129.611 1.00 80.12 349 LEU A O 1
ATOM 2812 N N . LEU A 1 350 ? -66.490 -23.007 127.810 1.00 74.00 350 LEU A N 1
ATOM 2813 C CA . LEU A 1 350 ? -67.101 -24.301 127.537 1.00 74.00 350 LEU A CA 1
ATOM 2814 C C . LEU A 1 350 ? -66.797 -25.302 128.657 1.00 74.00 350 LEU A C 1
ATOM 2816 O O . LEU A 1 350 ? -67.699 -26.011 129.080 1.00 74.00 350 LEU A O 1
ATOM 2820 N N . HIS A 1 351 ? -65.586 -25.316 129.218 1.00 68.31 351 HIS A N 1
ATOM 2821 C CA . HIS A 1 351 ? -65.243 -26.109 130.402 1.00 68.31 351 HIS A CA 1
ATOM 2822 C C . HIS A 1 351 ? -65.998 -25.645 131.657 1.00 68.31 351 HIS A C 1
ATOM 2824 O O . HIS A 1 351 ? -66.423 -26.488 132.446 1.00 68.31 351 HIS A O 1
ATOM 2830 N N . ARG A 1 352 ? -66.252 -24.339 131.820 1.00 67.81 352 ARG A N 1
ATOM 2831 C CA . ARG A 1 352 ? -67.108 -23.802 132.895 1.00 67.81 352 ARG A CA 1
ATOM 2832 C C . ARG A 1 352 ? -68.578 -24.197 132.721 1.00 67.81 352 ARG A C 1
ATOM 2834 O O . ARG A 1 352 ? -69.197 -24.622 133.690 1.00 67.81 352 ARG A O 1
ATOM 2841 N N . LEU A 1 353 ? -69.116 -24.132 131.503 1.00 56.03 353 LEU A N 1
ATOM 2842 C CA . LEU A 1 353 ? -70.482 -24.571 131.174 1.00 56.03 353 LEU A CA 1
ATOM 2843 C C . LEU A 1 353 ? -70.650 -26.100 131.279 1.00 56.03 353 LEU A C 1
ATOM 2845 O O . LEU A 1 353 ? -71.694 -26.597 131.704 1.00 56.03 353 LEU A O 1
ATOM 2849 N N . LYS A 1 354 ? -69.605 -26.861 130.939 1.00 56.31 354 LYS A N 1
ATOM 2850 C CA . LYS A 1 354 ? -69.559 -28.330 131.030 1.00 56.31 354 LYS A CA 1
ATOM 2851 C C . LYS A 1 354 ? -69.318 -28.817 132.466 1.00 56.31 354 LYS A C 1
ATOM 2853 O O . LYS A 1 354 ? -69.749 -29.910 132.815 1.00 56.31 354 LYS A O 1
ATOM 2858 N N . GLY A 1 355 ? -68.703 -27.993 133.319 1.00 49.03 355 GLY A N 1
ATOM 2859 C CA . GLY A 1 355 ? -68.564 -28.229 134.760 1.00 49.03 355 GLY A CA 1
ATOM 2860 C C . GLY A 1 355 ? -69.865 -28.068 135.558 1.00 49.03 355 GLY A C 1
ATOM 2861 O O . GLY A 1 355 ? -69.951 -28.582 136.669 1.00 49.03 355 GLY A O 1
ATOM 2862 N N . SER A 1 356 ? -70.891 -27.419 134.990 1.00 47.84 356 SER A N 1
ATOM 2863 C CA . SER A 1 356 ? -72.212 -27.233 135.614 1.00 47.84 356 SER A CA 1
ATOM 2864 C C . SER A 1 356 ? -73.366 -27.954 134.898 1.00 47.84 356 SER A C 1
ATOM 2866 O O . SER A 1 356 ? -74.524 -27.649 135.171 1.00 47.84 356 SER A O 1
ATOM 2868 N N . SER A 1 357 ? -73.101 -28.887 133.976 1.00 40.94 357 SER A N 1
ATOM 2869 C CA . SER A 1 357 ? -74.158 -29.653 133.295 1.00 40.94 357 SER A CA 1
ATOM 2870 C C . SER A 1 357 ? -73.701 -31.069 132.920 1.00 40.94 357 SER A C 1
ATOM 2872 O O . SER A 1 357 ? -73.237 -31.347 131.815 1.00 40.94 357 SER A O 1
ATOM 2874 N N . LYS A 1 358 ? -73.859 -32.014 133.855 1.00 50.75 358 LYS A N 1
ATOM 2875 C CA . LYS A 1 358 ? -74.158 -33.394 133.453 1.00 50.75 358 LYS A CA 1
ATOM 2876 C C . LYS A 1 358 ? -75.627 -33.397 133.029 1.00 50.75 358 LYS A C 1
ATOM 2878 O O . LYS A 1 358 ? -76.476 -33.006 133.819 1.00 50.75 358 LYS A O 1
ATOM 2883 N N . ASP A 1 359 ? -75.848 -33.802 131.783 1.00 52.97 359 ASP A N 1
ATOM 2884 C CA . ASP A 1 359 ? -77.123 -33.935 131.061 1.00 52.97 359 ASP A CA 1
ATOM 2885 C C . ASP A 1 359 ? -77.667 -32.643 130.425 1.00 52.97 359 ASP A C 1
ATOM 2887 O O . ASP A 1 359 ? -78.331 -31.832 131.063 1.00 52.97 359 ASP A O 1
ATOM 2891 N N . GLY A 1 360 ? -77.427 -32.457 129.115 1.00 53.91 360 GLY A N 1
ATOM 2892 C CA . GLY A 1 360 ? -78.074 -31.351 128.392 1.00 53.91 360 GLY A CA 1
ATOM 2893 C C . GLY A 1 360 ? -77.764 -31.092 126.911 1.00 53.91 360 GLY A C 1
ATOM 2894 O O . GLY A 1 360 ? -78.403 -30.214 126.344 1.00 53.91 360 GLY A O 1
ATOM 2895 N N . SER A 1 361 ? -76.855 -31.809 126.235 1.00 47.06 361 SER A N 1
ATOM 2896 C CA . SER A 1 361 ? -76.468 -31.481 124.838 1.00 47.06 361 SER A CA 1
ATOM 2897 C C . SER A 1 361 ? -76.996 -32.459 123.768 1.00 47.06 361 SER A C 1
ATOM 2899 O O . SER A 1 361 ? -76.280 -32.823 122.836 1.00 47.06 361 SER A O 1
ATOM 2901 N N . PHE A 1 362 ? -78.260 -32.877 123.866 1.00 46.47 362 PHE A N 1
ATOM 2902 C CA . PHE A 1 362 ? -78.928 -33.734 122.864 1.00 46.47 362 PHE A CA 1
ATOM 2903 C C . PHE A 1 362 ? -80.170 -33.080 122.221 1.00 46.47 362 PHE A C 1
ATOM 2905 O O . PHE A 1 362 ? -81.044 -33.769 121.696 1.00 46.47 362 PHE A O 1
ATOM 2912 N N . SER A 1 363 ? -80.282 -31.749 122.250 1.00 54.28 363 SER A N 1
ATOM 2913 C CA . SER A 1 363 ? -81.579 -31.063 122.125 1.00 54.28 363 SER A CA 1
ATOM 2914 C C . SER A 1 363 ? -81.822 -30.233 120.854 1.00 54.28 363 SER A C 1
ATOM 2916 O O . SER A 1 363 ? -82.969 -29.873 120.622 1.00 54.28 363 SER A O 1
ATOM 2918 N N . THR A 1 364 ? -80.847 -29.963 119.975 1.00 53.62 364 THR A N 1
ATOM 2919 C CA . THR A 1 364 ? -81.087 -29.095 118.789 1.00 53.62 364 THR A CA 1
ATOM 2920 C C . THR A 1 364 ? -81.353 -29.836 117.473 1.00 53.62 364 THR A C 1
ATOM 2922 O O . THR A 1 364 ? -82.138 -29.354 116.660 1.00 53.62 364 THR A O 1
ATOM 2925 N N . PHE A 1 365 ? -80.795 -31.034 117.259 1.00 52.75 365 PHE A N 1
ATOM 2926 C CA . PHE A 1 365 ? -81.050 -31.818 116.035 1.00 52.75 365 PHE A CA 1
ATOM 2927 C C . PHE A 1 365 ? -82.349 -32.643 116.114 1.00 52.75 365 PHE A C 1
ATOM 2929 O O . PHE A 1 365 ? -83.092 -32.742 115.140 1.00 52.75 365 PHE A O 1
ATOM 2936 N N . LYS A 1 366 ? -82.689 -33.158 117.303 1.00 55.44 366 LYS A N 1
ATOM 2937 C CA . LYS A 1 366 ? -83.931 -33.916 117.537 1.00 55.44 366 LYS A CA 1
ATOM 2938 C C . LYS A 1 366 ? -85.173 -33.015 117.527 1.00 55.44 366 LYS A C 1
ATOM 2940 O O . LYS A 1 366 ? -86.215 -33.425 117.032 1.00 55.44 366 LYS A O 1
ATOM 2945 N N . LEU A 1 367 ? -85.034 -31.762 117.971 1.00 60.69 367 LEU A N 1
ATOM 2946 C CA . LEU A 1 367 ? -86.113 -30.772 117.984 1.00 60.69 367 LEU A CA 1
ATOM 2947 C C . LEU A 1 367 ? -86.601 -30.412 116.573 1.00 60.69 367 LEU A C 1
ATOM 2949 O O . LEU A 1 367 ? -87.804 -30.326 116.368 1.00 60.69 367 LEU A O 1
ATOM 2953 N N . ASN A 1 368 ? -85.710 -30.262 115.586 1.00 56.94 368 ASN A N 1
ATOM 2954 C CA . ASN A 1 368 ? -86.110 -29.929 114.209 1.00 56.94 368 ASN A CA 1
ATOM 2955 C C . ASN A 1 368 ? -86.808 -31.096 113.489 1.00 56.94 368 ASN A C 1
ATOM 2957 O O . ASN A 1 368 ? -87.787 -30.881 112.777 1.00 56.94 368 ASN A O 1
ATOM 2961 N N . GLN A 1 369 ? -86.370 -32.337 113.721 1.00 60.53 369 GLN A N 1
ATOM 2962 C CA . GLN A 1 369 ? -87.032 -33.531 113.182 1.00 60.53 369 GLN A CA 1
ATOM 2963 C C . GLN A 1 369 ? -88.381 -33.808 113.876 1.00 60.53 369 GLN A C 1
ATOM 2965 O O . GLN A 1 369 ? -89.350 -34.219 113.231 1.00 60.53 369 GLN A O 1
ATOM 2970 N N . GLU A 1 370 ? -88.474 -33.536 115.180 1.00 66.50 370 GLU A N 1
ATOM 2971 C CA . GLU A 1 370 ? -89.705 -33.659 115.967 1.00 66.50 370 GLU A CA 1
ATOM 2972 C C . GLU A 1 370 ? -90.710 -32.533 115.655 1.00 66.50 370 GLU A C 1
ATOM 2974 O O . GLU A 1 370 ? -91.910 -32.797 115.586 1.00 66.50 370 GLU A O 1
ATOM 2979 N N . LEU A 1 371 ? -90.244 -31.308 115.378 1.00 65.56 371 LEU A N 1
ATOM 2980 C CA . LEU A 1 371 ? -91.066 -30.191 114.891 1.00 65.56 371 LEU A CA 1
ATOM 2981 C C . LEU A 1 371 ? -91.625 -30.468 113.493 1.00 65.56 371 LEU A C 1
ATOM 2983 O O . LEU A 1 371 ? -92.824 -30.2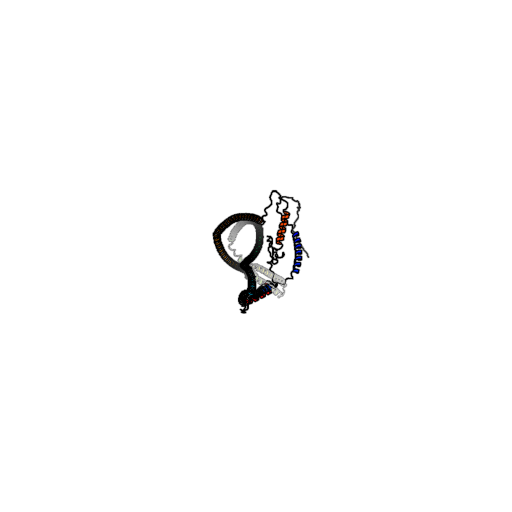91 113.293 1.00 65.56 371 LEU A O 1
ATOM 2987 N N . TRP A 1 372 ? -90.810 -30.967 112.555 1.00 68.38 372 TRP A N 1
ATOM 2988 C CA . TRP A 1 372 ? -91.280 -31.352 111.216 1.00 68.38 372 TRP A CA 1
ATOM 2989 C C . TRP A 1 372 ? -92.358 -32.444 111.295 1.00 68.38 372 TRP A C 1
ATOM 2991 O O . TRP A 1 372 ? -93.432 -32.319 110.706 1.00 68.38 372 TRP A O 1
ATOM 3001 N N . SER A 1 373 ? -92.128 -33.467 112.124 1.00 67.06 373 SER A N 1
ATOM 3002 C CA . SER A 1 373 ? -93.083 -34.563 112.334 1.00 67.06 373 SER A CA 1
ATOM 3003 C C . SER A 1 373 ? -94.376 -34.101 113.026 1.00 67.06 373 SER A C 1
ATOM 3005 O O . SER A 1 373 ? -95.467 -34.533 112.651 1.00 67.06 373 SER A O 1
ATOM 3007 N N . ARG A 1 374 ? -94.294 -33.188 114.008 1.00 72.00 374 ARG A N 1
ATOM 3008 C CA . ARG A 1 374 ? -95.473 -32.624 114.695 1.00 72.00 374 ARG A CA 1
ATOM 3009 C C . ARG A 1 374 ? -96.288 -31.689 113.806 1.00 72.00 374 ARG A C 1
ATOM 3011 O O . ARG A 1 374 ? -97.514 -31.781 113.830 1.00 72.00 374 ARG A O 1
ATOM 3018 N N . VAL A 1 375 ? -95.641 -30.832 113.015 1.00 74.62 375 VAL A N 1
ATOM 3019 C CA . VAL A 1 375 ? -96.319 -29.944 112.054 1.00 74.62 375 VAL A CA 1
ATOM 3020 C C . VAL A 1 375 ? -97.028 -30.776 110.980 1.00 74.62 375 VAL A C 1
ATOM 3022 O O . VAL A 1 375 ? -98.203 -30.538 110.710 1.00 74.62 375 VAL A O 1
ATOM 3025 N N . HIS A 1 376 ? -96.387 -31.835 110.477 1.00 70.44 376 HIS A N 1
ATOM 3026 C CA . HIS A 1 376 ? -96.994 -32.773 109.531 1.00 70.44 376 HIS A CA 1
ATOM 3027 C C . HIS A 1 376 ? -98.195 -33.546 110.125 1.00 70.44 376 HIS A C 1
ATOM 3029 O O . HIS A 1 376 ? -99.214 -33.723 109.453 1.00 70.44 376 HIS A O 1
ATOM 3035 N N . CYS A 1 377 ? -98.140 -33.967 111.397 1.00 72.25 377 CYS A N 1
ATOM 3036 C CA . CYS A 1 377 ? -99.287 -34.584 112.083 1.00 72.25 377 CYS A CA 1
ATOM 3037 C C . CYS A 1 377 ? -100.447 -33.600 112.316 1.00 72.25 377 CYS A C 1
ATOM 3039 O O . CYS A 1 377 ? -101.608 -33.952 112.101 1.00 72.25 377 CYS A O 1
ATOM 3041 N N . LEU A 1 378 ? -100.161 -32.357 112.710 1.00 70.38 378 LEU A N 1
ATOM 3042 C CA . LEU A 1 378 ? -101.184 -31.320 112.899 1.00 70.38 378 LEU A CA 1
ATOM 3043 C C . LEU A 1 378 ? -101.888 -30.960 111.583 1.00 70.38 378 LEU A C 1
ATOM 3045 O O . LEU A 1 378 ? -103.112 -30.821 111.565 1.00 70.38 378 LEU A O 1
ATOM 3049 N N . GLN A 1 379 ? -101.139 -30.889 110.481 1.00 70.75 379 GLN A N 1
ATOM 3050 C CA . GLN A 1 379 ? -101.670 -30.583 109.153 1.00 70.75 379 GLN A CA 1
ATOM 3051 C C . GLN A 1 379 ? -102.548 -31.720 108.597 1.00 70.75 379 GLN A C 1
ATOM 3053 O O . GLN A 1 379 ? -103.585 -31.454 107.993 1.00 70.75 379 GLN A O 1
ATOM 3058 N N . ASN A 1 380 ? -102.195 -32.985 108.862 1.00 69.00 380 ASN A N 1
ATOM 3059 C CA . ASN A 1 380 ? -102.876 -34.143 108.270 1.00 69.00 380 ASN A CA 1
ATOM 3060 C C . ASN A 1 380 ? -103.958 -34.798 109.144 1.00 69.00 380 ASN A C 1
ATOM 3062 O O . ASN A 1 380 ? -104.906 -35.358 108.588 1.00 69.00 380 ASN A O 1
ATOM 3066 N N . GLN A 1 381 ? -103.832 -34.776 110.475 1.00 70.19 381 GLN A N 1
ATOM 3067 C CA . GLN A 1 381 ? -104.806 -35.366 111.411 1.00 70.19 381 GLN A CA 1
ATOM 3068 C C . GLN A 1 381 ? -105.600 -34.301 112.174 1.00 70.19 381 GLN A C 1
ATOM 3070 O O . GLN A 1 381 ? -106.822 -34.408 112.264 1.00 70.19 381 GLN A O 1
ATOM 3075 N N . GLY A 1 382 ? -104.935 -33.253 112.672 1.00 69.94 382 GLY A N 1
ATOM 3076 C CA . GLY A 1 382 ? -105.587 -32.177 113.429 1.00 69.94 382 GLY A CA 1
ATOM 3077 C C . GLY A 1 382 ? -106.620 -31.414 112.599 1.00 69.94 382 GLY A C 1
ATOM 3078 O O . GLY A 1 382 ? -107.735 -31.181 113.061 1.00 69.94 382 GLY A O 1
ATOM 3079 N N . MET A 1 383 ? -106.295 -31.109 111.339 1.00 73.00 383 MET A N 1
ATOM 3080 C CA . MET A 1 383 ? -107.217 -30.401 110.447 1.00 73.00 383 MET A CA 1
ATOM 3081 C C . MET A 1 383 ? -108.442 -31.240 110.055 1.00 73.00 383 MET A C 1
ATOM 3083 O O . MET A 1 383 ? -109.544 -30.705 109.955 1.00 73.00 383 MET A O 1
ATOM 3087 N N . ARG A 1 384 ? -108.282 -32.562 109.890 1.00 69.44 384 ARG A N 1
ATOM 3088 C CA . ARG A 1 384 ? -109.408 -33.470 109.616 1.00 69.44 384 ARG A CA 1
ATOM 3089 C C . ARG A 1 384 ? -110.369 -33.540 110.798 1.00 69.44 384 ARG A C 1
ATOM 3091 O O . ARG A 1 384 ? -111.553 -33.323 110.604 1.00 69.44 384 ARG A O 1
ATOM 3098 N N . LEU A 1 385 ? -109.859 -33.714 112.017 1.00 73.19 385 LEU A N 1
ATOM 3099 C CA . LEU A 1 385 ? -110.690 -33.753 113.226 1.00 73.19 385 LEU A CA 1
ATOM 3100 C C . LEU A 1 385 ? -111.408 -32.425 113.498 1.00 73.19 385 LEU A C 1
ATOM 3102 O O . LEU A 1 385 ? -112.570 -32.428 113.896 1.00 73.19 385 LEU A O 1
ATOM 3106 N N . ILE A 1 386 ? -110.745 -31.289 113.260 1.00 72.62 386 ILE A N 1
ATOM 3107 C CA . ILE A 1 386 ? -111.371 -29.971 113.415 1.00 72.62 386 ILE A CA 1
ATOM 3108 C C . ILE A 1 386 ? -112.463 -29.779 112.356 1.00 72.62 386 ILE A C 1
ATOM 3110 O O . ILE A 1 386 ? -113.575 -29.398 112.718 1.00 72.62 386 ILE A O 1
ATOM 3114 N N . ASN A 1 387 ? -112.211 -30.114 111.089 1.00 73.69 387 ASN A N 1
ATOM 3115 C CA . ASN A 1 387 ? -113.227 -30.026 110.035 1.00 73.69 387 ASN A CA 1
ATOM 3116 C C . ASN A 1 387 ? -114.394 -30.996 110.252 1.00 73.69 387 ASN A C 1
ATOM 3118 O O . ASN A 1 387 ? -115.545 -30.598 110.074 1.00 73.69 387 ASN A O 1
ATOM 3122 N N . ASP A 1 388 ? -114.124 -32.218 110.711 1.00 77.38 388 ASP A N 1
ATOM 3123 C CA . ASP A 1 388 ? -115.148 -33.197 111.077 1.00 77.38 388 ASP A CA 1
ATOM 3124 C C . ASP A 1 388 ? -115.972 -32.707 112.271 1.00 77.38 388 ASP A C 1
ATOM 3126 O O . ASP A 1 388 ? -117.192 -32.843 112.255 1.00 77.38 388 ASP A O 1
ATOM 3130 N N . SER A 1 389 ? -115.347 -32.065 113.268 1.00 71.12 389 SER A N 1
ATOM 3131 C CA . SER A 1 389 ? -116.048 -31.474 114.417 1.00 71.12 389 SER A CA 1
ATOM 3132 C C . SER A 1 389 ? -116.920 -30.283 114.012 1.00 71.12 389 SER A C 1
ATOM 3134 O O . SER A 1 389 ? -118.067 -30.189 114.437 1.00 71.12 389 SER A O 1
ATOM 3136 N N . VAL A 1 390 ? -116.436 -29.411 113.121 1.00 74.81 390 VAL A N 1
ATOM 3137 C CA . VAL A 1 390 ? -117.202 -28.277 112.584 1.00 74.81 390 VAL A CA 1
ATOM 3138 C C . VAL A 1 390 ? -118.367 -28.778 111.731 1.00 74.81 390 VAL A C 1
ATOM 3140 O O . VAL A 1 390 ? -119.469 -28.232 111.810 1.00 74.81 390 VAL A O 1
ATOM 3143 N N . HIS A 1 391 ? -118.159 -29.841 110.952 1.00 75.12 391 HIS A N 1
ATOM 3144 C CA . HIS A 1 391 ? -119.197 -30.493 110.162 1.00 75.12 391 HIS A CA 1
ATOM 3145 C C . HIS A 1 391 ? -120.232 -31.211 111.043 1.00 75.12 391 HIS A C 1
ATOM 3147 O O . HIS A 1 391 ? -121.428 -31.030 110.823 1.00 75.12 391 HIS A O 1
ATOM 3153 N N . LEU A 1 392 ? -119.812 -31.952 112.077 1.00 75.19 392 LEU A N 1
ATOM 3154 C CA . LEU A 1 392 ? -120.720 -32.591 113.036 1.00 75.19 392 LEU A CA 1
ATOM 3155 C C . LEU A 1 392 ? -121.535 -31.554 113.801 1.00 75.19 392 LEU A C 1
ATOM 3157 O O . LEU A 1 392 ? -122.743 -31.716 113.898 1.00 75.19 392 LEU A O 1
ATOM 3161 N N . CYS A 1 393 ? -120.905 -30.488 114.301 1.00 68.62 393 CYS A N 1
ATOM 3162 C CA . CYS A 1 393 ? -121.596 -29.405 114.996 1.00 68.62 393 CYS A CA 1
ATOM 3163 C C . CYS A 1 393 ? -122.583 -28.678 114.069 1.00 68.62 393 CYS A C 1
ATOM 3165 O O . CYS A 1 393 ? -123.682 -28.351 114.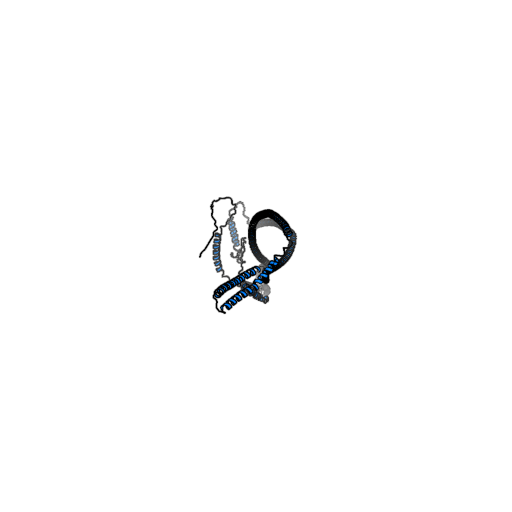506 1.00 68.62 393 CYS A O 1
ATOM 3167 N N . SER A 1 394 ? -122.249 -28.504 112.783 1.00 70.44 394 SER A N 1
ATOM 3168 C CA . SER A 1 394 ? -123.193 -27.976 111.781 1.00 70.44 394 SER A CA 1
ATOM 3169 C C . SER A 1 394 ? -124.396 -28.918 111.603 1.00 70.44 394 SER A C 1
ATOM 3171 O O . SER A 1 394 ? -125.539 -28.477 111.683 1.00 70.44 394 SER A O 1
ATOM 3173 N N . LYS A 1 395 ? -124.148 -30.231 111.473 1.00 74.00 395 LYS A N 1
ATOM 3174 C CA . LYS A 1 395 ? -125.191 -31.266 111.352 1.00 74.00 395 LYS A CA 1
ATOM 3175 C C . LYS A 1 395 ? -126.048 -31.412 112.611 1.00 74.00 395 LYS A C 1
ATOM 3177 O O . LYS A 1 395 ? -127.234 -31.703 112.513 1.00 74.00 395 LYS A O 1
ATOM 3182 N N . LEU A 1 396 ? -125.470 -31.261 113.801 1.00 66.94 396 LEU A N 1
ATOM 3183 C CA . LEU A 1 396 ? -126.179 -31.340 115.083 1.00 66.94 396 LEU A CA 1
ATOM 3184 C C . LEU A 1 396 ? -127.134 -30.157 115.237 1.00 66.94 396 LEU A C 1
ATOM 3186 O O . LEU A 1 396 ? -128.280 -30.351 115.627 1.00 66.94 396 LEU A O 1
ATOM 3190 N N . ILE A 1 397 ? -126.693 -28.957 114.854 1.00 67.00 397 ILE A N 1
ATOM 3191 C CA . ILE A 1 397 ? -127.544 -27.765 114.832 1.00 67.00 397 ILE A CA 1
ATOM 3192 C C . ILE A 1 397 ? -128.661 -27.906 113.787 1.00 67.00 397 ILE A C 1
ATOM 3194 O O . ILE A 1 397 ? -129.796 -27.548 114.086 1.00 67.00 397 ILE A O 1
ATOM 3198 N N . GLU A 1 398 ? -128.396 -28.477 112.607 1.00 65.00 398 GLU A N 1
ATOM 3199 C CA . GLU A 1 398 ? -129.444 -28.800 111.620 1.00 65.00 398 GLU A CA 1
ATOM 3200 C C . GLU A 1 398 ? -130.461 -29.825 112.147 1.00 65.00 398 GLU A C 1
ATOM 3202 O O . GLU A 1 398 ? -131.663 -29.603 112.033 1.00 65.00 398 GLU A O 1
ATOM 3207 N N . ASN A 1 399 ? -130.013 -30.895 112.811 1.00 64.50 399 ASN A N 1
ATOM 3208 C CA . ASN A 1 399 ? -130.910 -31.906 113.388 1.00 64.50 399 ASN A CA 1
ATOM 3209 C C . ASN A 1 399 ? -131.763 -31.363 114.549 1.00 64.50 399 ASN A C 1
ATOM 3211 O O . ASN A 1 399 ? -132.900 -31.800 114.739 1.00 64.50 399 ASN A O 1
ATOM 3215 N N . VAL A 1 400 ? -131.228 -30.414 115.326 1.00 61.12 400 VAL A N 1
ATOM 3216 C CA . VAL A 1 400 ? -131.985 -29.686 116.357 1.00 61.12 400 VAL A CA 1
ATOM 3217 C C . VAL A 1 400 ? -132.965 -28.691 115.715 1.00 61.12 400 VAL A C 1
ATOM 3219 O O . VAL A 1 400 ? -134.045 -28.475 116.258 1.00 61.12 400 VAL A O 1
ATOM 3222 N N . LYS A 1 401 ? -132.649 -28.137 114.533 1.00 58.59 401 LYS A N 1
ATOM 3223 C CA . LYS A 1 401 ? -133.566 -27.291 113.747 1.00 58.59 401 LYS A CA 1
ATOM 3224 C C . LYS A 1 401 ? -134.712 -28.091 113.093 1.00 58.59 401 LYS A C 1
ATOM 3226 O O . LYS A 1 401 ? -135.821 -27.568 113.028 1.00 58.59 401 LYS A O 1
ATOM 3231 N N . GLU A 1 402 ? -134.491 -29.333 112.643 1.00 56.06 402 GLU A N 1
ATOM 3232 C CA . GLU A 1 402 ? -135.509 -30.153 111.944 1.00 56.06 402 GLU A CA 1
ATOM 3233 C C . GLU A 1 402 ? -136.485 -30.911 112.871 1.00 56.06 402 GLU A C 1
ATOM 3235 O O . GLU A 1 402 ? -137.609 -31.212 112.464 1.00 56.06 402 GLU A O 1
ATOM 3240 N N . LYS A 1 403 ? -136.127 -31.179 114.137 1.00 53.38 403 LYS A N 1
ATOM 3241 C CA . LYS A 1 403 ? -137.041 -31.754 115.148 1.00 53.38 403 LYS A CA 1
ATOM 3242 C C . LYS A 1 403 ? -137.703 -30.660 115.990 1.00 53.38 403 LYS A C 1
ATOM 3244 O O . LYS A 1 403 ? -137.365 -30.460 117.151 1.00 53.38 403 LYS A O 1
ATOM 3249 N N . GLY A 1 404 ? -138.664 -29.943 115.421 1.00 51.91 404 GLY A N 1
ATOM 3250 C CA . GLY A 1 404 ? -139.416 -28.935 116.171 1.00 51.91 404 GLY A CA 1
ATOM 3251 C C . GLY A 1 404 ? -140.429 -29.543 117.151 1.00 51.91 404 GLY A C 1
ATOM 3252 O O . GLY A 1 404 ? -141.335 -30.241 116.709 1.00 51.91 404 GLY A O 1
ATOM 3253 N N . LEU A 1 405 ? -140.342 -29.212 118.450 1.00 40.66 405 LEU A N 1
ATOM 3254 C CA . LEU A 1 405 ? -141.507 -28.933 119.311 1.00 40.66 405 LEU A CA 1
ATOM 3255 C C . LEU A 1 405 ? -141.111 -28.261 120.656 1.00 40.66 405 LEU A C 1
ATOM 3257 O O . LEU A 1 405 ? -140.576 -28.900 121.549 1.00 40.66 405 LEU A O 1
ATOM 3261 N N . LYS A 1 406 ? -141.505 -26.986 120.791 1.00 49.91 406 LYS A N 1
ATOM 3262 C CA . LYS A 1 406 ? -141.975 -26.269 122.003 1.00 49.91 406 LYS A CA 1
ATOM 3263 C C . LYS A 1 406 ? -141.097 -26.221 123.279 1.00 49.91 406 LYS A C 1
ATOM 3265 O O . LYS A 1 406 ? -141.455 -26.858 124.260 1.00 49.91 406 LYS A O 1
ATOM 3270 N N . THR A 1 407 ? -140.187 -25.234 123.345 1.00 44.25 407 THR A N 1
ATOM 3271 C CA . THR A 1 407 ? -140.079 -24.234 124.443 1.00 44.25 407 THR A CA 1
ATOM 3272 C C . THR A 1 407 ? -139.185 -23.035 124.065 1.00 44.25 407 THR A C 1
ATOM 3274 O O . THR A 1 407 ? -138.245 -23.154 123.288 1.00 44.25 407 THR A O 1
ATOM 3277 N N . GLY A 1 408 ? -139.476 -21.839 124.601 1.00 53.97 408 GLY A N 1
ATOM 3278 C CA . GLY A 1 408 ? -138.856 -20.559 124.201 1.00 53.97 408 GLY A CA 1
ATOM 3279 C C . GLY A 1 408 ? -137.365 -20.365 124.532 1.00 53.97 408 GLY A C 1
ATOM 3280 O O . GLY A 1 408 ? -136.754 -19.448 123.994 1.00 53.97 408 GLY A O 1
ATOM 3281 N N . LEU A 1 409 ? -136.758 -21.227 125.353 1.00 54.41 409 LEU A N 1
ATOM 3282 C CA . LEU A 1 409 ? -135.321 -21.169 125.671 1.00 54.41 409 LEU A CA 1
ATOM 3283 C C . LEU A 1 409 ? -134.432 -21.793 124.574 1.00 54.41 409 LEU A C 1
ATOM 3285 O O . LEU A 1 409 ? -133.254 -21.460 124.474 1.00 54.41 409 LEU A O 1
ATOM 3289 N N . GLU A 1 410 ? -134.987 -22.635 123.699 1.00 53.69 410 GLU A N 1
ATOM 3290 C CA . GLU A 1 410 ? -134.214 -23.345 122.666 1.00 53.69 410 GLU A CA 1
ATOM 3291 C C . GLU A 1 410 ? -133.898 -22.485 121.433 1.00 53.69 410 GLU A C 1
ATOM 3293 O O . GLU A 1 410 ? -132.854 -22.659 120.807 1.00 53.69 410 GLU A O 1
ATOM 3298 N N . SER A 1 411 ? -134.727 -21.484 121.122 1.00 57.56 411 SER A N 1
ATOM 3299 C CA . SER A 1 411 ? -134.528 -20.615 119.946 1.00 57.56 411 SER A CA 1
ATOM 3300 C C . SER A 1 411 ? -133.286 -19.718 120.073 1.00 57.56 411 SER A C 1
ATOM 3302 O O . SER A 1 411 ? -132.594 -19.462 119.087 1.00 57.56 411 SER A O 1
ATOM 3304 N N . GLN A 1 412 ? -132.977 -19.265 121.294 1.00 63.78 412 GLN A N 1
ATOM 3305 C CA . GLN A 1 412 ? -131.781 -18.468 121.587 1.00 63.78 412 GLN A CA 1
ATOM 3306 C C . GLN A 1 412 ? -130.515 -19.333 121.579 1.00 63.78 412 GLN A C 1
ATOM 3308 O O . GLN A 1 412 ? -129.493 -18.930 121.024 1.00 63.78 412 GLN A O 1
ATOM 3313 N N . PHE A 1 413 ? -130.611 -20.557 122.102 1.00 67.19 413 PHE A N 1
ATOM 3314 C CA . PHE A 1 413 ? -129.513 -21.517 122.098 1.00 67.19 413 PHE A CA 1
ATOM 3315 C C . PHE A 1 413 ? -129.106 -21.935 120.676 1.00 67.19 413 PHE A C 1
ATOM 3317 O O . PHE A 1 413 ? -127.915 -22.017 120.384 1.00 67.19 413 PHE A O 1
ATOM 3324 N N . ILE A 1 414 ? -130.060 -22.131 119.756 1.00 65.75 414 ILE A N 1
ATOM 3325 C CA . ILE A 1 414 ? -129.765 -22.510 118.362 1.00 65.75 414 ILE A CA 1
ATOM 3326 C C . ILE A 1 414 ? -129.008 -21.396 117.623 1.00 65.75 414 ILE A C 1
ATOM 3328 O O . ILE A 1 414 ? -128.028 -21.680 116.939 1.00 65.75 414 ILE A O 1
ATOM 3332 N N . MET A 1 415 ? -129.416 -20.132 117.775 1.00 68.06 415 MET A N 1
ATOM 3333 C CA . MET A 1 415 ? -128.777 -19.000 117.085 1.00 68.06 415 MET A CA 1
ATOM 3334 C C . MET A 1 415 ? -127.371 -18.696 117.642 1.00 68.06 415 MET A C 1
ATOM 3336 O O . MET A 1 415 ? -126.436 -18.422 116.883 1.00 68.06 415 MET A O 1
ATOM 3340 N N . GLU A 1 416 ? -127.190 -18.809 118.963 1.00 69.44 416 GLU A N 1
ATOM 3341 C CA . GLU A 1 416 ? -125.879 -18.690 119.617 1.00 69.44 416 GLU A CA 1
ATOM 3342 C C . GLU A 1 416 ? -124.941 -19.851 119.237 1.00 69.44 416 GLU A C 1
ATOM 3344 O O . GLU A 1 416 ? -123.740 -19.663 119.038 1.00 69.44 416 GLU A O 1
ATOM 3349 N N . SER A 1 417 ? -125.487 -21.057 119.071 1.00 66.94 417 SER A N 1
ATOM 3350 C CA . SER A 1 417 ? -124.720 -22.228 118.638 1.00 66.94 417 SER A CA 1
ATOM 3351 C C . SER A 1 417 ? -124.290 -22.121 117.169 1.00 66.94 417 SER A C 1
ATOM 3353 O O . SER A 1 417 ? -123.155 -22.460 116.839 1.00 66.94 417 SER A O 1
ATOM 3355 N N . ASP A 1 418 ? -125.145 -21.596 116.286 1.00 71.81 418 ASP A N 1
ATOM 3356 C CA . ASP A 1 418 ? -124.870 -21.467 114.844 1.00 71.81 418 ASP A CA 1
ATOM 3357 C C . ASP A 1 418 ? -123.770 -20.423 114.562 1.00 71.81 418 ASP A C 1
ATOM 3359 O O . ASP A 1 418 ? -122.836 -20.652 113.787 1.00 71.81 418 ASP A O 1
ATOM 3363 N N . THR A 1 419 ? -123.812 -19.296 115.283 1.00 74.00 419 THR A N 1
ATOM 3364 C CA . THR A 1 419 ? -122.764 -18.259 115.229 1.00 74.00 419 THR A CA 1
ATOM 3365 C C . THR A 1 419 ? -121.426 -18.761 115.781 1.00 74.00 419 THR A C 1
ATOM 3367 O O . THR A 1 419 ? -120.377 -18.486 115.188 1.00 74.00 419 THR A O 1
ATOM 3370 N N . LYS A 1 420 ? -121.437 -19.577 116.846 1.00 75.19 420 LYS A N 1
ATOM 3371 C CA . LYS A 1 420 ? -120.237 -20.263 117.354 1.00 75.19 420 LYS A CA 1
ATOM 3372 C C . LYS A 1 420 ? -119.654 -21.241 116.327 1.00 75.19 420 LYS A C 1
ATOM 3374 O O . LYS A 1 420 ? -118.445 -21.221 116.104 1.00 75.19 420 LYS A O 1
ATOM 3379 N N . VAL A 1 421 ? -120.477 -22.040 115.640 1.00 74.25 421 VAL A N 1
ATOM 3380 C CA . VAL A 1 421 ? -120.014 -23.001 114.615 1.00 74.25 421 VAL A CA 1
ATOM 3381 C C . VAL A 1 421 ? -119.418 -22.309 113.382 1.00 74.25 421 VAL A C 1
ATOM 3383 O O . VAL A 1 421 ? -118.384 -22.754 112.875 1.00 74.25 421 VAL A O 1
ATOM 3386 N N . GLN A 1 422 ? -119.974 -21.178 112.933 1.00 73.00 422 GLN A N 1
ATOM 3387 C CA . GLN A 1 422 ? -119.326 -20.362 111.894 1.00 73.00 422 GLN A CA 1
ATOM 3388 C C . GLN A 1 422 ? -117.991 -19.755 112.358 1.00 73.00 422 GLN A C 1
ATOM 3390 O O . GLN A 1 422 ? -117.046 -19.684 111.566 1.00 73.00 422 GLN A O 1
ATOM 3395 N N . GLY A 1 423 ? -117.886 -19.351 113.629 1.00 73.06 423 GLY A N 1
ATOM 3396 C CA . GLY A 1 423 ? -116.630 -18.906 114.238 1.00 73.06 423 GLY A CA 1
ATOM 3397 C C . GLY A 1 423 ? -115.554 -19.997 114.224 1.00 73.06 423 GLY A C 1
ATOM 3398 O O . GLY A 1 423 ? -114.419 -19.741 113.816 1.00 73.06 423 GLY A O 1
ATOM 3399 N N . PHE A 1 424 ? -115.927 -21.235 114.564 1.00 74.94 424 PHE A N 1
ATOM 3400 C CA . PHE A 1 424 ? -115.028 -22.390 114.487 1.00 74.94 424 PHE A CA 1
ATOM 3401 C C . PHE A 1 424 ? -114.571 -22.696 113.052 1.00 74.94 424 PHE A C 1
ATOM 3403 O O . PHE A 1 424 ? -113.396 -22.995 112.843 1.00 74.94 424 PHE A O 1
ATOM 3410 N N . ARG A 1 425 ? -115.449 -22.542 112.052 1.00 74.56 425 ARG A N 1
ATOM 3411 C CA . ARG A 1 425 ? -115.101 -22.732 110.632 1.00 74.56 425 ARG A CA 1
ATOM 3412 C C . ARG A 1 425 ? -114.026 -21.747 110.157 1.00 74.56 425 ARG A C 1
ATOM 3414 O O . ARG A 1 425 ? -113.027 -22.164 109.582 1.00 74.56 425 ARG A O 1
ATOM 3421 N N . ARG A 1 426 ? -114.166 -20.452 110.473 1.00 76.00 426 ARG A N 1
ATOM 3422 C CA . ARG A 1 426 ? -113.139 -19.443 110.130 1.00 76.00 426 ARG A CA 1
ATOM 3423 C C . ARG A 1 426 ? -111.820 -19.669 110.879 1.00 76.00 426 ARG A C 1
ATOM 3425 O O . ARG A 1 426 ? -110.752 -19.396 110.332 1.00 76.00 426 ARG A O 1
ATOM 3432 N N . GLY A 1 427 ? -111.881 -20.171 112.115 1.00 74.44 427 GLY A N 1
ATOM 3433 C CA . GLY A 1 427 ? -110.700 -20.564 112.891 1.00 74.44 427 GLY A CA 1
ATOM 3434 C C . GLY A 1 427 ? -109.914 -21.715 112.249 1.00 74.44 427 GLY A C 1
ATOM 3435 O O . GLY A 1 427 ? -108.686 -21.651 112.186 1.00 74.44 427 GLY A O 1
ATOM 3436 N N . ALA A 1 428 ? -110.610 -22.721 111.708 1.00 72.94 428 ALA A N 1
ATOM 3437 C CA . ALA A 1 428 ? -110.006 -23.860 111.010 1.00 72.94 428 ALA A CA 1
ATOM 3438 C C . ALA A 1 428 ? -109.288 -23.448 109.705 1.00 72.94 428 ALA A C 1
ATOM 3440 O O . ALA A 1 428 ? -108.145 -23.847 109.459 1.00 72.94 428 ALA A O 1
ATOM 3441 N N . ASP A 1 429 ? -109.893 -22.566 108.906 1.00 75.75 429 ASP A N 1
ATOM 3442 C CA . ASP A 1 429 ? -109.300 -22.089 107.646 1.00 75.75 429 ASP A CA 1
ATOM 3443 C C . ASP A 1 429 ? -108.028 -21.249 107.870 1.00 75.75 429 ASP A C 1
ATOM 3445 O O . ASP A 1 429 ? -107.047 -21.353 107.125 1.00 75.75 429 ASP A O 1
ATOM 3449 N N . ASN A 1 430 ? -107.998 -20.434 108.930 1.00 77.88 430 ASN A N 1
ATOM 3450 C CA . ASN A 1 430 ? -106.813 -19.651 109.293 1.00 77.88 430 ASN A CA 1
ATOM 3451 C C . ASN A 1 430 ? -105.666 -20.528 109.811 1.00 77.88 430 ASN A C 1
ATOM 3453 O O . ASN A 1 430 ? -104.503 -20.277 109.482 1.00 77.88 430 ASN A O 1
ATOM 3457 N N . LEU A 1 431 ? -105.983 -21.586 110.561 1.00 77.12 431 LEU A N 1
ATOM 3458 C CA . LEU A 1 431 ? -104.998 -22.559 111.027 1.00 77.12 431 LEU A CA 1
ATOM 3459 C C . LEU A 1 431 ? -104.362 -23.335 109.857 1.00 77.12 431 LEU A C 1
ATOM 3461 O O . LEU A 1 431 ? -103.154 -23.568 109.867 1.00 77.12 431 LEU A O 1
ATOM 3465 N N . THR A 1 432 ? -105.136 -23.649 108.812 1.00 76.50 432 THR A N 1
ATOM 3466 C CA . THR A 1 432 ? -104.640 -24.314 107.588 1.00 76.50 432 THR A CA 1
ATOM 3467 C C . THR A 1 432 ? -103.573 -23.474 106.883 1.00 76.50 432 THR A C 1
ATOM 3469 O O . THR A 1 432 ? -102.497 -23.967 106.547 1.00 76.50 432 THR A O 1
ATOM 3472 N N . ARG A 1 433 ? -103.848 -22.178 106.692 1.00 77.12 433 ARG A N 1
ATOM 3473 C CA . ARG A 1 433 ? -102.949 -21.251 105.986 1.00 77.12 433 ARG A CA 1
ATOM 3474 C C . ARG A 1 433 ? -101.648 -20.995 106.756 1.00 77.12 433 ARG A C 1
ATOM 3476 O O . ARG A 1 433 ? -100.591 -20.872 106.147 1.00 77.12 433 ARG A O 1
ATOM 3483 N N . SER A 1 434 ? -101.721 -20.959 108.088 1.00 76.31 434 SER A N 1
ATOM 3484 C CA . SER A 1 434 ? -100.553 -20.789 108.963 1.00 76.31 434 SER A CA 1
ATOM 3485 C C . SER A 1 434 ? -99.609 -22.000 108.918 1.00 76.31 434 SER A C 1
ATOM 3487 O O . SER A 1 434 ? -98.397 -21.836 108.782 1.00 76.31 434 SER A O 1
ATOM 3489 N N . LEU A 1 435 ? -100.154 -23.223 108.936 1.00 76.00 435 LEU A N 1
ATOM 3490 C CA . LEU A 1 435 ? -99.359 -24.456 108.861 1.00 76.00 435 LEU A CA 1
ATOM 3491 C C . LEU A 1 435 ? -98.660 -24.636 107.499 1.00 76.00 435 LEU A C 1
ATOM 3493 O O . LEU A 1 435 ? -97.521 -25.099 107.461 1.00 76.00 435 LEU A O 1
ATOM 3497 N N . GLN A 1 436 ? -99.277 -24.199 106.393 1.00 73.25 436 GLN A N 1
ATOM 3498 C CA . GLN A 1 436 ? -98.669 -24.270 105.056 1.00 73.25 436 GLN A CA 1
ATOM 3499 C C . GLN A 1 436 ? -97.421 -23.377 104.912 1.00 73.25 436 GLN A C 1
ATOM 3501 O O . GLN A 1 436 ? -96.434 -23.784 104.301 1.00 73.25 436 GLN A O 1
ATOM 3506 N N . ASN A 1 437 ? -97.428 -22.183 105.511 1.00 73.94 437 ASN A N 1
ATOM 3507 C CA . ASN A 1 437 ? -96.291 -21.258 105.452 1.00 73.94 437 ASN A CA 1
ATOM 3508 C C . ASN A 1 437 ? -95.064 -21.793 106.208 1.00 73.94 437 ASN A C 1
ATOM 3510 O O . ASN A 1 437 ? -93.935 -21.612 105.758 1.00 73.94 437 ASN A O 1
ATOM 3514 N N . VAL A 1 438 ? -95.281 -22.496 107.324 1.00 70.38 438 VAL A N 1
ATOM 3515 C CA . VAL A 1 438 ? -94.204 -23.120 108.112 1.00 70.38 438 VAL A CA 1
ATOM 3516 C C . VAL A 1 438 ? -93.542 -24.276 107.346 1.00 70.38 438 VAL A C 1
ATOM 3518 O O . VAL A 1 438 ? -92.341 -24.488 107.491 1.00 70.38 438 VAL A O 1
ATOM 3521 N N . SER A 1 439 ? -94.278 -24.979 106.476 1.00 71.38 439 SER A N 1
ATOM 3522 C CA . SER A 1 439 ? -93.741 -26.076 105.655 1.00 71.38 439 SER A CA 1
ATOM 3523 C C . SER A 1 439 ? -92.818 -25.600 104.523 1.00 71.38 439 SER A C 1
ATOM 3525 O O . SER A 1 439 ? -91.814 -26.252 104.246 1.00 71.38 439 SER A O 1
ATOM 3527 N N . ASN A 1 440 ? -93.117 -24.466 103.879 1.00 66.94 440 ASN A N 1
ATOM 3528 C CA . ASN A 1 440 ? -92.354 -23.984 102.716 1.00 66.94 440 ASN A CA 1
ATOM 3529 C C . ASN A 1 440 ? -90.959 -23.450 103.094 1.00 66.94 440 ASN A C 1
ATOM 3531 O O . ASN A 1 440 ? -89.994 -23.653 102.363 1.00 66.94 440 ASN A O 1
ATOM 3535 N N . VAL A 1 441 ? -90.822 -22.841 104.278 1.00 68.31 441 VAL A N 1
ATOM 3536 C CA . VAL A 1 441 ? -89.541 -22.310 104.793 1.00 68.31 441 VAL A CA 1
ATOM 3537 C C . VAL A 1 441 ? -88.512 -23.423 105.060 1.00 68.31 441 VAL A C 1
ATOM 3539 O O . VAL A 1 441 ? -87.309 -23.172 105.101 1.00 68.31 441 VAL A O 1
ATOM 3542 N N . LEU A 1 442 ? -88.962 -24.672 105.204 1.00 62.28 442 LEU A N 1
ATOM 3543 C CA . LEU A 1 442 ? -88.102 -25.826 105.468 1.00 62.28 442 LEU A CA 1
ATOM 3544 C C . LEU A 1 442 ? -87.550 -26.501 104.188 1.00 62.28 442 LEU A C 1
ATOM 3546 O O . LEU A 1 442 ? -86.725 -27.401 104.327 1.00 62.28 442 LEU A O 1
ATOM 3550 N N . GLN A 1 443 ? -87.942 -26.084 102.968 1.00 56.56 443 GLN A N 1
ATOM 3551 C CA . GLN A 1 443 ? -87.660 -26.823 101.716 1.00 56.56 443 GLN A CA 1
ATOM 3552 C C . GLN A 1 443 ? -86.653 -26.162 100.731 1.00 56.56 443 GLN A C 1
ATOM 3554 O O . GLN A 1 443 ? -86.194 -26.826 99.808 1.00 56.56 443 GLN A O 1
ATOM 3559 N N . GLU A 1 444 ? -86.226 -24.907 100.921 1.00 49.62 444 GLU A N 1
ATOM 3560 C CA . GLU A 1 444 ? -85.450 -24.128 99.917 1.00 49.62 444 GLU A CA 1
ATOM 3561 C C . GLU A 1 444 ? -83.898 -24.253 99.947 1.00 49.62 444 GLU A C 1
ATOM 3563 O O . GLU A 1 444 ? -83.202 -23.445 99.336 1.00 49.62 444 GLU A O 1
ATOM 3568 N N . LYS A 1 445 ? -83.288 -25.242 100.621 1.00 47.62 445 LYS A N 1
ATOM 3569 C CA . LYS A 1 445 ? -81.829 -25.222 100.920 1.00 47.62 445 LYS A CA 1
ATOM 3570 C C . LYS A 1 445 ? -80.899 -26.216 100.173 1.00 47.62 445 LYS A C 1
ATOM 3572 O O . LYS A 1 445 ? -79.906 -26.628 100.769 1.00 47.62 445 LYS A O 1
ATOM 3577 N N . SER A 1 446 ? -81.118 -26.565 98.888 1.00 38.72 446 SER A N 1
ATOM 3578 C CA . SER A 1 446 ? -80.156 -27.407 98.109 1.00 38.72 446 SER A CA 1
ATOM 3579 C C . SER A 1 446 ? -80.091 -27.216 96.557 1.00 38.72 446 SER A C 1
ATOM 3581 O O . SER A 1 446 ? -80.671 -28.011 95.830 1.00 38.72 446 SER A O 1
ATOM 3583 N N . THR A 1 447 ? -79.366 -26.178 96.089 1.00 33.12 447 THR A N 1
ATOM 3584 C CA . THR A 1 447 ? -78.306 -26.066 95.011 1.00 33.12 447 THR A CA 1
ATOM 3585 C C . THR A 1 447 ? -78.389 -26.644 93.544 1.00 33.12 447 THR A C 1
ATOM 3587 O O . THR A 1 447 ? -79.156 -27.571 93.316 1.00 33.12 447 THR A O 1
ATOM 3590 N N . PRO A 1 448 ? -77.566 -26.127 92.560 1.00 46.38 448 PRO A N 1
ATOM 3591 C CA . PRO A 1 448 ? -77.844 -25.993 91.091 1.00 46.38 448 PRO A CA 1
ATOM 3592 C C . PRO A 1 448 ? -76.919 -26.716 90.033 1.00 46.38 448 PRO A C 1
ATOM 3594 O O . PRO A 1 448 ? -75.871 -27.238 90.398 1.00 46.38 448 PRO A O 1
ATOM 3597 N N . ASP A 1 449 ? -77.341 -26.657 88.740 1.00 39.22 449 ASP A N 1
ATOM 3598 C CA . ASP A 1 449 ? -76.716 -26.605 87.363 1.00 39.22 449 ASP A CA 1
ATOM 3599 C C . ASP A 1 449 ? -75.497 -27.429 86.837 1.00 39.22 449 ASP A C 1
ATOM 3601 O O . ASP A 1 449 ? -74.454 -27.497 87.484 1.00 39.22 449 ASP A O 1
ATOM 3605 N N . ASN A 1 450 ? -75.576 -27.894 85.554 1.00 32.75 450 ASN A N 1
ATOM 3606 C CA . ASN A 1 450 ? -74.440 -28.063 84.596 1.00 32.75 450 ASN A CA 1
ATOM 3607 C C . ASN A 1 450 ? -74.839 -28.353 83.102 1.00 32.75 450 ASN A C 1
ATOM 3609 O O . ASN A 1 450 ? -75.628 -29.264 82.860 1.00 32.75 450 ASN A O 1
ATOM 3613 N N . GLU A 1 451 ? -74.222 -27.688 82.097 1.00 37.78 451 GLU A N 1
ATOM 3614 C CA . GLU A 1 451 ? -74.291 -27.998 80.634 1.00 37.78 451 GLU A CA 1
ATOM 3615 C C . GLU A 1 451 ? -72.982 -27.602 79.880 1.00 37.78 451 GLU A C 1
ATOM 3617 O O . GLU A 1 451 ? -72.557 -26.452 79.970 1.00 37.78 451 GLU A O 1
ATOM 3622 N N . CYS A 1 452 ? -72.353 -28.509 79.096 1.00 35.38 452 CYS A N 1
ATOM 3623 C CA . CYS A 1 452 ? -71.314 -28.190 78.079 1.00 35.38 452 CYS A CA 1
ATOM 3624 C C . CYS A 1 452 ? -71.018 -29.365 77.104 1.00 35.38 452 CYS A C 1
ATOM 3626 O O . CYS A 1 452 ? -70.573 -30.420 77.551 1.00 35.38 452 CYS A O 1
ATOM 3628 N N . SER A 1 453 ? -71.216 -29.178 75.781 1.00 43.09 453 SER A N 1
ATOM 3629 C CA . SER A 1 453 ? -70.536 -29.901 74.669 1.00 43.09 453 SER A CA 1
ATOM 3630 C C . SER A 1 453 ? -71.037 -29.420 73.284 1.00 43.09 453 SER A C 1
ATOM 3632 O O . SER A 1 453 ? -72.151 -29.769 72.889 1.00 43.09 453 SER A O 1
ATOM 3634 N N . LYS A 1 454 ? -70.248 -28.611 72.539 1.00 45.06 454 LYS A N 1
ATOM 3635 C CA . LYS A 1 454 ? -70.478 -28.299 71.095 1.00 45.06 454 LYS A CA 1
ATOM 3636 C C . LYS A 1 454 ? -69.305 -27.672 70.295 1.00 45.06 454 LYS A C 1
ATOM 3638 O O . LYS A 1 454 ? -69.469 -27.467 69.097 1.00 45.06 454 LYS A O 1
ATOM 3643 N N . ASP A 1 455 ? -68.129 -27.406 70.877 1.00 49.12 455 ASP A N 1
ATOM 3644 C CA . ASP A 1 455 ? -67.087 -26.562 70.236 1.00 49.12 455 ASP A CA 1
ATOM 3645 C C . ASP A 1 455 ? -65.956 -27.284 69.463 1.00 49.12 455 ASP A C 1
ATOM 3647 O O . ASP A 1 455 ? -65.150 -26.631 68.806 1.00 49.12 455 ASP A O 1
ATOM 3651 N N . VAL A 1 456 ? -65.883 -28.620 69.470 1.00 56.38 456 VAL A N 1
ATOM 3652 C CA . VAL A 1 456 ? -64.692 -29.348 68.964 1.00 56.38 456 VAL A CA 1
ATOM 3653 C C . VAL A 1 456 ? -64.683 -29.570 67.439 1.00 56.38 456 VAL A C 1
ATOM 3655 O O . VAL A 1 456 ? -63.626 -29.646 66.833 1.00 56.38 456 VAL A O 1
ATOM 3658 N N . VAL A 1 457 ? -65.836 -29.611 66.763 1.00 57.97 457 VAL A N 1
ATOM 3659 C CA . VAL A 1 457 ? -65.901 -29.961 65.319 1.00 57.97 457 VAL A CA 1
ATOM 3660 C C . VAL A 1 457 ? -65.672 -28.748 64.396 1.00 57.97 457 VAL A C 1
ATOM 3662 O O . VAL A 1 457 ? -65.367 -28.887 63.213 1.00 57.97 457 VAL A O 1
ATOM 3665 N N . LYS A 1 458 ? -65.787 -27.523 64.921 1.00 59.12 458 LYS A N 1
ATOM 3666 C CA . LYS A 1 458 ? -65.691 -26.282 64.129 1.00 59.12 458 LYS A CA 1
ATOM 3667 C C . LYS A 1 458 ? -64.249 -25.788 63.944 1.00 59.12 458 LYS A C 1
ATOM 3669 O O . LYS A 1 458 ? -63.992 -24.995 63.037 1.00 59.12 458 LYS A O 1
ATOM 3674 N N . SER A 1 459 ? -63.316 -26.239 64.782 1.00 63.28 459 SER A N 1
ATOM 3675 C CA . SER A 1 459 ? -61.887 -25.916 64.678 1.00 63.28 459 SER A CA 1
ATOM 3676 C C . SER A 1 459 ? -61.185 -26.694 63.564 1.00 63.28 459 SER A C 1
ATOM 3678 O O . SER A 1 459 ? -60.333 -26.125 62.882 1.00 63.28 459 SER A O 1
ATOM 3680 N N . ASP A 1 460 ? -61.592 -27.940 63.323 1.00 60.88 460 ASP A N 1
ATOM 3681 C CA . ASP A 1 460 ? -60.880 -28.862 62.426 1.00 60.88 460 ASP A CA 1
ATOM 3682 C C . ASP A 1 460 ? -61.119 -28.548 60.941 1.00 60.88 460 ASP A C 1
ATOM 3684 O O . ASP A 1 460 ? -60.191 -28.542 60.139 1.00 60.88 460 ASP A O 1
ATOM 3688 N N . PHE A 1 461 ? -62.332 -28.130 60.568 1.00 67.56 461 PHE A N 1
ATOM 3689 C CA . PHE A 1 461 ? -62.608 -27.655 59.201 1.00 67.56 461 PHE A CA 1
ATOM 3690 C C . PHE A 1 461 ? -61.843 -26.368 58.844 1.00 67.56 461 PHE A C 1
ATOM 3692 O O . PHE A 1 461 ? -61.588 -26.072 57.675 1.00 67.56 461 PHE A O 1
ATOM 3699 N N . LYS A 1 462 ? -61.482 -25.565 59.852 1.00 79.06 462 LYS A N 1
ATOM 3700 C CA . LYS A 1 462 ? -60.806 -24.275 59.665 1.00 79.06 462 LYS A CA 1
ATOM 3701 C C . LYS A 1 462 ? -59.304 -24.450 59.438 1.00 79.06 462 LYS A C 1
ATOM 3703 O O . LYS A 1 462 ? -58.723 -23.700 58.657 1.00 79.06 462 LYS A O 1
ATOM 3708 N N . SER A 1 463 ? -58.686 -25.435 60.089 1.00 76.94 463 SER A N 1
ATOM 3709 C CA . SER A 1 463 ? -57.273 -25.769 59.888 1.00 76.94 463 SER A CA 1
ATOM 3710 C C . SER A 1 463 ? -57.026 -26.418 58.518 1.00 76.94 463 SER A C 1
ATOM 3712 O O . SER A 1 463 ? -56.046 -26.073 57.855 1.00 76.94 463 SER A O 1
ATOM 3714 N N . GLU A 1 464 ? -57.943 -27.260 58.030 1.00 79.44 464 GLU A N 1
ATOM 3715 C CA . GLU A 1 464 ? -57.855 -27.892 56.701 1.00 79.44 464 GLU A CA 1
ATOM 3716 C C . GLU A 1 464 ? -57.972 -26.879 55.544 1.00 79.44 464 GLU A C 1
ATOM 3718 O O . GLU A 1 464 ? -57.198 -26.916 54.578 1.00 79.44 464 GLU A O 1
ATOM 3723 N N . ALA A 1 465 ? -58.883 -25.906 55.666 1.00 81.81 465 ALA A N 1
ATOM 3724 C CA . ALA A 1 465 ? -59.030 -24.824 54.691 1.00 81.81 465 ALA A CA 1
ATOM 3725 C C . ALA A 1 465 ? -57.764 -23.949 54.595 1.00 81.81 465 ALA A C 1
ATOM 3727 O O . ALA A 1 465 ? -57.339 -23.584 53.495 1.00 81.81 465 ALA A O 1
ATOM 3728 N N . LEU A 1 466 ? -57.128 -23.650 55.736 1.00 91.06 466 LEU A N 1
ATOM 3729 C CA . LEU A 1 466 ? -55.888 -22.871 55.785 1.00 91.06 466 LEU A CA 1
ATOM 3730 C C . LEU A 1 466 ? -54.710 -23.621 55.156 1.00 91.06 466 LEU A C 1
ATOM 3732 O O . LEU A 1 466 ? -53.963 -23.022 54.383 1.00 91.06 466 LEU A O 1
ATOM 3736 N N . MET A 1 467 ? -54.567 -24.926 55.411 1.00 89.62 467 MET A N 1
ATOM 3737 C CA . MET A 1 467 ? -53.504 -25.715 54.777 1.00 89.62 467 MET A CA 1
ATOM 3738 C C . MET A 1 467 ? -53.682 -25.821 53.264 1.00 89.62 467 MET A C 1
ATOM 3740 O O . MET A 1 467 ? -52.717 -25.679 52.514 1.00 89.62 467 MET A O 1
ATOM 3744 N N . THR A 1 468 ? -54.914 -26.011 52.797 1.00 87.94 468 THR A N 1
ATOM 3745 C CA . THR A 1 468 ? -55.195 -26.075 51.359 1.00 87.94 468 THR A CA 1
ATOM 3746 C C . THR A 1 468 ? -54.880 -24.742 50.668 1.00 87.94 468 THR A C 1
ATOM 3748 O O . THR A 1 468 ? -54.317 -24.733 49.573 1.00 87.94 468 THR A O 1
ATOM 3751 N N . SER A 1 469 ? -55.186 -23.610 51.313 1.00 91.19 469 SER A N 1
ATOM 3752 C CA . SER A 1 469 ? -54.805 -22.276 50.827 1.00 91.19 469 SER A CA 1
ATOM 3753 C C . SER A 1 469 ? -53.285 -22.101 50.762 1.00 91.19 469 SER A C 1
ATOM 3755 O O . SER A 1 469 ? -52.765 -21.655 49.741 1.00 91.19 469 SER A O 1
ATOM 3757 N N . LEU A 1 470 ? -52.570 -22.496 51.821 1.00 95.81 470 LEU A N 1
ATOM 3758 C CA . LEU A 1 470 ? -51.113 -22.379 51.904 1.00 95.81 470 LEU A CA 1
ATOM 3759 C C . LEU A 1 470 ? -50.408 -23.222 50.829 1.00 95.81 470 LEU A C 1
ATOM 3761 O O . LEU A 1 470 ? -49.454 -22.765 50.202 1.00 95.81 470 LEU A O 1
ATOM 3765 N N . LEU A 1 471 ? -50.884 -24.449 50.589 1.00 93.75 471 LEU A N 1
ATOM 3766 C CA . LEU A 1 471 ? -50.331 -25.321 49.550 1.00 93.75 471 LEU A CA 1
ATOM 3767 C C . LEU A 1 471 ? -50.569 -24.755 48.154 1.00 93.75 471 LEU A C 1
ATOM 3769 O O . LEU A 1 471 ? -49.642 -24.771 47.354 1.00 93.75 471 LEU A O 1
ATOM 3773 N N . LYS A 1 472 ? -51.760 -24.210 47.870 1.00 94.81 472 LYS A N 1
ATOM 3774 C CA . LYS A 1 472 ? -52.050 -23.560 46.582 1.00 94.81 472 LYS A CA 1
ATOM 3775 C C . LYS A 1 472 ? -51.155 -22.352 46.336 1.00 94.81 472 LYS A C 1
ATOM 3777 O O . LYS A 1 472 ? -50.608 -22.226 45.248 1.00 94.81 472 LYS A O 1
ATOM 3782 N N . GLU A 1 473 ? -50.961 -21.504 47.342 1.00 93.81 473 GLU A N 1
ATOM 3783 C CA . GLU A 1 473 ? -50.071 -20.343 47.239 1.00 93.81 473 GLU A CA 1
ATOM 3784 C C . GLU A 1 473 ? -48.613 -20.769 47.003 1.00 93.81 473 GLU A C 1
ATOM 3786 O O . GLU A 1 473 ? -47.931 -20.218 46.139 1.00 93.81 473 GLU A O 1
ATOM 3791 N N . LYS A 1 474 ? -48.141 -21.807 47.708 1.00 96.12 474 LYS A N 1
ATOM 3792 C CA . LYS A 1 474 ? -46.802 -22.377 47.491 1.00 96.12 474 LYS A CA 1
ATOM 3793 C C . LYS A 1 474 ? -46.637 -22.983 46.100 1.00 96.12 474 LYS A C 1
ATOM 3795 O O . LYS A 1 474 ? -45.575 -22.811 45.507 1.00 96.12 474 LYS A O 1
ATOM 3800 N N . LEU A 1 475 ? -47.658 -23.668 45.589 1.00 94.56 475 LEU A N 1
ATOM 3801 C CA . LEU A 1 475 ? -47.650 -24.258 44.250 1.00 94.56 475 LEU A CA 1
ATOM 3802 C C . LEU A 1 475 ? -47.596 -23.158 43.184 1.00 94.56 475 LEU A C 1
ATOM 3804 O O . LEU A 1 475 ? -46.719 -23.191 42.329 1.00 94.56 475 LEU A O 1
ATOM 3808 N N . TYR A 1 476 ? -48.428 -22.124 43.325 1.00 96.50 476 TYR A N 1
ATOM 3809 C CA . TYR A 1 476 ? -48.451 -20.974 42.420 1.00 96.50 476 TYR A CA 1
ATOM 3810 C C . TYR A 1 476 ? -47.124 -20.200 42.434 1.00 96.50 476 TYR A C 1
ATOM 3812 O O . TYR A 1 476 ? -46.579 -19.855 41.391 1.00 96.50 476 TYR A O 1
ATOM 3820 N N . SER A 1 477 ? -46.538 -19.980 43.617 1.00 94.50 477 SER A N 1
ATOM 3821 C CA . SER A 1 477 ? -45.217 -19.351 43.737 1.00 94.50 477 SER A CA 1
ATOM 3822 C C . SER A 1 477 ? -44.119 -20.156 43.038 1.00 94.50 477 SER A C 1
ATOM 3824 O O . SER A 1 477 ? -43.174 -19.557 42.528 1.00 94.50 477 SER A O 1
ATOM 3826 N N . LYS A 1 478 ? -44.213 -21.491 43.040 1.00 97.19 478 LYS A N 1
ATOM 3827 C CA . LYS A 1 478 ? -43.248 -22.368 42.369 1.00 97.19 478 LYS A CA 1
ATOM 3828 C C . LYS A 1 478 ? -43.469 -22.435 40.862 1.00 97.19 478 LYS A C 1
ATOM 3830 O O . LYS A 1 478 ? -42.488 -22.499 40.132 1.00 97.19 478 LYS A O 1
ATOM 3835 N N . GLU A 1 479 ? -44.714 -22.362 40.408 1.00 96.31 479 GLU A N 1
ATOM 3836 C CA . GLU A 1 479 ? -45.066 -22.274 38.988 1.00 96.31 479 GLU A CA 1
ATOM 3837 C C . GLU A 1 479 ? -44.507 -20.991 38.355 1.00 96.31 479 GLU A C 1
ATOM 3839 O O . GLU A 1 479 ? -43.785 -21.061 37.366 1.00 96.31 479 GLU A O 1
ATOM 3844 N N . VAL A 1 480 ? -44.680 -19.839 39.011 1.00 96.25 480 VAL A N 1
ATOM 3845 C CA . VAL A 1 480 ? -44.091 -18.563 38.556 1.00 96.25 480 VAL A CA 1
ATOM 3846 C C . VAL A 1 480 ? -42.555 -18.604 38.547 1.00 96.25 480 VAL A C 1
ATOM 3848 O O . VAL A 1 480 ? -41.911 -18.042 37.661 1.00 96.25 480 VAL A O 1
ATOM 3851 N N . GLU A 1 481 ? -41.934 -19.264 39.531 1.00 96.38 481 GLU A N 1
ATOM 3852 C CA . GLU A 1 481 ? -40.477 -19.444 39.555 1.00 96.38 481 GLU A CA 1
ATOM 3853 C C . GLU A 1 481 ? -39.995 -20.322 38.388 1.00 96.38 481 GLU A C 1
ATOM 3855 O O . GLU A 1 481 ? -38.965 -20.013 37.787 1.00 96.38 481 GLU A O 1
ATOM 3860 N N . ALA A 1 482 ? -40.750 -21.367 38.035 1.00 93.69 482 ALA A N 1
ATOM 3861 C CA . ALA A 1 482 ? -40.462 -22.224 36.889 1.00 93.69 482 ALA A CA 1
ATOM 3862 C C . ALA A 1 482 ? -40.591 -21.463 35.559 1.00 93.69 482 ALA A C 1
ATOM 3864 O O . ALA A 1 482 ? -39.663 -21.512 34.755 1.00 93.69 482 ALA A O 1
ATOM 3865 N N . GLU A 1 483 ? -41.661 -20.687 35.367 1.00 96.12 483 GLU A N 1
ATOM 3866 C CA . GLU A 1 483 ? -41.846 -19.842 34.175 1.00 96.12 483 GLU A CA 1
ATOM 3867 C C . GLU A 1 483 ? -40.711 -18.817 34.016 1.00 96.12 483 GLU A C 1
ATOM 3869 O O . GLU A 1 483 ? -40.192 -18.603 32.917 1.00 96.12 483 GLU A O 1
ATOM 3874 N N . ARG A 1 484 ? -40.266 -18.202 35.124 1.00 97.25 484 ARG A N 1
ATOM 3875 C CA . ARG A 1 484 ? -39.125 -17.274 35.111 1.00 97.25 484 ARG A CA 1
ATOM 3876 C C . ARG A 1 484 ? -37.840 -17.971 34.662 1.00 97.25 484 ARG A C 1
ATOM 3878 O O . ARG A 1 484 ? -37.120 -17.431 33.824 1.00 97.25 484 ARG A O 1
ATOM 3885 N N . LEU A 1 485 ? -37.550 -19.150 35.213 1.00 97.44 485 LEU A N 1
ATOM 3886 C CA . LEU A 1 485 ? -36.366 -19.929 34.843 1.00 97.44 485 LEU A CA 1
ATOM 3887 C C . LEU A 1 485 ? -36.424 -20.399 33.386 1.00 97.44 485 LEU A C 1
ATOM 3889 O O . LEU A 1 485 ? -35.399 -20.411 32.710 1.00 97.44 485 LEU A O 1
ATOM 3893 N N . GLU A 1 486 ? -37.605 -20.740 32.878 1.00 95.38 486 GLU A N 1
ATOM 3894 C CA . GLU A 1 486 ? -37.799 -21.120 31.478 1.00 95.38 486 GLU A CA 1
ATOM 3895 C C . GLU A 1 486 ? -37.532 -19.937 30.532 1.00 95.38 486 GLU A C 1
ATOM 3897 O O . GLU A 1 486 ? -36.841 -20.084 29.519 1.00 95.38 486 GLU A O 1
ATOM 3902 N N . ALA A 1 487 ? -37.973 -18.731 30.901 1.00 96.19 487 ALA A N 1
ATOM 3903 C CA . ALA A 1 487 ? -37.661 -17.511 30.160 1.00 96.19 487 ALA A CA 1
ATOM 3904 C C . ALA A 1 487 ? -36.158 -17.170 30.186 1.00 96.19 487 ALA A C 1
ATOM 3906 O O . ALA A 1 487 ? -35.597 -16.797 29.151 1.00 96.19 487 ALA A O 1
ATOM 3907 N N . GLU A 1 488 ? -35.496 -17.320 31.338 1.00 97.38 488 GLU A N 1
ATOM 3908 C CA . GLU A 1 488 ? -34.043 -17.142 31.490 1.00 97.38 488 GLU A CA 1
ATOM 3909 C C . GLU A 1 488 ? -33.248 -18.184 30.687 1.00 97.38 488 GLU A C 1
ATOM 3911 O O . GLU A 1 488 ? -32.256 -17.854 30.036 1.00 97.38 488 GLU A O 1
ATOM 3916 N N . LEU A 1 489 ? -33.706 -19.437 30.654 1.00 97.38 489 LEU A N 1
ATOM 3917 C CA . LEU A 1 489 ? -33.110 -20.471 29.815 1.00 97.38 489 LEU A CA 1
ATOM 3918 C C . LEU A 1 489 ? -33.270 -20.125 28.330 1.00 97.38 489 LEU A C 1
ATOM 3920 O O . LEU A 1 489 ? -32.313 -20.224 27.565 1.00 97.38 489 LEU A O 1
ATOM 3924 N N . ALA A 1 490 ? -34.450 -19.661 27.915 1.00 96.50 490 ALA A N 1
ATOM 3925 C CA . ALA A 1 490 ? -34.702 -19.279 26.531 1.00 96.50 490 ALA A CA 1
ATOM 3926 C C . ALA A 1 490 ? -33.843 -18.080 26.086 1.00 96.50 490 ALA A C 1
ATOM 3928 O O . ALA A 1 490 ? -33.380 -18.048 24.943 1.00 96.50 490 ALA A O 1
ATOM 3929 N N . THR A 1 491 ? -33.605 -17.088 26.955 1.00 97.00 491 THR A N 1
ATOM 3930 C CA . THR A 1 491 ? -32.683 -15.979 26.647 1.00 97.00 491 THR A CA 1
ATOM 3931 C C . THR A 1 491 ? -31.236 -16.459 26.570 1.00 97.00 491 THR A C 1
ATOM 3933 O O . THR A 1 491 ? -30.532 -16.071 25.637 1.00 97.00 491 THR A O 1
ATOM 3936 N N . ALA A 1 492 ? -30.808 -17.342 27.477 1.00 96.81 492 ALA A N 1
ATOM 3937 C CA . ALA A 1 492 ? -29.468 -17.924 27.463 1.00 96.81 492 ALA A CA 1
ATOM 3938 C C . ALA A 1 492 ? -29.206 -18.766 26.201 1.00 96.81 492 ALA A C 1
ATOM 3940 O O . ALA A 1 492 ? -28.159 -18.612 25.575 1.00 96.81 492 ALA A O 1
ATOM 3941 N N . VAL A 1 493 ? -30.166 -19.597 25.777 1.00 97.38 493 VAL A N 1
ATOM 3942 C CA . VAL A 1 493 ? -30.070 -20.399 24.542 1.00 97.38 493 VAL A CA 1
ATOM 3943 C C . VAL A 1 493 ? -29.943 -19.501 23.312 1.00 97.38 493 VAL A C 1
ATOM 3945 O O . VAL A 1 493 ? -29.048 -19.712 22.497 1.00 97.38 493 VAL A O 1
ATOM 3948 N N . ARG A 1 494 ? -30.756 -18.439 23.210 1.00 97.50 494 ARG A N 1
ATOM 3949 C CA . ARG A 1 494 ? -30.624 -17.462 22.115 1.00 97.50 494 ARG A CA 1
ATOM 3950 C C . ARG A 1 494 ? -29.263 -16.767 22.122 1.00 97.50 494 ARG A C 1
ATOM 3952 O O . ARG A 1 494 ? -28.670 -16.590 21.064 1.00 97.50 494 ARG A O 1
ATOM 3959 N N . GLY A 1 495 ? -28.753 -16.400 23.299 1.00 97.69 495 GLY A N 1
ATOM 3960 C CA . GLY A 1 495 ? -27.407 -15.843 23.436 1.00 97.69 495 GLY A CA 1
ATOM 3961 C C . GLY A 1 495 ? -26.325 -16.812 22.956 1.00 97.69 495 GLY A C 1
ATOM 3962 O O . GLY A 1 495 ? -25.429 -16.419 22.214 1.00 97.69 495 GLY A O 1
ATOM 3963 N N . HIS A 1 496 ? -26.442 -18.092 23.308 1.00 97.00 496 HIS A N 1
ATOM 3964 C CA . HIS A 1 496 ? -25.531 -19.136 22.843 1.00 97.00 496 HIS A CA 1
ATOM 3965 C C . HIS A 1 496 ? -25.580 -19.324 21.317 1.00 97.00 496 HIS A C 1
ATOM 3967 O O . HIS A 1 496 ? -24.537 -19.495 20.690 1.00 97.00 496 HIS A O 1
ATOM 3973 N N . ASP A 1 497 ? -26.759 -19.251 20.696 1.00 97.56 497 ASP A N 1
ATOM 3974 C CA . ASP A 1 497 ? -26.893 -19.330 19.236 1.00 97.56 497 ASP A CA 1
ATOM 3975 C C . ASP A 1 497 ? -26.250 -18.136 18.523 1.00 97.56 497 ASP A C 1
ATOM 3977 O O . ASP A 1 497 ? -25.555 -18.327 17.526 1.00 97.56 497 ASP A O 1
ATOM 3981 N N . VAL A 1 498 ? -26.397 -16.924 19.068 1.00 97.44 498 VAL A N 1
ATOM 3982 C CA . VAL A 1 498 ? -25.704 -15.729 18.556 1.00 97.44 498 VAL A CA 1
ATOM 3983 C C . VAL A 1 498 ? -24.189 -15.905 18.643 1.00 97.44 498 VAL A C 1
ATOM 3985 O O . VAL A 1 498 ? -23.502 -15.738 17.637 1.00 97.44 498 VAL A O 1
ATOM 3988 N N . LEU A 1 499 ? -23.670 -16.325 19.801 1.00 97.94 499 LEU A N 1
ATOM 3989 C CA . LEU A 1 499 ? -22.236 -16.579 19.981 1.00 97.94 499 LEU A CA 1
ATOM 3990 C C . LEU A 1 499 ? -21.715 -17.668 19.036 1.00 97.94 499 LEU A C 1
ATOM 3992 O O . LEU A 1 499 ? -20.599 -17.574 18.533 1.00 97.94 499 LEU A O 1
ATOM 3996 N N . ARG A 1 500 ? -22.521 -18.695 18.755 1.00 98.00 500 ARG A N 1
ATOM 3997 C CA . ARG A 1 500 ? -22.181 -19.754 17.797 1.00 98.00 500 ARG A CA 1
ATOM 3998 C C . ARG A 1 500 ? -22.060 -19.211 16.372 1.00 98.00 500 ARG A C 1
ATOM 4000 O O . ARG A 1 500 ? -21.117 -19.570 15.672 1.00 98.00 500 ARG A O 1
ATOM 4007 N N . CYS A 1 501 ? -22.975 -18.335 15.957 1.00 97.25 501 CYS A N 1
ATOM 4008 C CA . CYS A 1 501 ? -22.899 -17.649 14.667 1.00 97.25 501 CYS A CA 1
ATOM 4009 C C . CYS A 1 501 ? -21.674 -16.729 14.585 1.00 97.25 501 CYS A C 1
ATOM 4011 O O . CYS A 1 501 ? -20.974 -16.726 13.575 1.00 97.25 501 CYS A O 1
ATOM 4013 N N . GLU A 1 502 ? -21.373 -15.981 15.649 1.00 97.38 502 GLU A N 1
ATOM 4014 C CA . GLU A 1 502 ? -20.174 -15.137 15.717 1.00 97.38 502 GLU A CA 1
ATOM 4015 C C . GLU A 1 502 ? -18.885 -15.964 15.640 1.00 97.38 502 GLU A C 1
ATOM 4017 O O . GLU A 1 502 ? -17.967 -15.600 14.903 1.00 97.38 502 GLU A O 1
ATOM 4022 N N . LEU A 1 503 ? -18.830 -17.104 16.335 1.00 97.75 503 LEU A N 1
ATOM 4023 C CA . LEU A 1 503 ? -17.705 -18.035 16.271 1.00 97.75 503 LEU A CA 1
ATOM 4024 C C . LEU A 1 503 ? -17.517 -18.594 14.856 1.00 97.75 503 LEU A C 1
ATOM 4026 O O . LEU A 1 503 ? -16.388 -18.640 14.368 1.00 97.75 503 LEU A O 1
ATOM 4030 N N . GLN A 1 504 ? -18.606 -18.970 14.179 1.00 97.19 504 GLN A N 1
ATOM 4031 C CA . GLN A 1 504 ? -18.545 -19.453 12.800 1.00 97.19 504 GLN A CA 1
ATOM 4032 C C . GLN A 1 504 ? -18.050 -18.360 11.846 1.00 97.19 504 GLN A C 1
ATOM 4034 O O . GLN A 1 504 ? -17.118 -18.595 11.081 1.00 97.19 504 GLN A O 1
ATOM 4039 N N . ASN A 1 505 ? -18.581 -17.139 11.957 1.00 97.25 505 ASN A N 1
ATOM 4040 C CA . ASN A 1 505 ? -18.116 -15.998 11.166 1.00 97.25 505 ASN A CA 1
ATOM 4041 C C . ASN A 1 505 ? -16.621 -15.723 11.397 1.00 97.25 505 ASN A C 1
ATOM 4043 O O . ASN A 1 505 ? -15.880 -15.434 10.457 1.00 97.25 505 ASN A O 1
ATOM 4047 N N . ALA A 1 506 ? -16.152 -15.821 12.644 1.00 97.50 506 ALA A N 1
ATOM 4048 C CA . ALA A 1 506 ? -14.736 -15.682 12.968 1.00 97.50 506 ALA A CA 1
ATOM 4049 C C . ALA A 1 506 ? -13.888 -16.803 12.341 1.00 97.50 506 ALA A C 1
ATOM 4051 O O . ALA A 1 506 ? -12.818 -16.518 11.800 1.00 97.50 506 ALA A O 1
ATOM 4052 N N . MET A 1 507 ? -14.364 -18.053 12.356 1.00 97.50 507 MET A N 1
ATOM 4053 C CA . MET A 1 507 ? -13.698 -19.186 11.700 1.00 97.50 507 MET A CA 1
ATOM 4054 C C . MET A 1 507 ? -13.627 -19.019 10.178 1.00 97.50 507 MET A C 1
ATOM 4056 O O . MET A 1 507 ? -12.573 -19.262 9.590 1.00 97.50 507 MET A O 1
ATOM 4060 N N . ASP A 1 508 ? -14.695 -18.547 9.539 1.00 97.50 508 ASP A N 1
ATOM 4061 C CA . ASP A 1 508 ? -14.731 -18.321 8.090 1.00 97.50 508 ASP A CA 1
ATOM 4062 C C . ASP A 1 508 ? -13.781 -17.185 7.680 1.00 97.50 508 ASP A C 1
ATOM 4064 O O . ASP A 1 508 ? -13.016 -17.306 6.716 1.00 97.50 508 ASP A O 1
ATOM 4068 N N . ASN A 1 509 ? -13.743 -16.106 8.469 1.00 97.75 509 ASN A N 1
ATOM 4069 C CA . ASN A 1 509 ? -12.778 -15.021 8.294 1.00 97.75 509 ASN A CA 1
ATOM 4070 C C . ASN A 1 509 ? -11.336 -15.516 8.453 1.00 97.75 509 ASN A C 1
ATOM 4072 O O . ASN A 1 509 ? -10.475 -15.179 7.636 1.00 97.75 509 ASN A O 1
ATOM 4076 N N . LEU A 1 510 ? -11.070 -16.346 9.465 1.00 97.31 510 LEU A N 1
ATOM 4077 C CA . LEU A 1 510 ? -9.760 -16.958 9.675 1.00 97.31 510 LEU A CA 1
ATOM 4078 C C . LEU A 1 510 ? -9.365 -17.845 8.487 1.00 97.31 510 LEU A C 1
ATOM 4080 O O . LEU A 1 510 ? -8.224 -17.783 8.031 1.00 97.31 510 LEU A O 1
ATOM 4084 N N . SER A 1 511 ? -10.299 -18.627 7.943 1.00 97.56 511 SER A N 1
ATOM 4085 C CA . SER A 1 511 ? -10.076 -19.441 6.744 1.00 97.56 511 SER A CA 1
ATOM 4086 C C . SER A 1 511 ? -9.709 -18.576 5.531 1.00 97.56 511 SER A C 1
ATOM 4088 O O . SER A 1 511 ? -8.691 -18.814 4.878 1.00 97.56 511 SER A O 1
ATOM 4090 N N . CYS A 1 512 ? -10.456 -17.495 5.280 1.00 97.12 512 CYS A N 1
ATOM 4091 C CA . CYS A 1 512 ? -10.157 -16.539 4.208 1.00 97.12 512 CYS A CA 1
ATOM 4092 C C . CYS A 1 512 ? -8.765 -15.905 4.371 1.00 97.12 512 CYS A C 1
ATOM 4094 O O . CYS A 1 512 ? -7.978 -15.863 3.420 1.00 97.12 512 CYS A O 1
ATOM 4096 N N . ILE A 1 513 ? -8.425 -15.460 5.585 1.00 97.69 513 ILE A N 1
ATOM 4097 C CA . ILE A 1 513 ? -7.102 -14.903 5.898 1.00 97.69 513 ILE A CA 1
ATOM 4098 C C . ILE A 1 513 ? -6.006 -15.958 5.698 1.00 97.69 513 ILE A C 1
ATOM 4100 O O . ILE A 1 513 ? -4.970 -15.652 5.113 1.00 97.69 513 ILE A O 1
ATOM 4104 N N . THR A 1 514 ? -6.246 -17.206 6.099 1.00 97.31 514 THR A N 1
ATOM 4105 C CA . THR A 1 514 ? -5.299 -18.321 5.935 1.00 97.31 514 THR A CA 1
ATOM 4106 C C . THR A 1 514 ? -5.030 -18.616 4.459 1.00 97.31 514 THR A C 1
ATOM 4108 O O . THR A 1 514 ? -3.885 -18.836 4.066 1.00 97.31 514 THR A O 1
ATOM 4111 N N . HIS A 1 515 ? -6.058 -18.578 3.609 1.00 97.38 515 HIS A N 1
ATOM 4112 C CA . HIS A 1 515 ? -5.880 -18.716 2.163 1.00 97.38 515 HIS A CA 1
ATOM 4113 C C . HIS A 1 515 ? -5.088 -17.550 1.561 1.00 97.38 515 HIS A C 1
ATOM 4115 O O . HIS A 1 515 ? -4.183 -17.777 0.759 1.00 97.38 515 HIS A O 1
ATOM 4121 N N . LYS A 1 516 ? -5.368 -16.308 1.980 1.00 98.19 516 LYS A N 1
ATOM 4122 C CA . LYS A 1 516 ? -4.589 -15.133 1.551 1.00 98.19 516 LYS A CA 1
ATOM 4123 C C . LYS A 1 516 ? -3.125 -15.233 1.978 1.00 98.19 516 LYS A C 1
ATOM 4125 O O . LYS A 1 516 ? -2.248 -14.938 1.175 1.00 98.19 516 LYS A O 1
ATOM 4130 N N . MET A 1 517 ? -2.863 -15.693 3.200 1.00 97.06 517 MET A N 1
ATOM 4131 C CA . MET A 1 517 ? -1.513 -15.927 3.710 1.00 97.06 517 MET A CA 1
ATOM 4132 C C . MET A 1 517 ? -0.761 -16.947 2.848 1.00 97.06 517 MET A C 1
ATOM 4134 O O . MET A 1 517 ? 0.327 -16.637 2.380 1.00 97.06 517 MET A O 1
ATOM 4138 N N . LYS A 1 518 ? -1.364 -18.103 2.542 1.00 97.19 518 LYS A N 1
ATOM 4139 C CA . LYS A 1 518 ? -0.747 -19.111 1.658 1.00 97.19 518 LYS A CA 1
ATOM 4140 C C . LYS A 1 518 ? -0.451 -18.573 0.257 1.00 97.19 518 LYS A C 1
ATOM 4142 O O . LYS A 1 518 ? 0.577 -18.899 -0.328 1.00 97.19 518 LYS A O 1
ATOM 4147 N N . ASN A 1 519 ? -1.334 -17.736 -0.290 1.00 96.56 519 ASN A N 1
ATOM 4148 C CA . ASN A 1 519 ? -1.092 -17.100 -1.586 1.00 96.56 519 ASN A CA 1
ATOM 4149 C C . ASN A 1 519 ? 0.116 -16.154 -1.536 1.00 96.56 519 ASN A C 1
ATOM 4151 O O . ASN A 1 519 ? 0.940 -16.182 -2.448 1.00 96.56 519 ASN A O 1
ATOM 4155 N N . LEU A 1 520 ? 0.239 -15.355 -0.471 1.00 97.06 520 LEU A N 1
ATOM 4156 C CA . LEU A 1 520 ? 1.391 -14.475 -0.264 1.00 97.06 520 LEU A CA 1
ATOM 4157 C C . LEU A 1 520 ? 2.683 -15.270 -0.036 1.00 97.06 520 LEU A C 1
ATOM 4159 O O . LEU A 1 520 ? 3.709 -14.911 -0.599 1.00 97.06 520 LEU A O 1
ATOM 4163 N N . GLU A 1 521 ? 2.643 -16.374 0.714 1.00 97.25 521 GLU A N 1
ATOM 4164 C CA . GLU A 1 521 ? 3.792 -17.282 0.873 1.00 97.25 521 GLU A CA 1
ATOM 4165 C C . GLU A 1 521 ? 4.279 -17.812 -0.482 1.00 97.25 521 GLU A C 1
ATOM 4167 O O . GLU A 1 521 ? 5.473 -17.775 -0.776 1.00 97.25 521 GLU A O 1
ATOM 4172 N N . MET A 1 522 ? 3.356 -18.233 -1.352 1.00 96.50 522 MET A N 1
ATOM 4173 C CA . MET A 1 522 ? 3.697 -18.668 -2.709 1.00 96.50 522 MET A CA 1
ATOM 4174 C C . MET A 1 522 ? 4.277 -17.539 -3.568 1.00 96.50 522 MET A C 1
ATOM 4176 O O . MET A 1 522 ? 5.134 -17.789 -4.416 1.00 96.50 522 MET A O 1
ATOM 4180 N N . GLU A 1 523 ? 3.816 -16.302 -3.384 1.00 96.88 523 GLU A N 1
ATOM 4181 C CA . GLU A 1 523 ? 4.378 -15.145 -4.081 1.00 96.88 523 GLU A CA 1
ATOM 4182 C C . GLU A 1 523 ? 5.803 -14.838 -3.606 1.00 96.88 523 GLU A C 1
ATOM 4184 O O . GLU A 1 523 ? 6.677 -14.596 -4.438 1.00 96.88 523 GLU A O 1
ATOM 4189 N N . VAL A 1 524 ? 6.060 -14.921 -2.298 1.00 96.25 524 VAL A N 1
ATOM 4190 C CA . VAL A 1 524 ? 7.399 -14.745 -1.717 1.00 96.25 524 VAL A CA 1
ATOM 4191 C C . VAL A 1 524 ? 8.372 -15.774 -2.285 1.00 96.25 524 VAL A C 1
ATOM 4193 O O . VAL A 1 524 ? 9.421 -15.382 -2.787 1.00 96.25 524 VAL A O 1
ATOM 4196 N N . ILE A 1 525 ? 7.991 -17.055 -2.337 1.00 96.06 525 ILE A N 1
ATOM 4197 C CA . ILE A 1 525 ? 8.839 -18.112 -2.916 1.00 96.06 525 ILE A CA 1
ATOM 4198 C C . ILE A 1 525 ? 9.204 -17.792 -4.375 1.00 96.06 525 ILE A C 1
ATOM 4200 O O . ILE A 1 525 ? 10.370 -17.867 -4.758 1.00 96.06 525 ILE A O 1
ATOM 4204 N N . LYS A 1 526 ? 8.237 -17.349 -5.191 1.00 96.75 526 LYS A N 1
ATOM 4205 C CA . LYS A 1 526 ? 8.506 -16.940 -6.584 1.00 96.75 526 LYS A CA 1
ATOM 4206 C C . LYS A 1 526 ? 9.439 -15.734 -6.669 1.00 96.75 526 LYS A C 1
ATOM 4208 O O . LYS A 1 526 ? 10.239 -15.622 -7.598 1.00 96.75 526 LYS A O 1
ATOM 4213 N N . LYS A 1 527 ? 9.306 -14.768 -5.760 1.00 96.06 527 LYS A N 1
ATOM 4214 C CA . LYS A 1 527 ? 10.194 -13.599 -5.721 1.00 96.06 527 LYS A CA 1
ATOM 4215 C C . LYS A 1 527 ? 11.608 -14.010 -5.310 1.00 96.06 527 LYS A C 1
ATOM 4217 O O . LYS A 1 527 ? 12.546 -13.519 -5.929 1.00 96.06 527 LYS A O 1
ATOM 4222 N N . ASP A 1 528 ? 11.760 -14.947 -4.381 1.00 96.69 528 ASP A N 1
ATOM 4223 C CA . ASP A 1 528 ? 13.060 -15.487 -3.972 1.00 96.69 528 ASP A CA 1
ATOM 4224 C C . ASP A 1 528 ? 13.766 -16.228 -5.117 1.00 96.69 528 ASP A C 1
ATOM 4226 O O . ASP A 1 528 ? 14.955 -16.005 -5.350 1.00 96.69 528 ASP A O 1
ATOM 4230 N N . GLU A 1 529 ? 13.039 -17.027 -5.906 1.00 97.12 529 GLU A N 1
ATOM 4231 C CA . GLU A 1 529 ? 13.574 -17.653 -7.128 1.00 97.12 529 GLU A CA 1
ATOM 4232 C C . GLU A 1 529 ? 14.067 -16.602 -8.136 1.00 97.12 529 GLU A C 1
ATOM 4234 O O . GLU A 1 529 ? 15.167 -16.708 -8.683 1.00 97.12 529 GLU A O 1
ATOM 4239 N N . ASN A 1 530 ? 13.290 -15.534 -8.347 1.00 97.31 530 ASN A N 1
ATOM 4240 C CA . ASN A 1 530 ? 13.694 -14.432 -9.223 1.00 97.31 530 ASN A CA 1
ATOM 4241 C C . ASN A 1 530 ? 14.930 -13.692 -8.694 1.00 97.31 530 ASN A C 1
ATOM 4243 O O . ASN A 1 530 ? 15.823 -13.358 -9.473 1.00 97.31 530 ASN A O 1
ATOM 4247 N N . ILE A 1 531 ? 15.007 -13.446 -7.383 1.00 97.19 531 ILE A N 1
ATOM 4248 C CA . ILE A 1 531 ? 16.175 -12.831 -6.741 1.00 97.19 531 ILE A CA 1
ATOM 4249 C C . ILE A 1 531 ? 17.407 -13.715 -6.943 1.00 97.19 531 ILE A C 1
ATOM 4251 O O . ILE A 1 531 ? 18.462 -13.203 -7.319 1.00 97.19 531 ILE A O 1
ATOM 4255 N N . TYR A 1 532 ? 17.271 -15.030 -6.766 1.00 97.50 532 TYR A N 1
ATOM 4256 C CA . TYR A 1 532 ? 18.348 -15.986 -7.003 1.00 97.50 532 TYR A CA 1
ATOM 4257 C C . TYR A 1 532 ? 18.853 -15.931 -8.453 1.00 97.50 532 TYR A C 1
ATOM 4259 O O . TYR A 1 532 ? 20.058 -15.812 -8.687 1.00 97.50 532 TYR A O 1
ATOM 4267 N N . HIS A 1 533 ? 17.947 -15.921 -9.436 1.00 97.06 533 HIS A N 1
ATOM 4268 C CA . HIS A 1 533 ? 18.314 -15.772 -10.847 1.00 97.06 533 HIS A CA 1
ATOM 4269 C C . HIS A 1 533 ? 19.015 -14.440 -11.141 1.00 97.06 533 HIS A C 1
ATOM 4271 O O . HIS A 1 533 ? 20.070 -14.430 -11.779 1.00 97.06 533 HIS A O 1
ATOM 4277 N N . LEU A 1 534 ? 18.485 -13.322 -10.636 1.00 96.81 534 LEU A N 1
ATOM 4278 C CA . LEU A 1 534 ? 19.102 -12.004 -10.800 1.00 96.81 534 LEU A CA 1
ATOM 4279 C C . LEU A 1 534 ? 20.494 -11.939 -10.165 1.00 96.81 534 LEU A C 1
ATOM 4281 O O . LEU A 1 534 ? 21.398 -11.316 -10.721 1.00 96.81 534 LEU A O 1
ATOM 4285 N N . GLN A 1 535 ? 20.692 -12.604 -9.027 1.00 97.81 535 GLN A N 1
ATOM 4286 C CA . GLN A 1 535 ? 21.984 -12.667 -8.354 1.00 97.81 535 GLN A CA 1
ATOM 4287 C C . GLN A 1 535 ? 23.023 -13.434 -9.182 1.00 97.81 535 GLN A C 1
ATOM 4289 O O . GLN A 1 535 ? 24.175 -13.001 -9.259 1.00 97.81 535 GLN A O 1
ATOM 4294 N N . ILE A 1 536 ? 22.621 -14.526 -9.842 1.00 97.56 536 ILE A N 1
ATOM 4295 C CA . ILE A 1 536 ? 23.483 -15.253 -10.785 1.00 97.56 536 ILE A CA 1
ATOM 4296 C C . ILE A 1 536 ? 23.855 -14.353 -11.964 1.00 97.56 536 ILE A C 1
ATOM 4298 O O . ILE A 1 536 ? 25.041 -14.173 -12.237 1.00 97.56 536 ILE A O 1
ATOM 4302 N N . SER A 1 537 ? 22.872 -13.726 -12.618 1.00 97.31 537 SER A N 1
ATOM 4303 C CA . SER A 1 537 ? 23.132 -12.841 -13.761 1.00 97.31 537 SER A CA 1
ATOM 4304 C C . SER A 1 537 ? 24.038 -11.668 -13.390 1.00 97.31 537 SER A C 1
ATOM 4306 O O . SER A 1 537 ? 24.957 -11.337 -14.135 1.00 97.31 537 SER A O 1
ATOM 4308 N N . LEU A 1 538 ? 23.840 -11.064 -12.215 1.00 96.94 538 LEU A N 1
ATOM 4309 C CA . LEU A 1 538 ? 24.710 -10.002 -11.711 1.00 96.94 538 LEU A CA 1
ATOM 4310 C C . LEU A 1 538 ? 26.151 -10.495 -11.524 1.00 96.94 538 LEU A C 1
ATOM 4312 O O . LEU A 1 538 ? 27.102 -9.785 -11.856 1.00 96.94 538 LEU A O 1
ATOM 4316 N N . GLN A 1 539 ? 26.321 -11.706 -10.993 1.00 97.62 539 GLN A N 1
ATOM 4317 C CA . GLN A 1 539 ? 27.634 -12.304 -10.785 1.00 97.62 539 GLN A CA 1
ATOM 4318 C C . GLN A 1 539 ? 28.339 -12.607 -12.113 1.00 97.62 539 GLN A C 1
ATOM 4320 O O . GLN A 1 539 ? 29.551 -12.412 -12.208 1.00 97.62 539 GLN A O 1
ATOM 4325 N N . ASP A 1 540 ? 27.607 -13.037 -13.137 1.00 96.88 540 ASP A N 1
ATOM 4326 C CA . ASP A 1 540 ? 28.165 -13.268 -14.470 1.00 96.88 540 ASP A CA 1
ATOM 4327 C C . ASP A 1 540 ? 28.543 -11.952 -15.157 1.00 96.88 540 ASP A C 1
ATOM 4329 O O . ASP A 1 540 ? 29.693 -11.797 -15.568 1.00 96.88 540 ASP A O 1
ATOM 4333 N N . CYS A 1 541 ? 27.675 -10.936 -15.113 1.00 95.00 541 CYS A N 1
ATOM 4334 C CA . CYS A 1 541 ? 28.012 -9.582 -15.566 1.00 95.00 541 CYS A CA 1
ATOM 4335 C C . CYS A 1 541 ? 29.265 -9.031 -14.865 1.00 95.00 541 CYS A C 1
ATOM 4337 O O . CYS A 1 541 ? 30.098 -8.365 -15.479 1.00 95.00 541 CYS A O 1
ATOM 4339 N N . LYS A 1 542 ? 29.439 -9.321 -13.570 1.00 97.19 542 LYS A N 1
ATOM 4340 C CA . LYS A 1 542 ? 30.634 -8.926 -12.814 1.00 97.19 542 LYS A CA 1
ATOM 4341 C C . LYS A 1 542 ? 31.899 -9.639 -13.305 1.00 97.19 542 LYS A C 1
ATOM 4343 O O . LYS A 1 542 ? 32.962 -9.014 -13.341 1.00 97.19 542 LYS A O 1
ATOM 4348 N N . LYS A 1 543 ? 31.814 -10.923 -13.673 1.00 97.06 543 LYS A N 1
ATOM 4349 C CA . LYS A 1 543 ? 32.941 -11.665 -14.269 1.00 97.06 543 LYS A CA 1
ATOM 4350 C C . LYS A 1 543 ? 33.306 -11.080 -15.631 1.00 97.06 543 LYS A C 1
ATOM 4352 O O . LYS A 1 543 ? 34.481 -10.799 -15.858 1.00 97.06 543 LYS A O 1
ATOM 4357 N N . ASP A 1 544 ? 32.318 -10.815 -16.479 1.00 96.12 544 ASP A N 1
ATOM 4358 C CA . ASP A 1 544 ? 32.534 -10.227 -17.804 1.00 96.12 544 ASP A CA 1
ATOM 4359 C C . ASP A 1 544 ? 33.165 -8.840 -17.701 1.00 96.12 544 ASP A C 1
ATOM 4361 O O . ASP A 1 544 ? 34.158 -8.550 -18.369 1.00 96.12 544 ASP A O 1
ATOM 4365 N N . LEU A 1 545 ? 32.682 -8.008 -16.776 1.00 95.31 545 LEU A N 1
ATOM 4366 C CA . LEU A 1 545 ? 33.283 -6.706 -16.500 1.00 95.31 545 LEU A CA 1
ATOM 4367 C C . LEU A 1 545 ? 34.740 -6.834 -16.031 1.00 95.31 545 LEU A C 1
ATOM 4369 O O . LEU A 1 545 ? 35.590 -6.038 -16.427 1.00 95.31 545 LEU A O 1
ATOM 4373 N N . SER A 1 546 ? 35.061 -7.843 -15.215 1.00 95.75 546 SER A N 1
ATOM 4374 C CA . SER A 1 546 ? 36.444 -8.116 -14.811 1.00 95.75 546 SER A CA 1
ATOM 4375 C C . SER 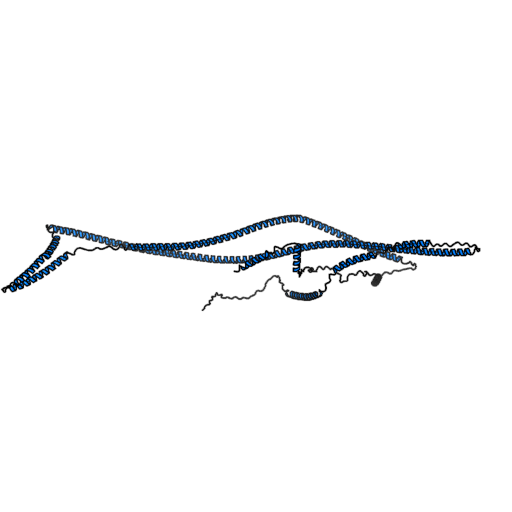A 1 546 ? 37.326 -8.494 -16.002 1.00 95.75 546 SER A C 1
ATOM 4377 O O . SER A 1 546 ? 38.473 -8.049 -16.064 1.00 95.75 546 SER A O 1
ATOM 4379 N N . ILE A 1 547 ? 36.806 -9.275 -16.951 1.00 96.56 547 ILE A N 1
ATOM 4380 C CA . ILE A 1 547 ? 37.515 -9.629 -18.185 1.00 96.56 547 ILE A CA 1
ATOM 4381 C C . ILE A 1 547 ? 37.745 -8.374 -19.033 1.00 96.56 547 ILE A C 1
ATOM 4383 O O . ILE A 1 547 ? 38.881 -8.102 -19.421 1.00 96.56 547 ILE A O 1
ATOM 4387 N N . VAL A 1 548 ? 36.705 -7.567 -19.255 1.00 95.69 548 VAL A N 1
ATOM 4388 C CA . VAL A 1 548 ? 36.798 -6.317 -20.026 1.00 95.69 548 VAL A CA 1
ATOM 4389 C C . VAL A 1 548 ? 37.801 -5.353 -19.392 1.00 95.69 548 VAL A C 1
ATOM 4391 O O . VAL A 1 548 ? 38.675 -4.846 -20.091 1.00 95.69 548 VAL A O 1
ATOM 4394 N N . ASN A 1 549 ? 37.772 -5.176 -18.070 1.00 96.12 549 ASN A N 1
ATOM 4395 C CA . ASN A 1 549 ? 38.737 -4.337 -17.352 1.00 96.12 549 ASN A CA 1
ATOM 4396 C C . ASN A 1 549 ? 40.186 -4.830 -17.481 1.00 96.12 549 ASN A C 1
ATOM 4398 O O . ASN A 1 549 ? 41.108 -4.029 -17.364 1.00 96.12 549 ASN A O 1
ATOM 4402 N N . ARG A 1 550 ? 40.416 -6.126 -17.734 1.00 94.44 550 ARG A N 1
ATOM 4403 C CA . ARG A 1 550 ? 41.760 -6.663 -18.021 1.00 94.44 550 ARG A CA 1
ATOM 4404 C C . ARG A 1 550 ? 42.189 -6.449 -19.474 1.00 94.44 550 ARG A C 1
ATOM 4406 O O . ARG A 1 550 ? 43.387 -6.380 -19.733 1.00 94.44 550 ARG A O 1
ATOM 4413 N N . ILE A 1 551 ? 41.246 -6.371 -20.412 1.00 96.25 551 ILE A N 1
ATOM 4414 C CA . ILE A 1 551 ? 41.521 -6.164 -21.843 1.00 96.25 551 ILE A CA 1
ATOM 4415 C C . ILE A 1 551 ? 41.699 -4.674 -22.164 1.00 96.25 551 ILE A C 1
ATOM 4417 O O . ILE A 1 551 ? 42.574 -4.319 -22.949 1.00 96.25 551 ILE A O 1
ATOM 4421 N N . LEU A 1 552 ? 40.914 -3.799 -21.533 1.00 96.19 552 LEU A N 1
ATOM 4422 C CA . LEU A 1 552 ? 40.878 -2.362 -21.816 1.00 96.19 552 LEU A CA 1
ATOM 4423 C C . LEU A 1 552 ? 42.253 -1.656 -21.753 1.00 96.19 552 LEU A C 1
ATOM 4425 O O . LEU A 1 552 ? 42.517 -0.835 -22.637 1.00 96.19 552 LEU A O 1
ATOM 4429 N N . PRO A 1 553 ? 43.155 -1.964 -20.796 1.00 95.62 553 PRO A N 1
ATOM 4430 C CA . PRO A 1 553 ? 44.499 -1.392 -20.781 1.00 95.62 553 PRO A CA 1
ATOM 4431 C C . PRO A 1 553 ? 45.315 -1.785 -22.013 1.00 95.62 553 PRO A C 1
ATOM 4433 O O . PRO A 1 553 ? 45.936 -0.921 -22.613 1.00 95.62 553 PRO A O 1
ATOM 4436 N N . LYS A 1 554 ? 45.230 -3.045 -22.460 1.00 96.00 554 LYS A N 1
ATOM 4437 C CA . LYS A 1 554 ? 45.962 -3.525 -23.644 1.00 96.00 554 LYS A CA 1
ATOM 4438 C C . LYS A 1 554 ? 45.515 -2.806 -24.912 1.00 96.00 554 LYS A C 1
ATOM 4440 O O . LYS A 1 554 ? 46.340 -2.330 -25.676 1.00 96.00 554 LYS A O 1
ATOM 4445 N N . VAL A 1 555 ? 44.202 -2.661 -25.095 1.00 96.19 555 VAL A N 1
ATOM 4446 C CA . VAL A 1 555 ? 43.641 -1.914 -26.234 1.00 96.19 555 VAL A CA 1
ATOM 4447 C C . VAL A 1 555 ? 44.029 -0.431 -26.166 1.00 96.19 555 VAL A C 1
ATOM 4449 O O . VAL A 1 555 ? 44.261 0.200 -27.194 1.00 96.19 555 VAL A O 1
ATOM 4452 N N . SER A 1 556 ? 44.125 0.135 -24.959 1.00 94.31 556 SER A N 1
ATOM 4453 C CA . SER A 1 556 ? 44.582 1.517 -24.766 1.00 94.31 556 SER A CA 1
ATOM 4454 C C . SER A 1 556 ? 46.065 1.683 -25.108 1.00 94.31 556 SER A C 1
ATOM 4456 O O . SER A 1 556 ? 46.412 2.626 -25.811 1.00 94.31 556 SER A O 1
ATOM 4458 N N . GLU A 1 557 ? 46.915 0.747 -24.686 1.00 96.19 557 GLU A N 1
ATOM 4459 C CA . GLU A 1 557 ? 48.340 0.708 -25.034 1.00 96.19 557 GLU A CA 1
ATOM 4460 C C . GLU A 1 557 ? 48.546 0.554 -26.550 1.00 96.19 557 GLU A C 1
ATOM 4462 O O . GLU A 1 557 ? 49.336 1.287 -27.143 1.00 96.19 557 GLU A O 1
ATOM 4467 N N . GLU A 1 558 ? 47.795 -0.339 -27.203 1.00 96.06 558 GLU A N 1
ATOM 4468 C CA . GLU A 1 558 ? 47.831 -0.521 -28.661 1.00 96.06 558 GLU A CA 1
ATOM 4469 C C . GLU A 1 558 ? 47.418 0.753 -29.410 1.00 96.06 558 GLU A C 1
ATOM 4471 O O . GLU A 1 558 ? 48.075 1.148 -30.377 1.00 96.06 558 GLU A O 1
ATOM 4476 N N . ARG A 1 559 ? 46.359 1.432 -28.952 1.00 95.38 559 ARG A N 1
ATOM 4477 C CA . ARG A 1 559 ? 45.937 2.728 -29.501 1.00 95.38 559 ARG A CA 1
ATOM 4478 C C . ARG A 1 559 ? 47.049 3.768 -29.370 1.00 95.38 559 ARG A C 1
ATOM 4480 O O . ARG A 1 559 ? 47.323 4.467 -30.344 1.00 95.38 559 ARG A O 1
ATOM 4487 N N . ASP A 1 560 ? 47.660 3.889 -28.195 1.00 96.19 560 ASP A N 1
ATOM 4488 C CA . ASP A 1 560 ? 48.686 4.904 -27.931 1.00 96.19 560 ASP A CA 1
ATOM 4489 C C . ASP A 1 560 ? 49.941 4.648 -28.778 1.00 96.19 560 ASP A C 1
ATOM 4491 O O . ASP A 1 560 ? 50.490 5.571 -29.381 1.00 96.19 560 ASP A O 1
ATOM 4495 N N . PHE A 1 561 ? 50.329 3.380 -28.929 1.00 96.81 561 PHE A N 1
ATOM 4496 C CA . PHE A 1 561 ? 51.404 2.968 -29.829 1.00 96.81 561 PHE A CA 1
ATOM 4497 C C . PHE A 1 561 ? 51.109 3.315 -31.296 1.00 96.81 561 PHE A C 1
ATOM 4499 O O . PHE A 1 561 ? 51.952 3.887 -31.991 1.00 96.81 561 PHE A O 1
ATOM 4506 N N . LEU A 1 562 ? 49.902 3.005 -31.784 1.00 96.44 562 LEU A N 1
ATOM 4507 C CA . LEU A 1 562 ? 49.492 3.356 -33.146 1.00 96.44 562 LEU A CA 1
ATOM 4508 C C . LEU A 1 562 ? 49.468 4.871 -33.366 1.00 96.44 562 LEU A C 1
ATOM 4510 O O . LEU A 1 562 ? 49.825 5.334 -34.449 1.00 96.44 562 LEU A O 1
ATOM 4514 N N . TRP A 1 563 ? 49.073 5.642 -32.355 1.00 97.31 563 TRP A N 1
ATOM 4515 C CA . TRP A 1 563 ? 49.056 7.097 -32.435 1.00 97.31 563 TRP A CA 1
ATOM 4516 C C . TRP A 1 563 ? 50.467 7.675 -32.593 1.00 97.31 563 TRP A C 1
ATOM 4518 O O . TRP A 1 563 ? 50.675 8.535 -33.451 1.00 97.31 563 TRP A O 1
ATOM 4528 N N . GLU A 1 564 ? 51.455 7.156 -31.855 1.00 96.50 564 GLU A N 1
ATOM 4529 C CA . GLU A 1 564 ? 52.850 7.588 -32.015 1.00 96.50 564 GLU A CA 1
ATOM 4530 C C . GLU A 1 564 ? 53.403 7.210 -33.399 1.00 96.50 564 GLU A C 1
ATOM 4532 O O . GLU A 1 564 ? 54.052 8.032 -34.045 1.00 96.50 564 GLU A O 1
ATOM 4537 N N . ASN A 1 565 ? 53.061 6.027 -33.925 1.00 96.75 565 ASN A N 1
ATOM 4538 C CA . ASN A 1 565 ? 53.431 5.646 -35.295 1.00 96.75 565 ASN A CA 1
ATOM 4539 C C . ASN A 1 565 ? 52.825 6.598 -36.339 1.00 96.75 565 ASN A C 1
ATOM 4541 O O . ASN A 1 565 ? 53.511 7.032 -37.266 1.00 96.75 565 ASN A O 1
ATOM 4545 N N . VAL A 1 566 ? 51.541 6.953 -36.201 1.00 96.75 566 VAL A N 1
ATOM 4546 C CA . VAL A 1 566 ? 50.877 7.919 -37.094 1.00 96.75 566 VAL A CA 1
ATOM 4547 C C . VAL A 1 566 ? 51.565 9.280 -37.023 1.00 96.75 566 VAL A C 1
ATOM 4549 O O . VAL A 1 566 ? 51.822 9.891 -38.063 1.00 96.75 566 VAL A O 1
ATOM 4552 N N . LYS A 1 567 ? 51.909 9.741 -35.818 1.00 96.44 567 LYS A N 1
ATOM 4553 C CA . LYS A 1 567 ? 52.637 10.992 -35.612 1.00 96.44 567 LYS A CA 1
ATOM 4554 C C . LYS A 1 567 ? 54.009 10.960 -36.289 1.00 96.44 567 LYS A C 1
ATOM 4556 O O . LYS A 1 567 ? 54.297 11.856 -37.081 1.00 96.44 567 LYS A O 1
ATOM 4561 N N . GLN A 1 568 ? 54.792 9.900 -36.101 1.00 96.38 568 GLN A N 1
ATOM 4562 C CA . GLN A 1 568 ? 56.088 9.732 -36.763 1.00 96.38 568 GLN A CA 1
ATOM 4563 C C . GLN A 1 568 ? 55.962 9.734 -38.296 1.00 96.38 568 GLN A C 1
ATOM 4565 O O . GLN A 1 568 ? 56.725 10.402 -38.997 1.00 96.38 568 GLN A O 1
ATOM 4570 N N . HIS A 1 569 ? 54.976 9.021 -38.848 1.00 93.94 569 HIS A N 1
ATOM 4571 C CA . HIS A 1 569 ? 54.719 9.043 -40.289 1.00 93.94 569 HIS A CA 1
ATOM 4572 C C . HIS A 1 569 ? 54.315 10.433 -40.789 1.00 93.94 569 HIS A C 1
ATOM 4574 O O . HIS A 1 569 ? 54.704 10.816 -41.894 1.00 93.94 569 HIS A O 1
ATOM 4580 N N . SER A 1 570 ? 53.572 11.203 -39.992 1.00 96.12 570 SER A N 1
ATOM 4581 C CA . SER A 1 570 ? 53.204 12.577 -40.339 1.00 96.12 570 SER A CA 1
ATOM 4582 C C . SER A 1 570 ? 54.420 13.511 -40.381 1.00 96.12 570 SER A C 1
ATOM 4584 O O . SER A 1 570 ? 54.549 14.284 -41.329 1.00 96.12 570 SER A O 1
ATOM 4586 N N . GLU A 1 571 ? 55.353 13.381 -39.432 1.00 96.25 571 GLU A N 1
ATOM 4587 C CA . GLU A 1 571 ? 56.609 14.142 -39.398 1.00 96.25 571 GLU A CA 1
ATOM 4588 C C . GLU A 1 571 ? 57.485 13.814 -40.616 1.00 96.25 571 GLU A C 1
ATOM 4590 O O . GLU A 1 571 ? 57.937 14.717 -41.323 1.00 96.25 571 GLU A O 1
ATOM 4595 N N . ASN A 1 572 ? 57.636 12.527 -40.945 1.00 96.38 572 ASN A N 1
ATOM 4596 C CA . ASN A 1 572 ? 58.350 12.094 -42.149 1.00 96.38 572 ASN A CA 1
ATOM 4597 C C . ASN A 1 572 ? 57.712 12.649 -43.430 1.00 96.38 572 ASN A C 1
ATOM 4599 O O . ASN A 1 572 ? 58.414 13.077 -44.344 1.00 96.38 572 ASN A O 1
ATOM 4603 N N . ASN A 1 573 ? 56.380 12.679 -43.502 1.00 95.69 573 ASN A N 1
ATOM 4604 C CA . ASN A 1 573 ? 55.667 13.256 -44.637 1.00 95.69 573 ASN A CA 1
ATOM 4605 C C . ASN A 1 573 ? 55.913 14.773 -44.737 1.00 95.69 573 ASN A C 1
ATOM 4607 O O . ASN A 1 573 ? 56.129 15.288 -45.831 1.00 95.69 573 ASN A O 1
ATOM 4611 N N . MET A 1 574 ? 55.961 15.500 -43.613 1.00 94.50 574 MET A N 1
ATOM 4612 C CA . MET A 1 574 ? 56.336 16.922 -43.617 1.00 94.50 574 MET A CA 1
ATOM 4613 C C . MET A 1 574 ? 57.754 17.145 -44.155 1.00 94.50 574 MET A C 1
ATOM 4615 O O . MET A 1 574 ? 57.948 18.041 -44.978 1.00 94.50 574 MET A O 1
ATOM 4619 N N . LEU A 1 575 ? 58.723 16.317 -43.750 1.00 95.94 575 LEU A N 1
ATOM 4620 C CA . LEU A 1 575 ? 60.098 16.388 -44.258 1.00 95.94 575 LEU A CA 1
ATOM 4621 C C . LEU A 1 575 ? 60.162 16.116 -45.767 1.00 95.94 575 LEU A C 1
ATOM 4623 O O . LEU A 1 575 ? 60.709 16.925 -46.514 1.00 95.94 575 LEU A O 1
ATOM 4627 N N . LEU A 1 576 ? 59.522 15.042 -46.236 1.00 95.19 576 LEU A N 1
ATOM 4628 C CA . LEU A 1 576 ? 59.455 14.715 -47.665 1.00 95.19 576 LEU A CA 1
ATOM 4629 C C . LEU A 1 576 ? 58.746 15.806 -48.480 1.00 95.19 576 LEU A C 1
ATOM 4631 O O . LEU A 1 576 ? 59.145 16.101 -49.606 1.00 95.19 576 LEU A O 1
ATOM 4635 N N . ASN A 1 577 ? 57.710 16.445 -47.932 1.00 95.25 577 ASN A N 1
ATOM 4636 C CA . ASN A 1 577 ? 57.057 17.581 -48.585 1.00 95.25 577 ASN A CA 1
ATOM 4637 C C . ASN A 1 577 ? 57.988 18.796 -48.692 1.00 95.25 577 ASN A C 1
ATOM 4639 O O . ASN A 1 577 ? 57.968 19.481 -49.716 1.00 95.25 577 ASN A O 1
ATOM 4643 N N . ALA A 1 578 ? 58.825 19.051 -47.683 1.00 95.31 578 ALA A N 1
ATOM 4644 C CA . ALA A 1 578 ? 59.827 20.112 -47.738 1.00 95.31 578 ALA A CA 1
ATOM 4645 C C . ALA A 1 578 ? 60.904 19.826 -48.801 1.00 95.31 578 ALA A C 1
ATOM 4647 O O . ALA A 1 578 ? 61.259 20.718 -49.575 1.00 95.31 578 ALA A O 1
ATOM 4648 N N . GLU A 1 579 ? 61.372 18.579 -48.900 1.00 96.31 579 GLU A N 1
ATOM 4649 C CA . GLU A 1 579 ? 62.292 18.144 -49.959 1.00 96.31 579 GLU A CA 1
ATOM 4650 C C . GLU A 1 579 ? 61.661 18.280 -51.349 1.00 96.31 579 GLU A C 1
ATOM 4652 O O . GLU A 1 579 ? 62.269 18.859 -52.250 1.00 96.31 579 GLU A O 1
ATOM 4657 N N . ASN A 1 580 ? 60.4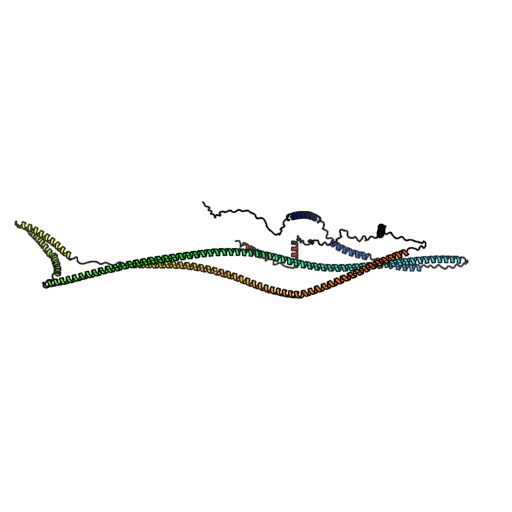11 17.837 -51.518 1.00 94.38 580 ASN A N 1
ATOM 4658 C CA . ASN A 1 580 ? 59.665 18.005 -52.765 1.00 94.38 580 ASN A CA 1
ATOM 4659 C C . ASN A 1 580 ? 59.516 19.481 -53.154 1.00 94.38 580 ASN A C 1
ATOM 4661 O O . ASN A 1 580 ? 59.688 19.826 -54.323 1.00 94.38 580 ASN A O 1
ATOM 4665 N N . ALA A 1 581 ? 59.238 20.371 -52.197 1.00 95.62 581 ALA A N 1
ATOM 4666 C CA . ALA A 1 581 ? 59.164 21.807 -52.453 1.00 95.62 581 ALA A CA 1
ATOM 4667 C C . ALA A 1 581 ? 60.519 22.383 -52.903 1.00 95.62 581 ALA A C 1
ATOM 4669 O O . ALA A 1 581 ? 60.570 23.194 -53.831 1.00 95.62 581 ALA A O 1
ATOM 4670 N N . MET A 1 582 ? 61.623 21.937 -52.295 1.00 94.44 582 MET A N 1
ATOM 4671 C CA . MET A 1 582 ? 62.974 22.338 -52.695 1.00 94.44 582 MET A CA 1
ATOM 4672 C C . MET A 1 582 ? 63.317 21.853 -54.108 1.00 94.44 582 MET A C 1
ATOM 4674 O O . MET A 1 582 ? 63.810 22.632 -54.926 1.00 94.44 582 MET A O 1
ATOM 4678 N N . LEU A 1 583 ? 63.038 20.582 -54.408 1.00 95.19 583 LEU A N 1
ATOM 4679 C CA . LEU A 1 583 ? 63.253 20.005 -55.734 1.00 95.19 583 LEU A CA 1
ATOM 4680 C C . LEU A 1 583 ? 62.424 20.733 -56.788 1.00 95.19 583 LEU A C 1
ATOM 4682 O O . LEU A 1 583 ? 62.959 21.089 -57.835 1.00 95.19 583 LEU A O 1
ATOM 4686 N N . LYS A 1 584 ? 61.158 21.034 -56.488 1.00 96.06 584 LYS A N 1
ATOM 4687 C CA . LYS A 1 584 ? 60.286 21.802 -57.376 1.00 96.06 584 LYS A CA 1
ATOM 4688 C C . LYS A 1 584 ? 60.861 23.187 -57.682 1.00 96.06 584 LYS A C 1
ATOM 4690 O O . LYS A 1 584 ? 60.959 23.542 -58.848 1.00 96.06 584 LYS A O 1
ATOM 4695 N N . LYS A 1 585 ? 61.343 23.918 -56.670 1.00 96.06 585 LYS A N 1
ATOM 4696 C CA . LYS A 1 585 ? 61.996 25.225 -56.868 1.00 96.06 585 LYS A CA 1
ATOM 4697 C C . LYS A 1 585 ? 63.255 25.126 -57.736 1.00 96.06 585 LYS A C 1
ATOM 4699 O O . LYS A 1 585 ? 63.551 26.021 -58.521 1.00 96.06 585 LYS A O 1
ATOM 4704 N N . ARG A 1 586 ? 64.020 24.041 -57.598 1.00 95.94 586 ARG A N 1
ATOM 4705 C CA . ARG A 1 586 ? 65.204 23.796 -58.431 1.00 95.94 586 ARG A CA 1
ATOM 4706 C C . ARG A 1 586 ? 64.829 23.479 -59.878 1.00 95.94 586 ARG A C 1
ATOM 4708 O O . ARG A 1 586 ? 65.526 23.938 -60.774 1.00 95.94 586 ARG A O 1
ATOM 4715 N N . VAL A 1 587 ? 63.756 22.720 -60.096 1.00 95.06 587 VAL A N 1
ATOM 4716 C CA . VAL A 1 587 ? 63.197 22.479 -61.435 1.00 95.06 587 VAL A CA 1
ATOM 4717 C C . VAL A 1 587 ? 62.740 23.795 -62.058 1.00 95.06 587 VAL A C 1
ATOM 4719 O O . VAL A 1 587 ? 63.162 24.090 -63.165 1.00 95.06 587 VAL A O 1
ATOM 4722 N N . GLU A 1 588 ? 61.998 24.626 -61.321 1.00 95.00 588 GLU A N 1
ATOM 4723 C CA . GLU A 1 588 ? 61.571 25.955 -61.786 1.00 95.00 588 GLU A CA 1
ATOM 4724 C C . GLU A 1 588 ? 62.772 26.828 -62.204 1.00 95.00 588 GLU A C 1
ATOM 4726 O O . GLU A 1 588 ? 62.753 27.423 -63.277 1.00 95.00 588 GLU A O 1
ATOM 4731 N N . GLY A 1 589 ? 63.861 26.840 -61.423 1.00 94.25 589 GLY A N 1
ATOM 4732 C CA . GLY A 1 589 ? 65.087 27.556 -61.801 1.00 94.25 589 GLY A CA 1
ATOM 4733 C C . GLY A 1 589 ? 65.790 26.984 -63.041 1.00 94.25 589 GLY A C 1
ATOM 4734 O O . GLY A 1 589 ? 66.304 27.738 -63.863 1.00 94.25 589 GLY A O 1
ATOM 4735 N N . LEU A 1 590 ? 65.794 25.658 -63.215 1.00 94.38 590 LEU A N 1
ATOM 4736 C CA . LEU A 1 590 ? 66.321 25.031 -64.432 1.00 94.38 590 LEU A CA 1
ATOM 4737 C C . LEU A 1 590 ? 65.453 25.349 -65.656 1.00 94.38 590 LEU A C 1
ATOM 4739 O O . LEU A 1 590 ? 65.999 25.561 -66.735 1.00 94.38 590 LEU A O 1
ATOM 4743 N N . ASP A 1 591 ? 64.131 25.409 -65.499 1.00 94.06 591 ASP A N 1
ATOM 4744 C CA . ASP A 1 591 ? 63.213 25.802 -66.568 1.00 94.06 591 ASP A CA 1
ATOM 4745 C C . ASP A 1 591 ? 63.449 27.264 -66.986 1.00 94.06 591 ASP A C 1
ATOM 4747 O O . ASP A 1 591 ? 63.490 27.562 -68.181 1.00 94.06 591 ASP A O 1
ATOM 4751 N N . GLU A 1 592 ? 63.684 28.174 -66.031 1.00 94.06 592 GLU A N 1
ATOM 4752 C CA . GLU A 1 592 ? 64.090 29.561 -66.311 1.00 94.06 592 GLU A CA 1
ATOM 4753 C C . GLU A 1 592 ? 65.411 29.627 -67.094 1.00 94.06 592 GLU A C 1
ATOM 4755 O O . GLU A 1 592 ? 65.503 30.348 -68.093 1.00 94.06 592 GLU A O 1
ATOM 4760 N N . ASP A 1 593 ? 66.418 28.843 -66.695 1.00 94.12 593 ASP A N 1
ATOM 4761 C CA . ASP A 1 593 ? 67.697 28.747 -67.404 1.00 94.12 593 ASP A CA 1
ATOM 4762 C C . ASP A 1 593 ? 67.520 28.197 -68.825 1.00 94.12 593 ASP A C 1
ATOM 4764 O O . ASP A 1 593 ? 68.103 28.728 -69.774 1.00 94.12 593 ASP A O 1
ATOM 4768 N N . VAL A 1 594 ? 66.702 27.154 -69.001 1.00 92.75 594 VAL A N 1
ATOM 4769 C CA . VAL A 1 594 ? 66.373 26.594 -70.319 1.00 92.75 594 VAL A CA 1
ATOM 4770 C C . VAL A 1 594 ? 65.712 27.657 -71.187 1.00 92.75 594 VAL A C 1
ATOM 4772 O O . VAL A 1 594 ? 66.187 27.897 -72.296 1.00 92.75 594 VAL A O 1
ATOM 4775 N N . LEU A 1 595 ? 64.696 28.357 -70.678 1.00 91.25 595 LEU A N 1
ATOM 4776 C CA . LEU A 1 595 ? 64.025 29.444 -71.395 1.00 91.25 595 LEU A CA 1
ATOM 4777 C C . LEU A 1 595 ? 65.000 30.568 -71.768 1.00 91.25 595 LEU A C 1
ATOM 4779 O O . LEU A 1 595 ? 64.960 31.092 -72.885 1.00 91.25 595 LEU A O 1
ATOM 4783 N N . PHE A 1 596 ? 65.919 30.925 -70.870 1.00 89.81 596 PHE A N 1
ATOM 4784 C CA . PHE A 1 596 ? 66.950 31.921 -71.143 1.00 89.81 596 PHE A CA 1
ATOM 4785 C C . PHE A 1 596 ? 67.901 31.465 -72.258 1.00 89.81 596 PHE A C 1
ATOM 4787 O O . PHE A 1 596 ? 68.190 32.230 -73.186 1.00 89.81 596 PHE A O 1
ATOM 4794 N N . LYS A 1 597 ? 68.358 30.208 -72.218 1.00 92.94 597 LYS A N 1
ATOM 4795 C CA . LYS A 1 597 ? 69.204 29.616 -73.266 1.00 92.94 597 LYS A CA 1
ATOM 4796 C C . LYS A 1 597 ? 68.461 29.494 -74.594 1.00 92.94 597 LYS A C 1
ATOM 4798 O O . LYS A 1 597 ? 69.041 29.811 -75.630 1.00 92.94 597 LYS A O 1
ATOM 4803 N N . GLU A 1 598 ? 67.187 29.119 -74.592 1.00 85.50 598 GLU A N 1
ATOM 4804 C CA . GLU A 1 598 ? 66.337 29.109 -75.786 1.00 85.50 598 GLU A CA 1
ATOM 4805 C C . GLU A 1 598 ? 66.172 30.512 -76.382 1.00 85.50 598 GLU A C 1
ATOM 4807 O O . GLU A 1 598 ? 66.259 30.676 -77.602 1.00 85.50 598 GLU A O 1
ATOM 4812 N N . GLY A 1 599 ? 66.017 31.541 -75.543 1.00 88.38 599 GLY A N 1
ATOM 4813 C CA . GLY A 1 599 ? 66.016 32.943 -75.961 1.00 88.38 599 GLY A CA 1
ATOM 4814 C C . GLY A 1 599 ? 67.322 33.347 -76.652 1.00 88.38 599 GLY A C 1
ATOM 4815 O O . GLY A 1 599 ? 67.292 33.893 -77.756 1.00 88.38 599 GLY A O 1
ATOM 4816 N N . GLN A 1 600 ? 68.476 33.005 -76.066 1.00 89.06 600 GLN A N 1
ATOM 4817 C CA . GLN A 1 600 ? 69.790 33.237 -76.687 1.00 89.06 600 GLN A CA 1
ATOM 4818 C C . GLN A 1 600 ? 69.941 32.501 -78.022 1.00 89.06 600 GLN A C 1
ATOM 4820 O O . GLN A 1 600 ? 70.377 33.091 -79.010 1.00 89.06 600 GLN A O 1
ATOM 4825 N N . ILE A 1 601 ? 69.550 31.225 -78.076 1.00 83.94 601 ILE A N 1
ATOM 4826 C CA . ILE A 1 601 ? 69.572 30.422 -79.305 1.00 83.94 601 ILE A CA 1
ATOM 4827 C C . ILE A 1 601 ? 68.676 31.056 -80.371 1.00 83.94 601 ILE A C 1
ATOM 4829 O O . ILE A 1 601 ? 69.043 31.076 -81.544 1.00 83.94 601 ILE A O 1
ATOM 4833 N N . THR A 1 602 ? 67.518 31.590 -79.985 1.00 84.81 602 THR A N 1
ATOM 4834 C CA . THR A 1 602 ? 66.595 32.268 -80.903 1.00 84.81 602 THR A CA 1
ATOM 4835 C C . THR A 1 602 ? 67.232 33.527 -81.492 1.00 84.81 602 THR A C 1
ATOM 4837 O O . THR A 1 602 ? 67.210 33.699 -82.708 1.00 84.81 602 THR A O 1
ATOM 4840 N N . ILE A 1 603 ? 67.896 34.344 -80.667 1.00 81.00 603 ILE A N 1
ATOM 4841 C CA . ILE A 1 603 ? 68.639 35.530 -81.124 1.00 81.00 603 ILE A CA 1
ATOM 4842 C C . ILE A 1 603 ? 69.771 35.135 -82.087 1.00 81.00 603 ILE A C 1
ATOM 4844 O O . ILE A 1 603 ? 69.909 35.731 -83.155 1.00 81.00 603 ILE A O 1
ATOM 4848 N N . LEU A 1 604 ? 70.557 34.106 -81.752 1.00 79.94 604 LEU A N 1
ATOM 4849 C CA . LEU A 1 604 ? 71.640 33.612 -82.613 1.00 79.94 604 LEU A CA 1
ATOM 4850 C C . LEU A 1 604 ? 71.112 33.045 -83.941 1.00 79.94 604 LEU A C 1
ATOM 4852 O O . LEU A 1 604 ? 71.701 33.283 -84.996 1.00 79.94 604 LEU A O 1
ATOM 4856 N N . LYS A 1 605 ? 69.978 32.333 -83.917 1.00 78.06 605 LYS A N 1
ATOM 4857 C CA . LYS A 1 605 ? 69.305 31.835 -85.127 1.00 78.06 605 LYS A CA 1
ATOM 4858 C C . LYS A 1 605 ? 68.806 32.970 -86.022 1.00 78.06 605 LYS A C 1
ATOM 4860 O O . LYS A 1 605 ? 68.890 32.839 -87.242 1.00 78.06 605 LYS A O 1
ATOM 4865 N N . ASP A 1 606 ? 68.309 34.062 -85.449 1.00 75.50 606 ASP A N 1
ATOM 4866 C CA . ASP A 1 606 ? 67.865 35.231 -86.215 1.00 75.50 606 ASP A CA 1
ATOM 4867 C C . ASP A 1 606 ? 69.044 36.031 -86.790 1.00 75.50 606 ASP A C 1
ATOM 4869 O O . ASP A 1 606 ? 68.956 36.519 -87.919 1.00 75.50 606 ASP A O 1
ATOM 4873 N N . ALA A 1 607 ? 70.179 36.091 -86.083 1.00 69.88 607 ALA A N 1
ATOM 4874 C CA . ALA A 1 607 ? 71.417 36.685 -86.593 1.00 69.88 607 ALA A CA 1
ATOM 4875 C C . ALA A 1 607 ? 71.979 35.924 -87.811 1.00 69.88 607 ALA A C 1
ATOM 4877 O O . ALA A 1 607 ? 72.459 36.544 -88.754 1.00 69.88 607 ALA A O 1
ATOM 4878 N N . LEU A 1 608 ? 71.854 34.592 -87.835 1.00 63.41 608 LEU A N 1
ATOM 4879 C CA . LEU A 1 608 ? 72.266 33.745 -88.966 1.00 63.41 608 LEU A CA 1
ATOM 4880 C C . LEU A 1 608 ? 71.309 33.798 -90.174 1.00 63.41 608 LEU A C 1
ATOM 4882 O O . LEU A 1 608 ? 71.670 33.339 -91.255 1.00 63.41 608 LEU A O 1
ATOM 4886 N N . LYS A 1 609 ? 70.089 34.334 -90.021 1.00 58.22 609 LYS A N 1
ATOM 4887 C CA . LYS A 1 609 ? 69.060 34.384 -91.081 1.00 58.22 609 LYS A CA 1
ATOM 4888 C C . LYS A 1 609 ? 69.079 35.649 -91.949 1.00 58.22 609 LYS A C 1
ATOM 4890 O O . LYS A 1 609 ? 68.275 35.738 -92.877 1.00 58.22 609 LYS A O 1
ATOM 4895 N N . LYS A 1 610 ? 69.965 36.616 -91.691 1.00 50.75 610 LYS A N 1
ATOM 4896 C CA . LYS A 1 610 ? 70.183 37.773 -92.580 1.00 50.75 610 LYS A CA 1
ATOM 4897 C C . LYS A 1 610 ? 71.435 37.561 -93.445 1.00 50.75 610 LYS A C 1
ATOM 4899 O O . LYS A 1 610 ? 72.459 37.163 -92.898 1.00 50.75 610 LYS A O 1
ATOM 4904 N N . PRO A 1 611 ? 71.390 37.833 -94.764 1.00 43.06 611 PRO A N 1
ATOM 4905 C CA . PRO A 1 611 ? 72.582 37.783 -95.603 1.00 43.06 611 PRO A CA 1
ATOM 4906 C C . PRO A 1 611 ? 73.551 38.910 -95.216 1.00 43.06 611 PRO A C 1
ATOM 4908 O O . PRO A 1 611 ? 73.136 40.042 -94.964 1.00 43.06 611 PRO A O 1
ATOM 4911 N N . PHE A 1 612 ? 74.837 38.569 -95.145 1.00 39.41 612 PHE A N 1
ATOM 4912 C CA . PHE A 1 612 ? 75.941 39.503 -94.956 1.00 39.41 612 PHE A CA 1
ATOM 4913 C C . PHE A 1 612 ? 76.007 40.472 -96.143 1.00 39.41 612 PHE A C 1
ATOM 4915 O O . PHE A 1 612 ? 76.277 40.033 -97.257 1.00 39.41 612 PHE A O 1
ATOM 4922 N N . ASP A 1 613 ? 75.816 41.768 -95.892 1.00 36.47 613 ASP A N 1
ATOM 4923 C CA . ASP A 1 613 ? 76.217 42.838 -96.809 1.00 36.47 613 ASP A CA 1
ATOM 4924 C C . ASP A 1 613 ? 77.331 43.641 -96.123 1.00 36.47 613 ASP A C 1
ATOM 4926 O O . ASP A 1 613 ? 77.115 44.441 -95.208 1.00 36.47 613 ASP A O 1
ATOM 4930 N N . LEU A 1 614 ? 78.567 43.313 -96.499 1.00 49.53 614 LEU A N 1
ATOM 4931 C CA . LEU A 1 614 ? 79.777 44.056 -96.168 1.00 49.53 614 LEU A CA 1
ATOM 4932 C C . LEU A 1 614 ? 79.773 45.310 -97.038 1.00 49.53 614 LEU A C 1
ATOM 4934 O O . LEU A 1 614 ? 79.959 45.169 -98.237 1.00 49.53 614 LEU A O 1
ATOM 4938 N N . LEU A 1 615 ? 79.542 46.488 -96.447 1.00 41.25 615 LEU A N 1
ATOM 4939 C CA . LEU A 1 615 ? 80.090 47.811 -96.809 1.00 41.25 615 LEU A CA 1
ATOM 4940 C C . LEU A 1 615 ? 79.182 48.926 -96.250 1.00 41.25 615 LEU A C 1
ATOM 4942 O O . LEU A 1 615 ? 78.359 49.493 -96.963 1.00 41.25 615 LEU A O 1
ATOM 4946 N N . SER A 1 616 ? 79.359 49.271 -94.970 1.00 37.38 616 SER A N 1
ATOM 4947 C CA . SER A 1 616 ? 79.504 50.661 -94.493 1.00 37.38 616 SER A CA 1
ATOM 4948 C C . SER A 1 616 ? 79.698 50.703 -92.972 1.00 37.38 616 SER A C 1
ATOM 4950 O O . SER A 1 616 ? 78.940 50.130 -92.197 1.00 37.38 616 SER A O 1
ATOM 4952 N N . SER A 1 617 ? 80.781 51.373 -92.593 1.00 32.47 617 SER A N 1
ATOM 4953 C CA . SER A 1 617 ? 81.296 51.664 -91.247 1.00 32.47 617 SER A CA 1
ATOM 4954 C C . SER A 1 617 ? 80.607 52.940 -90.668 1.00 32.47 617 SER A C 1
ATOM 4956 O O . SER A 1 617 ? 79.794 53.529 -91.375 1.00 32.47 617 SER A O 1
ATOM 4958 N N . PRO A 1 618 ? 80.941 53.477 -89.474 1.00 54.72 618 PRO A N 1
ATOM 4959 C CA . PRO A 1 618 ? 80.551 52.952 -88.158 1.00 54.72 618 PRO A CA 1
ATOM 4960 C C . PRO A 1 618 ? 80.029 54.045 -87.159 1.00 54.72 618 PRO A C 1
ATOM 4962 O O . PRO A 1 618 ? 80.280 55.229 -87.360 1.00 54.72 618 PRO A O 1
ATOM 4965 N N . ILE A 1 619 ? 79.452 53.609 -86.014 1.00 34.78 619 ILE A N 1
ATOM 4966 C CA . ILE A 1 619 ? 79.405 54.296 -84.674 1.00 34.78 619 ILE A CA 1
ATOM 4967 C C . ILE A 1 619 ? 78.439 55.520 -84.528 1.00 34.78 619 ILE A C 1
ATOM 4969 O O . ILE A 1 619 ? 78.144 56.148 -85.539 1.00 34.78 619 ILE A O 1
ATOM 4973 N N . PRO A 1 620 ? 77.955 55.950 -83.321 1.00 49.00 620 PRO A N 1
ATOM 4974 C CA . PRO A 1 620 ? 77.995 55.394 -81.947 1.00 49.00 620 PRO A CA 1
ATOM 4975 C C . PRO A 1 620 ? 76.628 55.234 -81.225 1.00 49.00 620 PRO A C 1
ATOM 4977 O O . PRO A 1 620 ? 75.608 55.806 -81.592 1.00 49.00 620 PRO A O 1
ATOM 4980 N N . ALA A 1 621 ? 76.707 54.494 -80.112 1.00 43.25 621 ALA A N 1
ATOM 4981 C CA . ALA A 1 621 ? 75.925 54.529 -78.869 1.00 43.25 621 ALA A CA 1
ATOM 4982 C C . ALA A 1 621 ? 74.922 55.674 -78.637 1.00 43.25 621 ALA A C 1
ATOM 4984 O O . ALA A 1 621 ? 75.314 56.831 -78.720 1.00 43.25 621 ALA A O 1
ATOM 4985 N N . VAL A 1 622 ? 73.729 55.340 -78.118 1.00 34.25 622 VAL A N 1
ATOM 4986 C CA . VAL A 1 622 ? 73.067 56.139 -77.071 1.00 34.25 622 VAL A CA 1
ATOM 4987 C C . VAL A 1 622 ? 72.273 55.225 -76.132 1.00 34.25 622 VAL A C 1
ATOM 4989 O O . VAL A 1 622 ? 71.437 54.422 -76.542 1.00 34.25 622 VAL A O 1
ATOM 4992 N N . ASP A 1 623 ? 72.624 55.374 -74.865 1.00 36.19 623 ASP A N 1
ATOM 4993 C CA . ASP A 1 623 ? 71.987 54.907 -73.646 1.00 36.19 623 ASP A CA 1
ATOM 4994 C C . ASP A 1 623 ? 70.616 55.587 -73.432 1.00 36.19 623 ASP A C 1
ATOM 4996 O O . ASP A 1 623 ? 70.440 56.754 -73.766 1.00 36.19 623 ASP A O 1
ATOM 5000 N N . GLY A 1 624 ? 69.658 54.879 -72.831 1.00 41.94 624 GLY A N 1
ATOM 5001 C CA . GLY A 1 624 ? 68.395 55.450 -72.347 1.00 41.94 624 GLY A CA 1
ATOM 5002 C C . GLY A 1 624 ? 67.270 55.621 -73.376 1.00 41.94 624 GLY A C 1
ATOM 5003 O O . GLY A 1 624 ? 67.317 56.506 -74.210 1.00 41.94 624 GLY A O 1
ATOM 5004 N N . VAL A 1 625 ? 66.202 54.822 -73.241 1.00 38.50 625 VAL A N 1
ATOM 5005 C CA . VAL A 1 625 ? 64.809 55.286 -73.043 1.00 38.50 625 VAL A CA 1
ATOM 5006 C C . VAL A 1 625 ? 64.032 54.102 -72.453 1.00 38.50 625 VAL A C 1
ATOM 5008 O O . VAL A 1 625 ? 63.414 53.298 -73.151 1.00 38.50 625 VAL A O 1
ATOM 5011 N N . VAL A 1 626 ? 64.069 53.991 -71.126 1.00 45.41 626 VAL A N 1
ATOM 5012 C CA . VAL A 1 626 ? 62.954 53.410 -70.376 1.00 45.41 626 VAL A CA 1
ATOM 5013 C C . VAL A 1 626 ? 61.780 54.379 -70.511 1.00 45.41 626 VAL A C 1
ATOM 5015 O O . VAL A 1 626 ? 61.968 55.588 -70.433 1.00 45.41 626 VAL A O 1
ATOM 5018 N N . ASN A 1 627 ? 60.579 53.823 -70.667 1.00 52.22 627 ASN A N 1
ATOM 5019 C CA . ASN A 1 627 ? 59.293 54.518 -70.676 1.00 52.22 627 ASN A CA 1
ATOM 5020 C C . ASN A 1 627 ? 59.060 55.470 -71.851 1.00 52.22 627 ASN A C 1
ATOM 5022 O O . ASN A 1 627 ? 59.423 56.631 -71.795 1.00 52.22 627 ASN A O 1
ATOM 5026 N N . PHE A 1 628 ? 58.359 54.976 -72.878 1.00 47.50 628 PHE A N 1
ATOM 5027 C CA . PHE A 1 628 ? 57.065 55.545 -73.311 1.00 47.50 628 PHE A CA 1
ATOM 5028 C C . PHE A 1 628 ? 56.430 54.784 -74.500 1.00 47.50 628 PHE A C 1
ATOM 5030 O O . PHE A 1 628 ? 55.767 55.396 -75.320 1.00 47.50 628 PHE A O 1
ATOM 5037 N N . LYS A 1 629 ? 56.580 53.451 -74.647 1.00 51.78 629 LYS A N 1
ATOM 5038 C CA . LYS A 1 629 ? 55.837 52.679 -75.686 1.00 51.78 629 LYS A CA 1
ATOM 5039 C C . LYS A 1 629 ? 55.367 51.272 -75.281 1.00 51.78 629 LYS A C 1
ATOM 5041 O O . LYS A 1 629 ? 55.008 50.464 -76.134 1.00 51.78 629 LYS A O 1
ATOM 5046 N N . PHE A 1 630 ? 55.296 50.964 -73.987 1.00 49.66 630 PHE A N 1
ATOM 5047 C CA . PHE A 1 630 ? 54.789 49.660 -73.526 1.00 49.66 630 PHE A CA 1
ATOM 5048 C C . PHE A 1 630 ? 53.273 49.421 -73.757 1.00 49.66 630 PHE A C 1
ATOM 5050 O O . PHE A 1 630 ? 52.897 48.278 -74.022 1.00 49.66 630 PHE A O 1
ATOM 5057 N N . PRO A 1 631 ? 52.385 50.442 -73.778 1.00 54.62 631 PRO A N 1
ATOM 5058 C CA . PRO A 1 631 ? 50.962 50.208 -74.059 1.00 54.62 631 PRO A CA 1
ATOM 5059 C C . PRO A 1 631 ? 50.661 49.881 -75.532 1.00 54.62 631 PRO A C 1
ATOM 5061 O O . PRO A 1 631 ? 49.705 49.167 -75.831 1.00 54.62 631 PRO A O 1
ATOM 5064 N N . GLU A 1 632 ? 51.458 50.396 -76.473 1.00 56.38 632 GLU A N 1
ATOM 5065 C CA . GLU A 1 632 ? 51.241 50.191 -77.913 1.00 56.38 632 GLU A CA 1
ATOM 5066 C C . GLU A 1 632 ? 51.857 48.892 -78.419 1.00 56.38 632 GLU A C 1
ATOM 5068 O O . GLU A 1 632 ? 51.222 48.194 -79.207 1.00 56.38 632 GLU A O 1
ATOM 5073 N N . VAL A 1 633 ? 53.024 48.500 -77.900 1.00 62.88 633 VAL A N 1
ATOM 5074 C CA . VAL A 1 633 ? 53.599 47.175 -78.172 1.00 62.88 633 VAL A CA 1
ATOM 5075 C C . VAL A 1 633 ? 52.750 46.083 -77.518 1.00 62.88 633 VAL A C 1
ATOM 5077 O O . VAL A 1 633 ? 52.486 45.069 -78.158 1.00 62.88 633 VAL A O 1
ATOM 5080 N N . GLY A 1 634 ? 52.215 46.320 -76.313 1.00 60.28 634 GLY A N 1
ATOM 5081 C CA . GLY A 1 634 ? 51.233 45.436 -75.680 1.00 60.28 634 GLY A CA 1
ATOM 5082 C C . GLY A 1 634 ? 49.960 45.275 -76.517 1.00 60.28 634 GLY A C 1
ATOM 5083 O O . GLY A 1 634 ? 49.536 44.151 -76.771 1.00 60.28 634 GLY A O 1
ATOM 5084 N N . ARG A 1 635 ? 49.389 46.371 -77.042 1.00 60.09 635 ARG A N 1
ATOM 5085 C CA . ARG A 1 635 ? 48.219 46.312 -77.941 1.00 60.09 635 ARG A CA 1
ATOM 5086 C C . ARG A 1 635 ? 48.522 45.651 -79.285 1.00 60.09 635 ARG A C 1
ATOM 5088 O O . ARG A 1 635 ? 47.679 44.915 -79.789 1.00 60.09 635 ARG A O 1
ATOM 5095 N N . LEU A 1 636 ? 49.700 45.871 -79.867 1.00 67.25 636 LEU A N 1
ATOM 5096 C CA . LEU A 1 636 ? 50.103 45.240 -81.127 1.00 67.25 636 LEU A CA 1
ATOM 5097 C C . LEU A 1 636 ? 50.438 43.754 -80.956 1.00 67.25 636 LEU A C 1
ATOM 5099 O O . LEU A 1 636 ? 50.106 42.965 -81.839 1.00 67.25 636 LEU A O 1
ATOM 5103 N N . LEU A 1 637 ? 51.017 43.348 -79.822 1.00 64.56 637 LEU A N 1
ATOM 5104 C CA . LEU A 1 637 ? 51.213 41.941 -79.471 1.00 64.56 637 LEU A CA 1
ATOM 5105 C C . LEU A 1 637 ? 49.877 41.250 -79.209 1.00 64.56 637 LEU A C 1
ATOM 5107 O O . LEU A 1 637 ? 49.667 40.180 -79.769 1.00 64.56 637 LEU A O 1
ATOM 5111 N N . LEU A 1 638 ? 48.949 41.888 -78.482 1.00 63.19 638 LEU A N 1
ATOM 5112 C CA . LEU A 1 638 ? 47.593 41.368 -78.281 1.00 63.19 638 LEU A CA 1
ATOM 5113 C C . LEU A 1 638 ? 46.833 41.259 -79.612 1.00 63.19 638 LEU A C 1
ATOM 5115 O O . LEU A 1 638 ? 46.158 40.272 -79.872 1.00 63.19 638 LEU A O 1
ATOM 5119 N N . ARG A 1 639 ? 46.982 42.237 -80.514 1.00 62.56 639 ARG A N 1
ATOM 5120 C CA . ARG A 1 639 ? 46.354 42.196 -81.843 1.00 62.56 639 ARG A CA 1
ATOM 5121 C C . ARG A 1 639 ? 47.002 41.144 -82.747 1.00 62.56 639 ARG A C 1
ATOM 5123 O O . ARG A 1 639 ? 46.298 40.496 -83.510 1.00 62.56 639 ARG A O 1
ATOM 5130 N N . ARG A 1 640 ? 48.314 40.907 -82.638 1.00 66.50 640 ARG A N 1
ATOM 5131 C CA . ARG A 1 640 ? 49.038 39.876 -83.404 1.00 66.50 640 ARG A CA 1
ATOM 5132 C C . ARG A 1 640 ? 48.864 38.461 -82.845 1.00 66.50 640 ARG A C 1
ATOM 5134 O O . ARG A 1 640 ? 48.994 37.514 -83.619 1.00 66.50 640 ARG A O 1
ATOM 5141 N N . THR A 1 641 ? 48.571 38.288 -81.557 1.00 59.12 641 THR A N 1
ATOM 5142 C CA . THR A 1 641 ? 48.113 37.005 -81.001 1.00 59.12 641 THR A CA 1
ATOM 5143 C C . THR A 1 641 ? 46.653 36.762 -81.371 1.00 59.12 641 THR A C 1
ATOM 5145 O O . THR A 1 641 ? 46.360 35.711 -81.925 1.00 59.12 641 THR A O 1
ATOM 5148 N N . VAL A 1 642 ? 45.761 37.747 -81.229 1.00 59.25 642 VAL A N 1
ATOM 5149 C CA . VAL A 1 642 ? 44.344 37.619 -81.630 1.00 59.25 642 VAL A CA 1
ATOM 5150 C C . VAL A 1 642 ? 44.184 37.330 -83.131 1.00 59.25 642 VAL A C 1
ATOM 5152 O O . VAL A 1 642 ? 43.418 36.443 -83.495 1.00 59.25 642 VAL A O 1
ATOM 5155 N N . LEU A 1 643 ? 44.956 37.977 -84.014 1.00 60.56 643 LEU A N 1
ATOM 5156 C CA . LEU A 1 643 ? 44.960 37.665 -85.455 1.00 60.56 643 LEU A CA 1
ATOM 5157 C C . LEU A 1 643 ? 45.576 36.285 -85.770 1.00 60.56 643 LEU A C 1
ATOM 5159 O O . LEU A 1 643 ? 45.194 35.666 -86.758 1.00 60.56 643 LEU A O 1
ATOM 5163 N N . ARG A 1 644 ? 46.492 35.764 -84.934 1.00 56.69 644 ARG A N 1
ATOM 5164 C CA . ARG A 1 644 ? 47.028 34.390 -85.064 1.00 56.69 644 ARG A CA 1
ATOM 5165 C C . ARG A 1 644 ? 46.082 33.307 -84.532 1.00 56.69 644 ARG A C 1
ATOM 5167 O O . ARG A 1 644 ? 46.253 32.152 -84.902 1.00 56.69 644 ARG A O 1
ATOM 5174 N N . PHE A 1 645 ? 45.083 33.673 -83.728 1.00 54.31 645 PHE A N 1
ATOM 5175 C CA . PHE A 1 645 ? 44.047 32.768 -83.212 1.00 54.31 645 PHE A CA 1
ATOM 5176 C C . PHE A 1 645 ? 42.674 32.950 -83.887 1.00 54.31 645 PHE A C 1
ATOM 5178 O O . PHE A 1 645 ? 41.737 32.224 -83.576 1.00 54.31 645 PHE A O 1
ATOM 5185 N N . GLN A 1 646 ? 42.555 33.838 -84.881 1.00 52.38 646 GLN A N 1
ATOM 5186 C CA . GLN A 1 646 ? 41.305 34.091 -85.615 1.00 52.38 646 GLN A CA 1
ATOM 5187 C C . GLN A 1 646 ? 40.820 32.928 -86.500 1.00 52.38 646 GLN A C 1
ATOM 5189 O O . GLN A 1 646 ? 39.709 32.983 -87.016 1.00 52.38 646 GLN A O 1
ATOM 5194 N N . GLY A 1 647 ? 41.624 31.872 -86.664 1.00 54.00 647 GLY A N 1
ATOM 5195 C CA . GLY A 1 647 ? 41.250 30.662 -87.400 1.00 54.00 647 GLY A CA 1
ATOM 5196 C C . GLY A 1 647 ? 41.088 29.408 -86.540 1.00 54.00 647 GLY A C 1
ATOM 5197 O O . GLY A 1 647 ? 40.898 28.333 -87.104 1.00 54.00 647 GLY A O 1
ATOM 5198 N N . HIS A 1 648 ? 41.228 29.482 -85.211 1.00 53.31 648 HIS A N 1
ATOM 5199 C CA . HIS A 1 648 ? 41.159 28.310 -84.327 1.00 53.31 648 HIS A CA 1
ATOM 5200 C C . HIS A 1 648 ? 40.147 28.569 -83.207 1.00 53.31 648 HIS A C 1
ATOM 5202 O O . HIS A 1 648 ? 40.439 29.255 -82.231 1.00 53.31 648 HIS A O 1
ATOM 5208 N N . ALA A 1 649 ? 38.943 28.013 -83.352 1.00 48.44 649 ALA A N 1
ATOM 5209 C CA . ALA A 1 649 ? 37.973 27.954 -82.266 1.00 48.44 649 ALA A CA 1
ATOM 5210 C C . ALA A 1 649 ? 38.558 27.119 -81.113 1.00 48.44 649 ALA A C 1
ATOM 5212 O O . ALA A 1 649 ? 38.992 25.988 -81.332 1.00 48.44 649 ALA A O 1
ATOM 5213 N N . ALA A 1 650 ? 38.569 27.657 -79.891 1.00 56.19 650 ALA A N 1
ATOM 5214 C CA . ALA A 1 650 ? 39.104 26.964 -78.713 1.00 56.19 650 ALA A CA 1
ATOM 5215 C C . ALA A 1 650 ? 38.282 25.717 -78.305 1.00 56.19 650 ALA A C 1
ATOM 5217 O O . ALA A 1 650 ? 38.746 24.925 -77.491 1.00 56.19 650 ALA A O 1
ATOM 5218 N N . MET A 1 651 ? 37.099 25.506 -78.905 1.00 43.88 651 MET A N 1
ATOM 5219 C CA . MET A 1 651 ? 36.299 24.277 -78.829 1.00 43.88 651 MET A CA 1
ATOM 5220 C C . MET A 1 651 ? 35.587 24.002 -80.166 1.00 43.88 651 MET A C 1
ATOM 5222 O O . MET A 1 651 ? 35.162 24.930 -80.856 1.00 43.88 651 MET A O 1
ATOM 5226 N N . ARG A 1 652 ? 35.452 22.720 -80.546 1.00 50.06 652 ARG A N 1
ATOM 5227 C CA . ARG A 1 652 ? 34.598 22.286 -81.672 1.00 50.06 652 ARG A CA 1
ATOM 5228 C C . ARG A 1 652 ? 33.116 22.551 -81.329 1.00 50.06 652 ARG A C 1
ATOM 5230 O O . ARG A 1 652 ? 32.750 22.302 -80.185 1.00 50.06 652 ARG A O 1
ATOM 5237 N N . PRO A 1 653 ? 32.236 22.898 -82.295 1.00 51.78 653 PRO A N 1
ATOM 5238 C CA . PRO A 1 653 ? 30.789 23.093 -82.070 1.00 51.78 653 PRO A CA 1
ATOM 5239 C C . PRO A 1 653 ? 30.018 21.854 -81.573 1.00 51.78 653 PRO A C 1
ATOM 5241 O O . PRO A 1 653 ? 28.809 21.912 -81.403 1.00 51.78 653 PRO A O 1
ATOM 5244 N N . SER A 1 654 ? 30.694 20.718 -81.387 1.00 50.12 654 SER A N 1
ATOM 5245 C CA . SER A 1 654 ? 30.136 19.464 -80.874 1.00 50.12 654 SER A CA 1
ATOM 5246 C C . SER A 1 654 ? 30.430 19.227 -79.385 1.00 50.12 654 SER A C 1
ATOM 5248 O O . SER A 1 654 ? 30.180 18.134 -78.888 1.00 50.12 654 SER A O 1
ATOM 5250 N N . LEU A 1 655 ? 31.022 20.202 -78.691 1.00 52.88 655 LEU A N 1
ATOM 5251 C CA . LEU A 1 655 ? 31.227 20.204 -77.241 1.00 52.88 655 LEU A CA 1
ATOM 5252 C C . LEU A 1 655 ? 30.593 21.479 -76.691 1.00 52.88 655 LEU A C 1
ATOM 5254 O O . LEU A 1 655 ? 31.250 22.500 -76.506 1.00 52.88 655 LEU A O 1
ATOM 5258 N N . ASP A 1 656 ? 29.282 21.395 -76.518 1.00 51.62 656 ASP A N 1
ATOM 5259 C CA . ASP A 1 656 ? 28.460 22.382 -75.837 1.00 51.62 656 ASP A CA 1
ATOM 5260 C C . ASP A 1 656 ? 28.739 22.291 -74.324 1.00 51.62 656 ASP A C 1
ATOM 5262 O O . ASP A 1 656 ? 28.506 21.232 -73.726 1.00 51.62 656 ASP A O 1
ATOM 5266 N N . PRO A 1 657 ? 29.295 23.326 -73.673 1.00 56.19 657 PRO A N 1
ATOM 5267 C CA . PRO A 1 657 ? 29.250 23.399 -72.227 1.00 56.19 657 PRO A CA 1
ATOM 5268 C C . PRO A 1 657 ? 27.800 23.704 -71.850 1.00 56.19 657 PRO A C 1
ATOM 5270 O O . PRO A 1 657 ? 27.379 24.849 -71.954 1.00 56.19 657 PRO A O 1
ATOM 5273 N N . VAL A 1 658 ? 27.072 22.649 -71.469 1.00 58.28 658 VAL A N 1
ATOM 5274 C CA . VAL A 1 658 ? 25.797 22.623 -70.729 1.00 58.28 658 VAL A CA 1
ATOM 5275 C C . VAL A 1 658 ? 25.210 24.022 -70.471 1.00 58.28 658 VAL A C 1
ATOM 5277 O O . VAL A 1 658 ? 25.802 24.797 -69.713 1.00 58.28 658 VAL A O 1
ATOM 5280 N N . GLU A 1 659 ? 24.048 24.327 -71.075 1.00 58.94 659 GLU A N 1
ATOM 5281 C CA . GLU A 1 659 ? 23.323 25.593 -70.879 1.00 58.94 659 GLU A CA 1
ATOM 5282 C C . GLU A 1 659 ? 23.331 26.008 -69.390 1.00 58.94 659 GLU A C 1
ATOM 5284 O O . GLU A 1 659 ? 23.160 25.155 -68.518 1.00 58.94 659 GLU A O 1
ATOM 5289 N N . PRO A 1 660 ? 23.437 27.307 -69.046 1.00 56.12 660 PRO A N 1
ATOM 5290 C CA . PRO A 1 660 ? 23.532 27.783 -67.654 1.00 56.12 660 PRO A CA 1
ATOM 5291 C C . PRO A 1 660 ? 22.328 27.427 -66.754 1.00 56.12 660 PRO A C 1
ATOM 5293 O O . PRO A 1 660 ? 22.319 27.755 -65.571 1.00 56.12 660 PRO A O 1
ATOM 5296 N N . LYS A 1 661 ? 21.310 26.759 -67.301 1.00 52.53 661 LYS A N 1
ATOM 5297 C CA . LYS A 1 661 ? 20.140 26.215 -66.603 1.00 52.53 661 LYS A CA 1
ATOM 5298 C C . LYS A 1 661 ? 20.389 24.808 -66.035 1.00 52.53 661 LYS A C 1
ATOM 5300 O O . LYS A 1 661 ? 19.715 24.425 -65.087 1.00 52.53 661 LYS A O 1
ATOM 5305 N N . ASP A 1 662 ? 21.381 24.096 -66.571 1.00 55.41 662 ASP A N 1
ATOM 5306 C CA . ASP A 1 662 ? 21.725 22.704 -66.252 1.00 55.41 662 ASP A CA 1
ATOM 5307 C C . ASP A 1 662 ? 23.068 22.588 -65.490 1.00 55.41 662 ASP A C 1
ATOM 5309 O O . ASP A 1 662 ? 23.578 21.497 -65.223 1.00 55.41 662 ASP A O 1
ATOM 5313 N N . GLN A 1 663 ? 23.644 23.722 -65.075 1.00 53.16 663 GLN A N 1
ATOM 5314 C CA . GLN A 1 663 ? 24.813 23.788 -64.197 1.00 53.16 663 GLN A CA 1
ATOM 5315 C C . GLN A 1 663 ? 24.393 23.590 -62.725 1.00 53.16 663 GLN A C 1
ATOM 5317 O O . GLN A 1 663 ? 24.129 24.541 -61.993 1.00 53.16 663 GLN A O 1
ATOM 5322 N N . LEU A 1 664 ? 24.338 22.340 -62.255 1.00 54.19 664 LEU A N 1
ATOM 5323 C CA . LEU A 1 664 ? 24.184 22.040 -60.826 1.00 54.19 664 LEU A CA 1
ATOM 5324 C C . LEU A 1 664 ? 25.526 22.201 -60.096 1.00 54.19 664 LEU A C 1
ATOM 5326 O O . LEU A 1 664 ? 26.285 21.251 -59.920 1.00 54.19 664 LEU A O 1
ATOM 5330 N N . THR A 1 665 ? 25.826 23.409 -59.627 1.00 41.88 665 THR A N 1
ATOM 5331 C CA . THR A 1 665 ? 26.864 23.615 -58.607 1.00 41.88 665 THR A CA 1
ATOM 5332 C C . THR A 1 665 ? 26.319 23.235 -57.234 1.00 41.88 665 THR A C 1
ATOM 5334 O O . THR A 1 665 ? 25.527 23.972 -56.648 1.00 41.88 665 THR A O 1
ATOM 5337 N N . HIS A 1 666 ? 26.756 22.104 -56.679 1.00 48.72 666 HIS A N 1
ATOM 5338 C CA . HIS A 1 666 ? 26.567 21.818 -55.257 1.00 48.72 666 HIS A CA 1
ATOM 5339 C C . HIS A 1 666 ? 27.562 22.646 -54.436 1.00 48.72 666 HIS A C 1
ATOM 5341 O O . HIS A 1 666 ? 28.666 22.203 -54.131 1.00 48.72 666 HIS A O 1
ATOM 5347 N N . GLN A 1 667 ? 27.175 23.871 -54.078 1.00 40.12 667 GLN A N 1
ATOM 5348 C CA . GLN A 1 667 ? 27.783 24.551 -52.938 1.00 40.12 667 GLN A CA 1
ATOM 5349 C C . GLN A 1 667 ? 27.177 23.959 -51.663 1.00 40.12 667 GLN A C 1
ATOM 5351 O O . GLN A 1 667 ? 26.010 24.185 -51.352 1.00 40.12 667 GLN A O 1
ATOM 5356 N N . LEU A 1 668 ? 27.966 23.174 -50.929 1.00 46.84 668 LEU A N 1
ATOM 5357 C CA . LEU A 1 668 ? 27.606 22.736 -49.584 1.00 46.84 668 LEU A CA 1
ATOM 5358 C C . LEU A 1 668 ? 27.757 23.922 -48.624 1.00 46.84 668 LEU A C 1
ATOM 5360 O O . LEU A 1 668 ? 28.836 24.177 -48.092 1.00 46.84 668 LEU A O 1
ATOM 5364 N N . SER A 1 669 ? 26.672 24.662 -48.407 1.00 46.28 669 SER A N 1
ATOM 5365 C CA . SER A 1 669 ? 26.541 25.546 -47.249 1.00 46.28 669 SER A CA 1
ATOM 5366 C C . SER A 1 669 ? 26.114 24.722 -46.030 1.00 46.28 669 SER A C 1
ATOM 5368 O O . SER A 1 669 ? 25.128 23.992 -46.083 1.00 46.28 669 SER A O 1
ATOM 5370 N N . LEU A 1 670 ? 26.836 24.865 -44.913 1.00 46.25 670 LEU A N 1
ATOM 5371 C CA . LEU A 1 670 ? 26.570 24.239 -43.603 1.00 46.25 670 LEU A CA 1
ATOM 5372 C C . LEU A 1 670 ? 25.318 24.815 -42.893 1.00 46.25 670 LEU A C 1
ATOM 5374 O O . LEU A 1 670 ? 25.327 25.039 -41.685 1.00 46.25 670 LEU A O 1
ATOM 5378 N N . HIS A 1 671 ? 24.251 25.116 -43.638 1.00 50.03 671 HIS A N 1
ATOM 5379 C CA . HIS A 1 671 ? 23.034 25.729 -43.092 1.00 50.03 671 HIS A CA 1
ATOM 5380 C C . HIS A 1 671 ? 21.724 25.240 -43.729 1.00 50.03 671 HIS A C 1
ATOM 5382 O O . HIS A 1 671 ? 20.713 25.932 -43.659 1.00 50.03 671 HIS A O 1
ATOM 5388 N N . ASN A 1 672 ? 21.726 24.058 -44.348 1.00 39.78 672 ASN A N 1
ATOM 5389 C CA . ASN A 1 672 ? 20.500 23.460 -44.871 1.00 39.78 672 ASN A CA 1
ATOM 5390 C C . ASN A 1 672 ? 19.889 22.521 -43.823 1.00 39.78 672 ASN A C 1
ATOM 5392 O O . ASN A 1 672 ? 20.497 21.513 -43.461 1.00 39.78 672 ASN A O 1
ATOM 5396 N N . ASP A 1 673 ? 18.691 22.873 -43.349 1.00 55.31 673 ASP A N 1
ATOM 5397 C CA . ASP A 1 673 ? 17.829 22.002 -42.549 1.00 55.31 673 ASP A CA 1
ATOM 5398 C C . ASP A 1 673 ? 17.552 20.681 -43.294 1.00 55.31 673 ASP A C 1
ATOM 5400 O O . ASP A 1 673 ? 17.414 20.681 -44.522 1.00 55.31 673 ASP A O 1
ATOM 5404 N N . PRO A 1 674 ? 17.465 19.542 -42.584 1.00 48.69 674 PRO A N 1
ATOM 5405 C CA . PRO A 1 674 ? 17.327 18.234 -43.208 1.00 48.69 674 PRO A CA 1
ATOM 5406 C C . PRO A 1 674 ? 16.012 18.112 -43.989 1.00 48.69 674 PRO A C 1
ATOM 5408 O O . PRO A 1 674 ? 14.922 18.352 -43.458 1.00 48.69 674 PRO A O 1
ATOM 5411 N N . ASP A 1 675 ? 16.130 17.674 -45.247 1.00 45.56 675 ASP A N 1
ATOM 5412 C CA . ASP A 1 675 ? 15.025 17.332 -46.143 1.00 45.56 675 ASP A CA 1
ATOM 5413 C C . ASP A 1 675 ? 14.092 16.297 -45.489 1.00 45.56 675 ASP A C 1
ATOM 5415 O O . ASP A 1 675 ? 14.279 15.084 -45.561 1.00 45.56 675 ASP A O 1
ATOM 5419 N N . THR A 1 676 ? 13.016 16.782 -44.874 1.00 55.28 676 THR A N 1
ATOM 5420 C CA . THR A 1 676 ? 11.944 15.980 -44.256 1.00 55.28 676 THR A CA 1
ATOM 5421 C C . THR A 1 676 ? 10.931 15.461 -45.287 1.00 55.28 676 THR A C 1
ATOM 5423 O O . THR A 1 676 ? 9.886 14.912 -44.940 1.00 55.28 676 THR A O 1
ATOM 5426 N N . LYS A 1 677 ? 11.248 15.591 -46.583 1.00 53.00 677 LYS A N 1
ATOM 5427 C CA . LYS A 1 677 ? 10.358 15.322 -47.724 1.00 53.00 677 LYS A CA 1
ATOM 5428 C C . LYS A 1 677 ? 10.030 13.836 -47.949 1.00 53.00 677 LYS A C 1
ATOM 5430 O O . LYS A 1 677 ? 9.174 13.535 -48.775 1.00 53.00 677 LYS A O 1
ATOM 5435 N N . LEU A 1 678 ? 10.666 12.920 -47.214 1.00 45.88 678 LEU A N 1
ATOM 5436 C CA . LEU A 1 678 ? 10.422 11.469 -47.282 1.00 45.88 678 LEU A CA 1
ATOM 5437 C C . LEU A 1 678 ? 9.655 10.902 -46.071 1.00 45.88 678 LEU A C 1
ATOM 5439 O O . LEU A 1 678 ? 9.326 9.721 -46.068 1.00 45.88 678 LEU A O 1
ATOM 5443 N N . ASN A 1 679 ? 9.305 11.730 -45.079 1.00 42.00 679 ASN A N 1
ATOM 5444 C CA . ASN A 1 679 ? 8.622 11.295 -43.853 1.00 42.00 679 ASN A CA 1
ATOM 5445 C C . ASN A 1 679 ? 7.140 11.700 -43.821 1.00 42.00 679 ASN A C 1
ATOM 5447 O O . ASN A 1 679 ? 6.674 12.319 -42.868 1.00 42.00 679 ASN A O 1
ATOM 5451 N N . VAL A 1 680 ? 6.377 11.350 -44.860 1.00 52.56 680 VAL A N 1
ATOM 5452 C CA . VAL A 1 680 ? 4.912 11.494 -44.832 1.00 52.56 680 VAL A CA 1
ATOM 5453 C C . VAL A 1 680 ? 4.268 10.197 -45.311 1.00 52.56 680 VAL A C 1
ATOM 5455 O O . VAL A 1 680 ? 4.082 9.986 -46.508 1.00 52.56 680 VAL A O 1
ATOM 5458 N N . PHE A 1 681 ? 3.911 9.328 -44.363 1.00 49.44 681 PHE A N 1
ATOM 5459 C CA . PHE A 1 681 ? 3.003 8.214 -44.624 1.00 49.44 681 PHE A CA 1
ATOM 5460 C C . PHE A 1 681 ? 1.632 8.788 -44.989 1.00 49.44 681 PHE A C 1
ATOM 5462 O O . PHE A 1 681 ? 0.990 9.453 -44.177 1.00 49.44 681 PHE A O 1
ATOM 5469 N N . LYS A 1 682 ? 1.190 8.554 -46.223 1.00 60.72 682 LYS A N 1
ATOM 5470 C CA . LYS A 1 682 ? -0.205 8.762 -46.611 1.00 60.72 682 LYS A CA 1
ATOM 5471 C C . LYS A 1 682 ? -0.929 7.432 -46.476 1.00 60.72 682 LYS A C 1
ATOM 5473 O O . LYS A 1 682 ? -0.426 6.417 -46.948 1.00 60.72 682 LYS A O 1
ATOM 5478 N N . VAL A 1 683 ? -2.089 7.455 -45.827 1.00 55.78 683 VAL A N 1
ATOM 5479 C CA . VAL A 1 683 ? -2.993 6.303 -45.769 1.00 55.78 683 VAL A CA 1
ATOM 5480 C C . VAL A 1 683 ? -3.436 5.986 -47.196 1.00 55.78 683 VAL A C 1
ATOM 5482 O O . VAL A 1 683 ? -3.899 6.881 -47.905 1.00 55.78 683 VAL A O 1
ATOM 5485 N N . ASP A 1 684 ? -3.242 4.737 -47.617 1.00 66.94 684 ASP A N 1
ATOM 5486 C CA . ASP A 1 684 ? -3.715 4.241 -48.907 1.00 66.94 684 ASP A CA 1
ATOM 5487 C C . ASP A 1 684 ? -5.257 4.271 -48.916 1.00 66.94 684 ASP A C 1
ATOM 5489 O O . ASP A 1 684 ? -5.875 3.629 -48.062 1.00 66.94 684 ASP A O 1
ATOM 5493 N N . PRO A 1 685 ? -5.906 5.009 -49.838 1.00 74.19 685 PRO A N 1
ATOM 5494 C CA . PRO A 1 685 ? -7.365 5.041 -49.946 1.00 74.19 685 PRO A CA 1
ATOM 5495 C C . PRO A 1 685 ? -7.992 3.660 -50.173 1.00 74.19 685 PRO A C 1
ATOM 5497 O O . PRO A 1 685 ? -9.155 3.469 -49.830 1.00 74.19 685 PRO A O 1
ATOM 5500 N N . ASN A 1 686 ? -7.223 2.706 -50.712 1.00 69.69 686 ASN A N 1
ATOM 5501 C CA . ASN A 1 686 ? -7.665 1.344 -51.007 1.00 69.69 686 ASN A CA 1
ATOM 5502 C C . ASN A 1 686 ? -7.118 0.312 -50.006 1.00 69.69 686 ASN A C 1
ATOM 5504 O O . ASN A 1 686 ? -7.129 -0.885 -50.291 1.00 69.69 686 ASN A O 1
ATOM 5508 N N . LEU A 1 687 ? -6.650 0.749 -48.827 1.00 75.56 687 LEU A N 1
ATOM 5509 C CA . LEU A 1 687 ? -6.054 -0.121 -47.804 1.00 75.56 687 LEU A CA 1
ATOM 5510 C C . LEU A 1 687 ? -6.939 -1.330 -47.469 1.00 75.56 687 LEU A C 1
ATOM 5512 O O . LEU A 1 687 ? -6.444 -2.446 -47.381 1.00 75.56 687 LEU A O 1
ATOM 5516 N N . THR A 1 688 ? -8.248 -1.120 -47.328 1.00 76.00 688 THR A N 1
ATOM 5517 C CA . THR A 1 688 ? -9.216 -2.170 -46.973 1.00 76.00 688 THR A CA 1
ATOM 5518 C C . THR A 1 688 ? -9.361 -3.227 -48.064 1.00 76.00 688 THR A C 1
ATOM 5520 O O . THR A 1 688 ? -9.531 -4.409 -47.774 1.00 76.00 688 THR A O 1
ATOM 5523 N N . GLU A 1 689 ? -9.281 -2.818 -49.328 1.00 83.62 689 GLU A N 1
ATOM 5524 C CA . GLU A 1 689 ? -9.392 -3.726 -50.468 1.00 83.62 689 GLU A CA 1
ATOM 5525 C C . GLU A 1 689 ? -8.074 -4.477 -50.700 1.00 83.62 689 GLU A C 1
ATOM 5527 O O . GLU A 1 689 ? -8.083 -5.685 -50.937 1.00 83.62 689 GLU A O 1
ATOM 5532 N N . ASN A 1 690 ? -6.941 -3.798 -50.498 1.00 78.06 690 ASN A N 1
ATOM 5533 C CA . ASN A 1 690 ? -5.606 -4.391 -50.544 1.00 78.06 690 ASN A CA 1
ATOM 5534 C C . ASN A 1 690 ? -5.368 -5.382 -49.390 1.00 78.06 690 ASN A C 1
ATOM 5536 O O . ASN A 1 690 ? -4.794 -6.446 -49.616 1.00 78.06 690 ASN A O 1
ATOM 5540 N N . GLU A 1 691 ? -5.853 -5.102 -48.175 1.00 85.44 691 GLU A N 1
ATOM 5541 C CA . GLU A 1 691 ? -5.809 -6.058 -47.057 1.00 85.44 691 GLU A CA 1
ATOM 5542 C C . GLU A 1 691 ? -6.671 -7.290 -47.326 1.00 85.44 691 GLU A C 1
ATOM 5544 O O . GLU A 1 691 ? -6.265 -8.406 -47.002 1.00 85.44 691 GLU A O 1
ATOM 5549 N N . LYS A 1 692 ? -7.838 -7.118 -47.956 1.00 84.06 692 LYS A N 1
ATOM 5550 C CA . LYS A 1 692 ? -8.693 -8.244 -48.336 1.00 84.06 692 LYS A CA 1
ATOM 5551 C C . LYS A 1 692 ? -8.015 -9.126 -49.384 1.00 84.06 692 LYS A C 1
ATOM 5553 O O . LYS A 1 692 ? -7.922 -10.332 -49.184 1.00 84.06 692 LYS A O 1
ATOM 5558 N N . GLN A 1 693 ? -7.454 -8.528 -50.435 1.00 82.62 693 GLN A N 1
ATOM 5559 C CA . GLN A 1 693 ? -6.692 -9.257 -51.455 1.00 82.62 693 GLN A CA 1
ATOM 5560 C C . GLN A 1 693 ? -5.460 -9.954 -50.866 1.00 82.62 693 GLN A C 1
ATOM 5562 O O . GLN A 1 693 ? -5.157 -11.090 -51.229 1.00 82.62 693 GLN A O 1
ATOM 5567 N N . TYR A 1 694 ? -4.768 -9.308 -49.927 1.00 78.88 694 TYR A N 1
ATOM 5568 C CA . TYR A 1 694 ? -3.636 -9.903 -49.226 1.00 78.88 694 TYR A CA 1
ATOM 5569 C C . TYR A 1 694 ? -4.062 -11.080 -48.345 1.00 78.88 694 TYR A C 1
ATOM 5571 O O . TYR A 1 694 ? -3.388 -12.107 -48.335 1.00 78.88 694 TYR A O 1
ATOM 5579 N N . ASN A 1 695 ? -5.187 -10.971 -47.637 1.00 75.94 695 ASN A N 1
ATOM 5580 C CA . ASN A 1 695 ? -5.721 -12.056 -46.819 1.00 75.94 695 ASN A CA 1
ATOM 5581 C C . ASN A 1 695 ? -6.217 -13.230 -47.672 1.00 75.94 695 ASN A C 1
ATOM 5583 O O . ASN A 1 695 ? -5.942 -14.375 -47.322 1.00 75.94 695 ASN A O 1
ATOM 5587 N N . ASP A 1 696 ? -6.851 -12.970 -48.814 1.00 79.31 696 ASP A N 1
ATOM 5588 C CA . ASP A 1 696 ? -7.269 -14.009 -49.762 1.00 79.31 696 ASP A CA 1
ATOM 5589 C C . ASP A 1 696 ? -6.049 -14.723 -50.375 1.00 79.31 696 ASP A C 1
ATOM 5591 O O . ASP A 1 696 ? -6.000 -15.957 -50.449 1.00 79.31 696 ASP A O 1
ATOM 5595 N N . LEU A 1 697 ? -5.003 -13.968 -50.729 1.00 76.38 697 LEU A N 1
ATOM 5596 C CA . LEU A 1 697 ? -3.730 -14.514 -51.204 1.00 76.38 697 LEU A CA 1
ATOM 5597 C C . LEU A 1 697 ? -3.013 -15.313 -50.104 1.00 76.38 697 LEU A C 1
ATOM 5599 O O . LEU A 1 697 ? -2.497 -16.399 -50.359 1.00 76.38 697 LEU A O 1
ATOM 5603 N N . LYS A 1 698 ? -3.032 -14.824 -48.862 1.00 76.69 698 LYS A N 1
ATOM 5604 C CA . LYS A 1 698 ? -2.476 -15.501 -47.685 1.00 76.69 698 LYS A CA 1
ATOM 5605 C C . LYS A 1 698 ? -3.207 -16.814 -47.390 1.00 76.69 698 LYS A C 1
ATOM 5607 O O . LYS A 1 698 ? -2.541 -17.809 -47.121 1.00 76.69 698 LYS A O 1
ATOM 5612 N N . LYS A 1 699 ? -4.543 -16.842 -47.484 1.00 79.00 699 LYS A N 1
ATOM 5613 C CA . LYS A 1 699 ? -5.357 -18.065 -47.349 1.00 79.00 699 LYS A CA 1
ATOM 5614 C C . LYS A 1 699 ? -5.026 -19.076 -48.449 1.00 79.00 699 LYS A C 1
ATOM 5616 O O . LYS A 1 699 ? -4.861 -20.254 -48.155 1.00 79.00 699 LYS A O 1
ATOM 5621 N N . THR A 1 700 ? -4.834 -18.605 -49.682 1.00 75.75 700 THR A N 1
ATOM 5622 C CA . THR A 1 700 ? -4.475 -19.451 -50.835 1.00 75.75 700 THR A CA 1
ATOM 5623 C C . THR A 1 700 ? -3.063 -20.039 -50.721 1.00 75.75 700 THR A C 1
ATOM 5625 O O . THR A 1 700 ? -2.833 -21.170 -51.133 1.00 75.75 700 THR A O 1
ATOM 5628 N N . ILE A 1 701 ? -2.109 -19.288 -50.163 1.00 73.44 701 ILE A N 1
ATOM 5629 C CA . ILE A 1 701 ? -0.708 -19.724 -50.035 1.00 73.44 701 ILE A CA 1
ATOM 5630 C C . ILE A 1 701 ? -0.492 -20.634 -48.816 1.00 73.44 701 ILE A C 1
ATOM 5632 O O . ILE A 1 701 ? 0.394 -21.486 -48.853 1.00 73.44 701 ILE A O 1
ATOM 5636 N N . LEU A 1 702 ? -1.260 -20.455 -47.735 1.00 71.44 702 LEU A N 1
ATOM 5637 C CA . LEU A 1 702 ? -0.990 -21.110 -46.447 1.00 71.44 702 LEU A CA 1
ATOM 5638 C C . LEU A 1 702 ? -1.986 -22.214 -46.045 1.00 71.44 702 LEU A C 1
ATOM 5640 O O . LEU A 1 702 ? -1.802 -22.800 -44.985 1.00 71.44 702 LEU A O 1
ATOM 5644 N N . ASP A 1 703 ? -3.004 -22.510 -46.859 1.00 55.31 703 ASP A N 1
ATOM 5645 C CA . ASP A 1 703 ? -3.936 -23.650 -46.708 1.00 55.31 703 ASP A CA 1
ATOM 5646 C C . ASP A 1 703 ? -4.556 -23.811 -45.294 1.00 55.31 703 ASP A C 1
ATOM 5648 O O . ASP A 1 703 ? -4.824 -24.913 -44.811 1.00 55.31 703 ASP A O 1
ATOM 5652 N N . TYR A 1 704 ? -4.794 -22.693 -44.594 1.00 54.53 704 TYR A N 1
ATOM 5653 C CA . TYR A 1 704 ? -5.451 -22.686 -43.283 1.00 54.53 704 TYR A CA 1
ATOM 5654 C C . TYR A 1 704 ? -6.977 -22.692 -43.448 1.00 54.53 704 TYR A C 1
ATOM 5656 O O . TYR A 1 704 ? -7.569 -21.698 -43.869 1.00 54.53 704 TYR A O 1
ATOM 5664 N N . LYS A 1 705 ? -7.629 -23.798 -43.067 1.00 57.31 705 LYS A N 1
ATOM 5665 C CA . LYS A 1 705 ? -9.080 -23.841 -42.816 1.00 57.31 705 LYS A CA 1
ATOM 5666 C C . LYS A 1 705 ? -9.377 -23.273 -41.421 1.00 57.31 705 LYS A C 1
ATOM 5668 O O . LYS A 1 705 ? -8.826 -23.743 -40.429 1.00 57.31 705 LYS A O 1
ATOM 5673 N N . GLU A 1 706 ? -10.216 -22.242 -41.356 1.00 53.88 706 GLU A N 1
ATOM 5674 C CA . GLU A 1 706 ? -10.626 -21.550 -40.126 1.00 53.88 706 GLU A CA 1
ATOM 5675 C C . GLU A 1 706 ? -11.794 -22.285 -39.439 1.00 53.88 706 GLU A C 1
ATOM 5677 O O . GLU A 1 706 ? -12.948 -22.047 -39.776 1.00 53.88 706 GLU A O 1
ATOM 5682 N N . ASP A 1 707 ? -11.508 -23.132 -38.443 1.00 49.53 707 ASP A N 1
ATOM 5683 C CA . ASP A 1 707 ? -12.533 -23.752 -37.572 1.00 49.53 707 ASP A CA 1
ATOM 5684 C C . ASP A 1 707 ? -12.631 -23.092 -36.172 1.00 49.53 707 ASP A C 1
ATOM 5686 O O . ASP A 1 707 ? -13.271 -23.622 -35.266 1.00 49.53 707 ASP A O 1
ATOM 5690 N N . TYR A 1 708 ? -12.019 -21.919 -35.951 1.00 51.06 708 TYR A N 1
ATOM 5691 C CA . TYR A 1 708 ? -11.841 -21.353 -34.598 1.00 51.06 708 TYR A CA 1
ATOM 5692 C C . TYR A 1 708 ? -12.537 -20.014 -34.303 1.00 51.06 708 TYR A C 1
ATOM 5694 O O . TYR A 1 708 ? -12.336 -19.463 -33.222 1.00 51.06 708 TYR A O 1
ATOM 5702 N N . GLU A 1 709 ? -13.406 -19.497 -35.176 1.00 50.38 709 GLU A N 1
ATOM 5703 C CA . GLU A 1 709 ? -14.133 -18.245 -34.876 1.00 50.38 709 GLU A CA 1
ATOM 5704 C C . GLU A 1 709 ? -15.424 -18.430 -34.054 1.00 50.38 709 GLU A C 1
ATOM 5706 O O . GLU A 1 709 ? -15.940 -17.465 -33.496 1.00 50.38 709 GLU A O 1
ATOM 5711 N N . SER A 1 710 ? -15.911 -19.660 -33.848 1.00 49.66 710 SER A N 1
ATOM 5712 C CA . SER A 1 710 ? -17.187 -19.883 -33.138 1.00 49.66 710 SER A CA 1
ATOM 5713 C C . SER A 1 710 ? -17.135 -19.666 -31.611 1.00 49.66 710 SER A C 1
ATOM 5715 O O . SER A 1 710 ? -18.185 -19.578 -30.982 1.00 49.66 710 SER A O 1
ATOM 5717 N N . SER A 1 711 ? -15.951 -19.582 -30.988 1.00 51.53 711 SER A N 1
ATOM 5718 C CA . SER A 1 711 ? -15.805 -19.524 -29.514 1.00 51.53 711 SER A CA 1
ATOM 5719 C C . SER A 1 711 ? -15.766 -18.091 -28.949 1.00 51.53 711 SER A C 1
ATOM 5721 O O . SER A 1 711 ? -15.985 -17.866 -27.753 1.00 51.53 711 SER A O 1
ATOM 5723 N N . LEU A 1 712 ? -15.518 -17.083 -29.796 1.00 51.91 712 LEU A N 1
ATOM 5724 C CA . LEU A 1 712 ? -15.385 -15.696 -29.337 1.00 51.91 712 LEU A CA 1
ATOM 5725 C C . LEU A 1 712 ? -16.744 -14.983 -29.194 1.00 51.91 712 LEU A C 1
ATOM 5727 O O . LEU A 1 712 ? -16.896 -14.132 -28.316 1.00 51.91 712 LEU A O 1
ATOM 5731 N N . GLU A 1 713 ? -17.758 -15.372 -29.975 1.00 53.16 713 GLU A N 1
ATOM 5732 C CA . GLU A 1 713 ? -19.104 -14.779 -29.888 1.00 53.16 713 GLU A CA 1
ATOM 5733 C C . GLU A 1 713 ? -19.912 -15.259 -28.666 1.00 53.16 713 GLU A C 1
ATOM 5735 O O . GLU A 1 713 ? -20.716 -14.504 -28.103 1.00 53.16 713 GLU A O 1
ATOM 5740 N N . GLU A 1 714 ? -19.656 -16.473 -28.171 1.00 52.09 714 GLU A N 1
ATOM 5741 C CA . GLU A 1 714 ? -20.358 -17.016 -27.001 1.00 52.09 714 GLU A CA 1
ATOM 5742 C C . GLU A 1 714 ? -19.919 -16.316 -25.698 1.00 52.09 714 GLU A C 1
ATOM 5744 O O . GLU A 1 714 ? -20.744 -15.963 -24.848 1.00 52.09 714 GLU A O 1
ATOM 5749 N N . ASN A 1 715 ? -18.634 -15.963 -25.594 1.00 50.16 715 ASN A N 1
ATOM 5750 C CA . ASN A 1 715 ? -18.072 -15.265 -24.433 1.00 50.16 715 ASN A CA 1
ATOM 5751 C C . ASN A 1 715 ? -18.549 -13.806 -24.303 1.00 50.16 715 ASN A C 1
ATOM 5753 O O . ASN A 1 715 ? -18.715 -13.295 -23.191 1.00 50.16 715 ASN A O 1
ATOM 5757 N N . ILE A 1 716 ? -18.838 -13.135 -25.423 1.00 57.69 716 ILE A N 1
ATOM 5758 C CA . ILE A 1 716 ? -19.401 -11.774 -25.418 1.00 57.69 716 ILE A CA 1
ATOM 5759 C C . ILE A 1 716 ? -20.873 -11.796 -24.971 1.00 57.69 716 ILE A C 1
ATOM 5761 O O . ILE A 1 716 ? -21.350 -10.853 -24.332 1.00 57.69 716 ILE A O 1
ATOM 5765 N N . THR A 1 717 ? -21.584 -12.894 -25.234 1.00 55.59 717 THR A N 1
ATOM 5766 C CA . THR A 1 717 ? -22.995 -13.056 -24.858 1.00 55.59 717 THR A CA 1
ATOM 5767 C C . THR A 1 717 ? -23.164 -13.345 -23.361 1.00 55.59 717 THR A C 1
ATOM 5769 O O . THR A 1 717 ? -24.068 -12.793 -22.729 1.00 55.59 717 THR A O 1
ATOM 5772 N N . ILE A 1 718 ? -22.260 -14.123 -22.756 1.00 57.41 718 ILE A N 1
ATOM 5773 C CA . ILE A 1 718 ? -22.277 -14.418 -21.310 1.00 57.41 718 ILE A CA 1
ATOM 5774 C C . ILE A 1 718 ? -21.989 -13.154 -20.485 1.00 57.41 718 ILE A C 1
ATOM 5776 O O . ILE A 1 718 ? -22.665 -12.890 -19.490 1.00 57.41 718 ILE A O 1
ATOM 5780 N N . ARG A 1 719 ? -21.055 -12.309 -20.941 1.00 53.16 719 ARG A N 1
ATOM 5781 C CA . ARG A 1 719 ? -20.666 -11.082 -20.226 1.00 53.16 719 ARG A CA 1
ATOM 5782 C C . ARG A 1 719 ? -21.740 -9.990 -20.240 1.00 53.16 719 ARG A C 1
ATOM 5784 O O . ARG A 1 719 ? -21.755 -9.147 -19.350 1.00 53.16 719 ARG A O 1
ATOM 5791 N N . ARG A 1 720 ? -22.646 -10.002 -21.225 1.00 53.97 720 ARG A N 1
ATOM 5792 C CA . ARG A 1 720 ? -23.800 -9.086 -21.251 1.00 53.97 720 ARG A CA 1
ATOM 5793 C C . ARG A 1 720 ? -24.923 -9.533 -20.318 1.00 53.97 720 ARG A C 1
ATOM 5795 O O . ARG A 1 720 ? -25.554 -8.677 -19.717 1.00 53.97 720 ARG A O 1
ATOM 5802 N N . LYS A 1 721 ? -25.132 -10.842 -20.132 1.00 52.00 721 LYS A N 1
ATOM 5803 C CA . LYS A 1 721 ? -26.174 -11.349 -19.223 1.00 52.00 721 LYS A CA 1
ATOM 5804 C C . LYS A 1 721 ? -25.856 -11.104 -17.744 1.00 52.00 721 LYS A C 1
ATOM 5806 O O . LYS A 1 721 ? -26.778 -10.831 -16.989 1.00 52.00 721 LYS A O 1
ATOM 5811 N N . SER A 1 722 ? -24.582 -11.120 -17.338 1.00 52.94 722 SER A N 1
ATOM 5812 C CA . SER A 1 722 ? -24.223 -10.869 -15.930 1.00 52.94 722 SER A CA 1
ATOM 5813 C C . SER A 1 722 ? -24.358 -9.400 -15.509 1.00 52.94 722 SER A C 1
ATOM 5815 O O . SER A 1 722 ? -24.459 -9.122 -14.322 1.00 52.94 722 SER A O 1
ATOM 5817 N N . LEU A 1 723 ? -24.351 -8.451 -16.453 1.00 51.09 723 LEU A N 1
ATOM 5818 C CA . LEU A 1 723 ? -24.484 -7.020 -16.146 1.00 51.09 723 LEU A CA 1
ATOM 5819 C C . LEU A 1 723 ? -25.941 -6.565 -15.957 1.00 51.09 723 LEU A C 1
ATOM 5821 O O . LEU A 1 723 ? -26.164 -5.493 -15.395 1.00 51.09 723 LEU A O 1
ATOM 5825 N N . ASP A 1 724 ? -26.912 -7.369 -16.397 1.00 51.16 724 ASP A N 1
ATOM 5826 C CA . ASP A 1 724 ? -28.342 -7.068 -16.262 1.00 51.16 724 ASP A CA 1
ATOM 5827 C C . ASP A 1 724 ? -28.976 -7.678 -14.992 1.00 51.16 724 ASP A C 1
ATOM 5829 O O . ASP A 1 724 ? -30.062 -7.251 -14.596 1.00 51.16 724 ASP A O 1
ATOM 5833 N N . GLU A 1 725 ? -28.308 -8.620 -14.312 1.00 50.44 725 GLU A N 1
ATOM 5834 C CA . GLU A 1 725 ? -28.788 -9.199 -13.041 1.00 50.44 725 GLU A CA 1
ATOM 5835 C C . GLU A 1 725 ? -28.410 -8.366 -11.802 1.00 50.44 725 GLU A C 1
ATOM 5837 O O . GLU A 1 725 ? -29.166 -8.358 -10.836 1.00 50.44 725 GLU A O 1
ATOM 5842 N N . ASP A 1 726 ? -27.351 -7.551 -11.857 1.00 48.75 726 ASP A N 1
ATOM 5843 C CA . ASP A 1 726 ? -26.932 -6.661 -10.753 1.00 48.75 726 ASP A CA 1
ATOM 5844 C C . ASP A 1 726 ? -27.771 -5.364 -10.632 1.00 48.75 726 ASP A C 1
ATOM 5846 O O . ASP A 1 726 ? -27.456 -4.464 -9.849 1.00 48.75 726 ASP A O 1
ATOM 5850 N N . LYS A 1 727 ? -28.853 -5.235 -11.414 1.00 48.06 727 LYS A N 1
ATOM 5851 C CA . LYS A 1 727 ? -29.769 -4.076 -11.401 1.00 48.06 727 LYS A CA 1
ATOM 5852 C C . LYS A 1 727 ? -31.226 -4.413 -11.053 1.00 48.06 727 LYS A C 1
ATOM 5854 O O . LYS A 1 727 ? -32.101 -3.585 -11.320 1.00 48.06 727 LYS A O 1
ATOM 5859 N N . ARG A 1 728 ? -31.510 -5.578 -10.462 1.00 39.94 728 ARG A N 1
ATOM 5860 C CA . ARG A 1 728 ? -32.851 -5.910 -9.943 1.00 39.94 728 ARG A CA 1
ATOM 5861 C C . ARG A 1 728 ? -32.917 -5.988 -8.432 1.00 39.94 728 ARG A C 1
ATOM 5863 O O . ARG A 1 728 ? -32.012 -6.601 -7.834 1.00 39.94 728 ARG A O 1
#

Radius of gyration: 97.76 Å; chains: 1; bounding box: 223×92×294 Å

Sequence (728 aa):
MKKKLLFFMSSTSSNGSNKLAPSPSKAKHFNSENSSSDGLQAARKSISEKLCIKFNKVMHSGQQVKDLQSVSDVKVQVDKMGAESLTRSLQDCKCSEGVVESDSKAEALRTLLAREKLSPKEVDIESEDSDGITLLKAGSDLETRKQENETNRLQMTLEKELARRSTEWSMKLEKYKREEHRLRERVRELAEQNVSLQRKVSLLGEKELDNQSKVRHSGQQVKDLTVKMEEVVKDKENLHQNLTELEEKHRAAEEDRDLFKRNFEAKDKECKELRKAVTRLLRASNEQDKTIEGLREGFGKEVRNFNQNQQSKMQVEQLRLSGVEQSLRKEVESYRLEVDSLRHENINLLHRLKGSSKDGSFSTFKLNQELWSRVHCLQNQGMRLINDSVHLCSKLIENVKEKGLKTGLESQFIMESDTKVQGFRRGADNLTRSLQNVSNVLQEKSTPDNECSKDVVKSDFKSEALMTSLLKEKLYSKEVEAERLEAELATAVRGHDVLRCELQNAMDNLSCITHKMKNLEMEVIKKDENIYHLQISLQDCKKDLSIVNRILPKVSEERDFLWENVKQHSENNMLLNAENAMLKKRVEGLDEDVLFKEGQITILKDALKKPFDLLSSPIPAVDGVVNFKFPEVGRLLLRRTVLRFQGHAAMRPSLDPVEPKDQLTHQLSLHNDPDTKLNVFKVDPNLTENEKQYNDLKKTILDYKEDYESSLEENITIRRKSLDEDKR

Organism: NCBI:txid3103831

Foldseek 3Di:
DDDDDDDDDDDDDDDDDDDDDDDDDDDDDDDDDPDDDPVVVVVVVVVVVVVVVVVVVVVVVPPPDPDDPCPVVVVVVVVVVVVVVVVVVVVVPPPDPPPVVVVVVVVVVVVVVVPPPDDDDDDDDDDDDPPPVVVVVVVVVVVVVVVVVVVVVVVVVVVVVVVVVVVVVVVVVVVVVVVVVVVVVVVVVVVVVVVVVVVVVVVVVVVVVVVVVVCVVVVVVVVVVVVVVVVVVVVVVVVVVVVVVVVVVVVVVVVVVVVVVVVVVVVVVVVVVVVVVVVVVVVVVVVVVVVVVVVVVVVVVVVVVVVVVVVVVVVVVVVVVVVVVVVVVVVVVVVVVVVVVVVVVVVVVVVVVVVPDDDDPPPDPVVVVVVVVVLVCCLPPVLVVLVVVLVVLVVVLVVLVVDDDDDPVVVVVSVVSVVVSVVSVVVSVVVNVVSVVVVVVVPPPDDDDDDDDDPDPVVVVVVVVVVVVVVVVVVVVVVVVVVVVVVVVVVVVVVVVVVVVVVVVVVVVVVVVVVVVVVVVVVVVVVVVVVVVVVVVVVVVVVVVVVCVVCVVVVVVVVVVVVVVVVVVVVVVVVVVVVVVVVVVVVVVVVVVVVVVVVVVVVVVVVVPDDDDDDDDDDDDDDDDDDDCPVVVVVVVVVVVCVVCVPPDPDDPVDDPPDPVPDDDPPDDPDDDDDCVPPDDDDDPCVVVVVVVVVVVVCVVPVDDDPDPPPPVVVVVVVVVVVVVVPD